Protein AF-0000000074025313 (afdb_homodimer)

InterPro domains:
  IPR029041 FAD-linked oxidoreductase-like [SSF51730] (27-293)

Nearest PDB structures (foldseek):
  7xlf-assembly1_A  TM=9.312E-01  e=9.653E-25  Sphingobium sp. SYK-6
  8eac-assembly1_A  TM=6.698E-01  e=3.302E-10  Thermus thermophilus HB8
  8uy1-assembly1_D  TM=6.808E-01  e=1.130E-09  Thermochaetoides thermophila DSM 1495
  8qa6-assembly1_A  TM=6.918E-01  e=6.956E-09  Homo sapiens
  6fcx-assembly1_A  TM=7.341E-01  e=1.490E-08  Homo sapiens

Structure (mmCIF, N/CA/C/O backbone):
data_AF-0000000074025313-model_v1
#
loop_
_entity.id
_entity.type
_entity.pdbx_description
1 polymer 'Methylenetetrahydrofolate reductase'
#
loop_
_atom_site.group_PDB
_atom_site.id
_atom_site.type_symbol
_atom_site.label_atom_id
_atom_site.label_alt_id
_atom_site.label_comp_id
_atom_site.label_asym_id
_atom_site.label_entity_id
_atom_site.label_seq_id
_atom_site.pdbx_PDB_ins_code
_atom_site.Cartn_x
_atom_site.Cartn_y
_atom_site.Cartn_z
_atom_site.occupancy
_atom_site.B_iso_or_equiv
_atom_site.auth_seq_id
_atom_site.auth_comp_id
_atom_site.auth_asym_id
_atom_site.auth_atom_id
_atom_site.pdbx_PDB_model_num
ATOM 1 N N . MET A 1 1 ? 10.648 19.672 5.438 1 23.67 1 MET A N 1
ATOM 2 C CA . MET A 1 1 ? 10.32 18.25 5.508 1 23.67 1 MET A CA 1
ATOM 3 C C . MET A 1 1 ? 11.375 17.406 4.797 1 23.67 1 MET A C 1
ATOM 5 O O . MET A 1 1 ? 11.43 17.391 3.564 1 23.67 1 MET A O 1
ATOM 9 N N . SER A 1 2 ? 12.477 17.391 5.422 1 27.97 2 SER A N 1
ATOM 10 C CA . SER A 1 2 ? 13.594 16.656 4.832 1 27.97 2 SER A CA 1
ATOM 11 C C . SER A 1 2 ? 13.203 15.219 4.527 1 27.97 2 SER A C 1
ATOM 13 O O . SER A 1 2 ? 12.672 14.516 5.391 1 27.97 2 SER A O 1
ATOM 15 N N . LEU A 1 3 ? 12.781 15.031 3.359 1 29.02 3 LEU A N 1
ATOM 16 C CA . LEU A 1 3 ? 12.539 13.68 2.848 1 29.02 3 LEU A CA 1
ATOM 17 C C . LEU A 1 3 ? 13.75 12.781 3.1 1 29.02 3 LEU A C 1
ATOM 19 O O . LEU A 1 3 ? 14.836 13.047 2.584 1 29.02 3 LEU A O 1
ATOM 23 N N . LEU A 1 4 ? 13.938 12.453 4.328 1 32.38 4 LEU A N 1
ATOM 24 C CA . LEU A 1 4 ? 14.992 11.484 4.602 1 32.38 4 LEU A CA 1
ATOM 25 C C . LEU A 1 4 ? 15.047 10.422 3.512 1 32.38 4 LEU A C 1
ATOM 27 O O . LEU A 1 4 ? 14.016 9.875 3.115 1 32.38 4 LEU A O 1
ATOM 31 N N . ASN A 1 5 ? 15.992 10.68 2.717 1 33.28 5 ASN A N 1
ATOM 32 C CA . ASN A 1 5 ? 16.328 9.688 1.697 1 33.28 5 ASN A CA 1
ATOM 33 C C . ASN A 1 5 ? 16.484 8.297 2.297 1 33.28 5 ASN A C 1
ATOM 35 O O . ASN A 1 5 ? 17.406 8.047 3.074 1 33.28 5 ASN A O 1
ATOM 39 N N . PHE A 1 6 ? 15.453 7.723 2.748 1 35.19 6 PHE A N 1
ATOM 40 C CA . PHE A 1 6 ? 15.586 6.301 3.045 1 35.19 6 PHE A CA 1
ATOM 41 C C . PHE A 1 6 ? 16.531 5.625 2.059 1 35.19 6 PHE A C 1
ATOM 43 O O . PHE A 1 6 ? 16.156 5.375 0.909 1 35.19 6 PHE A O 1
ATOM 50 N N . ARG A 1 7 ? 17.812 6.09 2.246 1 34.19 7 ARG A N 1
ATOM 51 C CA . ARG A 1 7 ? 18.797 5.438 1.387 1 34.19 7 ARG A CA 1
ATOM 52 C C . ARG A 1 7 ? 18.531 3.939 1.295 1 34.19 7 ARG A C 1
ATOM 54 O O . ARG A 1 7 ? 18.531 3.242 2.311 1 34.19 7 ARG A O 1
ATOM 61 N N . LYS A 1 8 ? 17.875 3.658 0.338 1 38.66 8 LYS A N 1
ATOM 62 C CA . LYS A 1 8 ? 17.797 2.258 -0.064 1 38.66 8 LYS A CA 1
ATOM 63 C C . LYS A 1 8 ? 19.125 1.546 0.173 1 38.66 8 LYS A C 1
ATOM 65 O O . LYS A 1 8 ? 20.156 1.934 -0.389 1 38.66 8 LYS A O 1
ATOM 70 N N . LYS A 1 9 ? 19.469 1.208 1.375 1 36.06 9 LYS A N 1
ATOM 71 C CA . LYS A 1 9 ? 20.609 0.296 1.297 1 36.06 9 LYS A CA 1
ATOM 72 C C . LYS A 1 9 ? 20.516 -0.599 0.065 1 36.06 9 LYS A C 1
ATOM 74 O O . LYS A 1 9 ? 19.562 -1.361 -0.082 1 36.06 9 LYS A O 1
ATOM 79 N N . VAL A 1 10 ? 21.078 -0.096 -1.034 1 35.34 10 VAL A N 1
ATOM 80 C CA . VAL A 1 10 ? 21.219 -0.922 -2.229 1 35.34 10 VAL A CA 1
ATOM 81 C C . VAL A 1 10 ? 21.734 -2.309 -1.842 1 35.34 10 VAL A C 1
ATOM 83 O O . VAL A 1 10 ? 22.844 -2.443 -1.312 1 35.34 10 VAL A O 1
ATOM 86 N N . ASP A 1 11 ? 20.766 -3.146 -1.418 1 40.34 11 ASP A N 1
ATOM 87 C CA . ASP A 1 11 ? 21.281 -4.512 -1.388 1 40.34 11 ASP A CA 1
ATOM 88 C C . ASP A 1 11 ? 22.312 -4.734 -2.486 1 40.34 11 ASP A C 1
ATOM 90 O O . ASP A 1 11 ? 22.203 -4.172 -3.578 1 40.34 11 ASP A O 1
ATOM 94 N N . GLU A 1 12 ? 23.578 -4.965 -2.143 1 39.81 12 GLU A N 1
ATOM 95 C CA . GLU A 1 12 ? 24.609 -5.324 -3.105 1 39.81 12 GLU A CA 1
ATOM 96 C C . GLU A 1 12 ? 24.016 -5.984 -4.344 1 39.81 12 GLU A C 1
ATOM 98 O O . GLU A 1 12 ? 23.078 -6.77 -4.238 1 39.81 12 GLU A O 1
ATOM 103 N N . PRO A 1 13 ? 24.203 -5.277 -5.5 1 45.81 13 PRO A N 1
ATOM 104 C CA . PRO A 1 13 ? 23.75 -5.973 -6.703 1 45.81 13 PRO A CA 1
ATOM 105 C C . PRO A 1 13 ? 23.781 -7.492 -6.555 1 45.81 13 PRO A C 1
ATOM 107 O O . PRO A 1 13 ? 24.75 -8.039 -6.039 1 45.81 13 PRO A O 1
ATOM 110 N N . ALA A 1 14 ? 22.625 -8.07 -6.469 1 52.19 14 ALA A N 1
ATOM 111 C CA . ALA A 1 14 ? 22.578 -9.531 -6.375 1 52.19 14 ALA A CA 1
ATOM 112 C C . ALA A 1 14 ? 23.625 -10.172 -7.281 1 52.19 14 ALA A C 1
ATOM 114 O O . ALA A 1 14 ? 23.609 -9.977 -8.5 1 52.19 14 ALA A O 1
ATOM 115 N N . GLY A 1 15 ? 24.844 -10.211 -6.848 1 61.19 15 GLY A N 1
ATOM 116 C CA . GLY A 1 15 ? 25.781 -10.961 -7.668 1 61.19 15 GLY A CA 1
ATOM 117 C C . GLY A 1 15 ? 25.125 -12.141 -8.375 1 61.19 15 GLY A C 1
ATOM 118 O O . GLY A 1 15 ? 24.016 -12.539 -8.047 1 61.19 15 GLY A O 1
ATOM 119 N N . GLU A 1 16 ? 25.672 -12.523 -9.547 1 72.81 16 GLU A N 1
ATOM 120 C CA . GLU A 1 16 ? 25.234 -13.695 -10.305 1 72.81 16 GLU A CA 1
ATOM 121 C C . GLU A 1 16 ? 25.219 -14.945 -9.43 1 72.81 16 GLU A C 1
ATOM 123 O O . GLU A 1 16 ? 26.203 -15.258 -8.766 1 72.81 16 GLU A O 1
ATOM 128 N N . ASN A 1 17 ? 23.984 -15.461 -9.156 1 91.69 17 ASN A N 1
ATOM 129 C CA . ASN A 1 17 ? 23.781 -16.75 -8.508 1 91.69 17 ASN A CA 1
ATOM 130 C C . ASN A 1 17 ? 23.453 -17.844 -9.523 1 91.69 17 ASN A C 1
ATOM 132 O O . ASN A 1 17 ? 22.312 -17.969 -9.953 1 91.69 17 ASN A O 1
ATOM 136 N N . PRO A 1 18 ? 24.484 -18.656 -9.898 1 94.94 18 PRO A N 1
ATOM 137 C CA . PRO A 1 18 ? 24.281 -19.656 -10.953 1 94.94 18 PRO A CA 1
ATOM 138 C C . PRO A 1 18 ? 23.203 -20.672 -10.609 1 94.94 18 PRO A C 1
ATOM 140 O O . PRO A 1 18 ? 22.5 -21.156 -11.508 1 94.94 18 PRO A O 1
ATOM 143 N N . GLN A 1 19 ? 23.109 -21.047 -9.375 1 96.44 19 GLN A N 1
ATOM 144 C CA . GLN A 1 19 ? 22.062 -21.984 -8.977 1 96.44 19 GLN A CA 1
ATOM 145 C C . GLN A 1 19 ? 20.672 -21.375 -9.188 1 96.44 19 GLN A C 1
ATOM 147 O O . GLN A 1 19 ? 19.75 -22.078 -9.617 1 96.44 19 GLN A O 1
ATOM 152 N N . LEU A 1 20 ? 20.531 -20.141 -8.852 1 97.62 20 LEU A N 1
ATOM 153 C CA . LEU A 1 20 ? 19.25 -19.469 -9.055 1 97.62 20 LEU A CA 1
ATOM 154 C C . LEU A 1 20 ? 18.938 -19.344 -10.547 1 97.62 20 LEU A C 1
ATOM 156 O O . LEU A 1 20 ? 17.797 -19.547 -10.953 1 97.62 20 LEU A O 1
ATOM 160 N N . GLU A 1 21 ? 19.953 -19 -11.297 1 97.56 21 GLU A N 1
ATOM 161 C CA . GLU A 1 21 ? 19.781 -18.922 -12.742 1 97.56 21 GLU A CA 1
ATOM 162 C C . GLU A 1 21 ? 19.281 -20.25 -13.305 1 97.56 21 GLU A C 1
ATOM 164 O O . GLU A 1 21 ? 18.312 -20.281 -14.07 1 97.56 21 GLU A O 1
ATOM 169 N N . ALA A 1 22 ? 19.906 -21.297 -12.938 1 97.75 22 ALA A N 1
ATOM 170 C CA . ALA A 1 22 ? 19.5 -22.625 -13.398 1 97.75 22 ALA A CA 1
ATOM 171 C C . ALA A 1 22 ? 18.094 -22.953 -12.945 1 97.75 22 ALA A C 1
ATOM 173 O O . ALA A 1 22 ? 17.312 -23.547 -13.703 1 97.75 22 ALA A O 1
ATOM 174 N N . PHE A 1 23 ? 17.797 -22.578 -11.75 1 98.12 23 PHE A N 1
ATOM 175 C CA . PHE A 1 23 ? 16.516 -22.906 -11.148 1 98.12 23 PHE A CA 1
ATOM 176 C C . PHE A 1 23 ? 15.391 -22.125 -11.82 1 98.12 23 PHE A C 1
ATOM 178 O O . PHE A 1 23 ? 14.242 -22.562 -11.836 1 98.12 23 PHE A O 1
ATOM 185 N N . LEU A 1 24 ? 15.695 -20.953 -12.422 1 98.38 24 LEU A N 1
ATOM 186 C CA . LEU A 1 24 ? 14.703 -20.094 -13.055 1 98.38 24 LEU A CA 1
ATOM 187 C C . LEU A 1 24 ? 14.531 -20.453 -14.523 1 98.38 24 LEU A C 1
ATOM 189 O O . LEU A 1 24 ? 13.656 -19.906 -15.203 1 98.38 24 LEU A O 1
ATOM 193 N N . ASP A 1 25 ? 15.352 -21.406 -14.977 1 98.12 25 ASP A N 1
ATOM 194 C CA . ASP A 1 25 ? 15.203 -21.844 -16.359 1 98.12 25 ASP A CA 1
ATOM 195 C C . ASP A 1 25 ? 13.836 -22.469 -16.609 1 98.12 25 ASP A C 1
ATOM 197 O O . ASP A 1 25 ? 13.461 -23.422 -15.93 1 98.12 25 ASP A O 1
ATOM 201 N N . GLY A 1 26 ? 13.117 -21.891 -17.484 1 98.06 26 GLY A N 1
ATOM 202 C CA . GLY A 1 26 ? 11.82 -22.422 -17.859 1 98.06 26 GLY A CA 1
ATOM 203 C C . GLY A 1 26 ? 10.711 -22.031 -16.906 1 98.06 26 GLY A C 1
ATOM 204 O O . GLY A 1 26 ? 9.672 -22.688 -16.828 1 98.06 26 GLY A O 1
ATOM 205 N N . TYR A 1 27 ? 10.93 -20.953 -16.094 1 98.75 27 TYR A N 1
ATOM 206 C CA . TYR A 1 27 ? 9.852 -20.531 -15.211 1 98.75 27 TYR A CA 1
ATOM 207 C C . TYR A 1 27 ? 8.617 -20.125 -16 1 98.75 27 TYR A C 1
ATOM 209 O O . TYR A 1 27 ? 8.711 -19.812 -17.188 1 98.75 27 TYR A O 1
ATOM 217 N N . SER A 1 28 ? 7.449 -20.234 -15.336 1 98.88 28 SER A N 1
ATOM 218 C CA . SER A 1 28 ? 6.176 -19.797 -15.891 1 98.88 28 SER A CA 1
ATOM 219 C C . SER A 1 28 ? 5.609 -18.625 -15.094 1 98.88 28 SER A C 1
ATOM 221 O O . SER A 1 28 ? 6.113 -18.281 -14.023 1 98.88 28 SER A O 1
ATOM 223 N N . ILE A 1 29 ? 4.586 -17.969 -15.656 1 98.88 29 ILE A N 1
ATOM 224 C CA . ILE A 1 29 ? 3.99 -16.812 -15 1 98.88 29 ILE A CA 1
ATOM 225 C C . ILE A 1 29 ? 2.484 -16.797 -15.25 1 98.88 29 ILE A C 1
ATOM 227 O O . ILE A 1 29 ? 2.014 -17.266 -16.281 1 98.88 29 ILE A O 1
ATOM 231 N N . GLU A 1 30 ? 1.804 -16.281 -14.266 1 98.56 30 GLU A N 1
ATOM 232 C CA . GLU A 1 30 ? 0.351 -16.172 -14.359 1 98.56 30 GLU A CA 1
ATOM 233 C C . GLU A 1 30 ? -0.069 -14.758 -14.758 1 98.56 30 GLU A C 1
ATOM 235 O O . GLU A 1 30 ? 0.505 -13.773 -14.281 1 98.56 30 GLU A O 1
ATOM 240 N N . VAL A 1 31 ? -1.133 -14.68 -15.625 1 98.62 31 VAL A N 1
ATOM 241 C CA . VAL A 1 31 ? -1.737 -13.391 -15.945 1 98.62 31 VAL A CA 1
ATOM 242 C C . VAL A 1 31 ? -3.258 -13.492 -15.844 1 98.62 31 VAL A C 1
ATOM 244 O O . VAL A 1 31 ? -3.807 -14.594 -15.75 1 98.62 31 VAL A O 1
ATOM 247 N N . MET A 1 32 ? -3.879 -12.438 -15.766 1 97.94 32 MET A N 1
ATOM 248 C CA . MET A 1 32 ? -5.312 -12.258 -15.984 1 97.94 32 MET A CA 1
ATOM 249 C C . MET A 1 32 ? -5.57 -11.359 -17.188 1 97.94 32 MET A C 1
ATOM 251 O O . MET A 1 32 ? -4.727 -10.539 -17.547 1 97.94 32 MET A O 1
ATOM 255 N N . PRO A 1 33 ? -6.73 -11.562 -17.812 1 98.38 33 PRO A N 1
ATOM 256 C CA . PRO A 1 33 ? -7.004 -10.672 -18.938 1 98.38 33 PRO A CA 1
ATOM 257 C C . PRO A 1 33 ? -6.828 -9.195 -18.578 1 98.38 33 PRO A C 1
ATOM 259 O O . PRO A 1 33 ? -6.152 -8.461 -19.297 1 98.38 33 PRO A O 1
ATOM 262 N N . ARG A 1 34 ? -7.297 -8.758 -17.469 1 97.25 34 ARG A N 1
ATOM 263 C CA . ARG A 1 34 ? -7.234 -7.359 -17.062 1 97.25 34 ARG A CA 1
ATOM 264 C C . ARG A 1 34 ? -5.793 -6.914 -16.859 1 97.25 34 ARG A C 1
ATOM 266 O O . ARG A 1 34 ? -5.434 -5.773 -17.156 1 97.25 34 ARG A O 1
ATOM 273 N N . THR A 1 35 ? -4.945 -7.773 -16.266 1 97.19 35 THR A N 1
ATOM 274 C CA . THR A 1 35 ? -3.559 -7.395 -16.016 1 97.19 35 THR A CA 1
ATOM 275 C C . THR A 1 35 ? -2.736 -7.512 -17.297 1 97.19 35 THR A C 1
ATOM 277 O O . THR A 1 35 ? -1.797 -6.742 -17.516 1 97.19 35 THR A O 1
ATOM 280 N N . ALA A 1 36 ? -3.047 -8.445 -18.125 1 98.25 36 ALA A N 1
ATOM 281 C CA . ALA A 1 36 ? -2.357 -8.609 -19.406 1 98.25 36 ALA A CA 1
ATOM 282 C C . ALA A 1 36 ? -2.547 -7.387 -20.297 1 98.25 36 ALA A C 1
ATOM 284 O O . ALA A 1 36 ? -1.642 -7.008 -21.031 1 98.25 36 ALA A O 1
ATOM 285 N N . GLU A 1 37 ? -3.732 -6.789 -20.188 1 97.5 37 GLU A N 1
ATOM 286 C CA . GLU A 1 37 ? -4.051 -5.617 -21 1 97.5 37 GLU A CA 1
ATOM 287 C C . GLU A 1 37 ? -3.082 -4.473 -20.719 1 97.5 37 GLU A C 1
ATOM 289 O O . GLU A 1 37 ? -2.846 -3.627 -21.578 1 97.5 37 GLU A O 1
ATOM 294 N N . LYS A 1 38 ? -2.486 -4.48 -19.594 1 96.62 38 LYS A N 1
ATOM 295 C CA . LYS A 1 38 ? -1.607 -3.389 -19.188 1 96.62 38 LYS A CA 1
ATOM 296 C C . LYS A 1 38 ? -0.19 -3.598 -19.703 1 96.62 38 LYS A C 1
ATOM 298 O O . LYS A 1 38 ? 0.658 -2.711 -19.594 1 96.62 38 LYS A O 1
ATOM 303 N N . VAL A 1 39 ? 0.099 -4.758 -20.219 1 98.12 39 VAL A N 1
ATOM 304 C CA . VAL A 1 39 ? 1.419 -5.07 -20.75 1 98.12 39 VAL A CA 1
ATOM 305 C C . VAL A 1 39 ? 1.457 -4.754 -22.25 1 98.12 39 VAL A C 1
ATOM 307 O O . VAL A 1 39 ? 0.726 -5.355 -23.047 1 98.12 39 VAL A O 1
ATOM 310 N N . GLU A 1 40 ? 2.305 -3.852 -22.625 1 97.06 40 GLU A N 1
ATOM 311 C CA . GLU A 1 40 ? 2.391 -3.451 -24.016 1 97.06 40 GLU A CA 1
ATOM 312 C C . GLU A 1 40 ? 3.043 -4.539 -24.875 1 97.06 40 GLU A C 1
ATOM 314 O O . GLU A 1 40 ? 2.57 -4.848 -25.969 1 97.06 40 GLU A O 1
ATOM 319 N N . ASP A 1 41 ? 4.082 -5.148 -24.391 1 97.88 41 ASP A N 1
ATOM 320 C CA . ASP A 1 41 ? 4.859 -6.121 -25.156 1 97.88 41 ASP A CA 1
ATOM 321 C C . ASP A 1 41 ? 5.441 -7.199 -24.234 1 97.88 41 ASP A C 1
ATOM 323 O O . ASP A 1 41 ? 6.445 -6.969 -23.562 1 97.88 41 ASP A O 1
ATOM 327 N N . PHE A 1 42 ? 4.91 -8.391 -24.312 1 98.56 42 PHE A N 1
ATOM 328 C CA . PHE A 1 42 ? 5.367 -9.492 -23.469 1 98.56 42 PHE A CA 1
ATOM 329 C C . PHE A 1 42 ? 6.766 -9.938 -23.875 1 98.56 42 PHE A C 1
ATOM 331 O O . PHE A 1 42 ? 7.543 -10.406 -23.047 1 98.56 42 PHE A O 1
ATOM 338 N N . THR A 1 43 ? 7.078 -9.812 -25.109 1 98.38 43 THR A N 1
ATOM 339 C CA . THR A 1 43 ? 8.352 -10.297 -25.609 1 98.38 43 THR A CA 1
ATOM 340 C C . THR A 1 43 ? 9.508 -9.461 -25.062 1 98.38 43 THR A C 1
ATOM 342 O O . THR A 1 43 ? 10.664 -9.898 -25.094 1 98.38 43 THR A O 1
ATOM 345 N N . ALA A 1 44 ? 9.195 -8.273 -24.594 1 98.19 44 ALA A N 1
ATOM 346 C CA . ALA A 1 44 ? 10.195 -7.41 -23.984 1 98.19 44 ALA A CA 1
ATOM 347 C C . ALA A 1 44 ? 10.367 -7.73 -22.5 1 98.19 44 ALA A C 1
ATOM 349 O O . ALA A 1 44 ? 11.273 -7.207 -21.844 1 98.19 44 ALA A O 1
ATOM 350 N N . LEU A 1 45 ? 9.547 -8.617 -22 1 98.56 45 LEU A N 1
ATOM 351 C CA . LEU A 1 45 ? 9.547 -8.875 -20.562 1 98.56 45 LEU A CA 1
ATOM 352 C C . LEU A 1 45 ? 9.898 -10.328 -20.266 1 98.56 45 LEU A C 1
ATOM 354 O O . LEU A 1 45 ? 10.594 -10.617 -19.281 1 98.56 45 LEU A O 1
ATOM 358 N N . LEU A 1 46 ? 9.461 -11.281 -21.141 1 98.75 46 LEU A N 1
ATOM 359 C CA . LEU A 1 46 ? 9.555 -12.703 -20.828 1 98.75 46 LEU A CA 1
ATOM 360 C C . LEU A 1 46 ? 10.5 -13.414 -21.797 1 98.75 46 LEU A C 1
ATOM 362 O O . LEU A 1 46 ? 10.555 -13.062 -22.984 1 98.75 46 LEU A O 1
ATOM 366 N N . PRO A 1 47 ? 11.156 -14.422 -21.344 1 98.5 47 PRO A N 1
ATOM 367 C CA . PRO A 1 47 ? 11.945 -15.25 -22.266 1 98.5 47 PRO A CA 1
ATOM 368 C C . PRO A 1 47 ? 11.094 -15.945 -23.312 1 98.5 47 PRO A C 1
ATOM 370 O O . PRO A 1 47 ? 9.906 -16.188 -23.094 1 98.5 47 PRO A O 1
ATOM 373 N N . LYS A 1 48 ? 11.727 -16.266 -24.359 1 97.44 48 LYS A N 1
ATOM 374 C CA . LYS A 1 48 ? 11.078 -17.094 -25.375 1 97.44 48 LYS A CA 1
ATOM 375 C C . LYS A 1 48 ? 10.617 -18.422 -24.781 1 97.44 48 LYS A C 1
ATOM 377 O O . LYS A 1 48 ? 11.352 -19.047 -24.016 1 97.44 48 LYS A O 1
ATOM 382 N N . GLY A 1 49 ? 9.422 -18.766 -25.109 1 96.88 49 GLY A N 1
ATOM 383 C CA . GLY A 1 49 ? 8.945 -20.078 -24.734 1 96.88 49 GLY A CA 1
ATOM 384 C C . GLY A 1 49 ? 8.367 -20.125 -23.328 1 96.88 49 GLY A C 1
ATOM 385 O O . GLY A 1 49 ? 7.91 -21.172 -22.859 1 96.88 49 GLY A O 1
ATOM 386 N N . THR A 1 50 ? 8.367 -19.016 -22.594 1 98.62 50 THR A N 1
ATOM 387 C CA . THR A 1 50 ? 7.762 -18.969 -21.281 1 98.62 50 THR A CA 1
ATOM 388 C C . THR A 1 50 ? 6.297 -19.391 -21.344 1 98.62 50 THR A C 1
ATOM 390 O O . THR A 1 50 ? 5.516 -18.828 -22.109 1 98.62 50 THR A O 1
ATOM 393 N N . ARG A 1 51 ? 5.973 -20.391 -20.578 1 98.75 51 ARG A N 1
ATOM 394 C CA . ARG A 1 51 ? 4.562 -20.75 -20.469 1 98.75 51 ARG A CA 1
ATOM 395 C C . ARG A 1 51 ? 3.785 -19.719 -19.672 1 98.75 51 ARG A C 1
ATOM 397 O O . ARG A 1 51 ? 4.188 -19.344 -18.578 1 98.75 51 ARG A O 1
ATOM 404 N N . VAL A 1 52 ? 2.688 -19.25 -20.219 1 98.94 52 VAL A N 1
ATOM 405 C CA . VAL A 1 52 ? 1.875 -18.234 -19.562 1 98.94 52 VAL A CA 1
ATOM 406 C C . VAL A 1 52 ? 0.514 -18.828 -19.188 1 98.94 52 VAL A C 1
ATOM 408 O O . VAL A 1 52 ? -0.247 -19.234 -20.062 1 98.94 52 VAL A O 1
ATOM 411 N N . TYR A 1 53 ? 0.285 -18.891 -17.875 1 98.88 53 TYR A N 1
ATOM 412 C CA . TYR A 1 53 ? -1.016 -19.297 -17.359 1 98.88 53 TYR A CA 1
ATOM 413 C C . TYR A 1 53 ? -2.006 -18.141 -17.391 1 98.88 53 TYR A C 1
ATOM 415 O O . TYR A 1 53 ? -1.651 -17 -17.062 1 98.88 53 TYR A O 1
ATOM 423 N N . ILE A 1 54 ? -3.219 -18.375 -17.781 1 98.88 54 ILE A N 1
ATOM 424 C CA . ILE A 1 54 ? -4.254 -17.359 -17.719 1 98.88 54 ILE A CA 1
ATOM 425 C C . ILE A 1 54 ? -5.305 -17.75 -16.672 1 98.88 54 ILE A C 1
ATOM 427 O O . ILE A 1 54 ? -6.055 -18.719 -16.875 1 98.88 54 ILE A O 1
ATOM 431 N N . ALA A 1 55 ? -5.297 -17.031 -15.672 1 98 55 ALA A N 1
ATOM 432 C CA . ALA A 1 55 ? -6.242 -17.328 -14.594 1 98 55 ALA A CA 1
ATOM 433 C C . ALA A 1 55 ? -7.664 -16.953 -15 1 98 55 ALA A 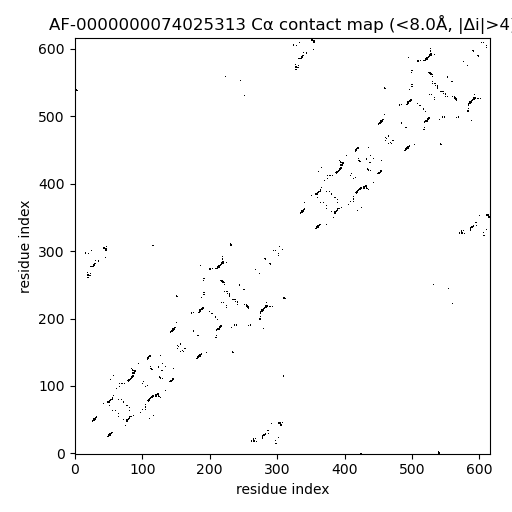C 1
ATOM 435 O O . ALA A 1 55 ? -7.906 -15.836 -15.484 1 98 55 ALA A O 1
ATOM 436 N N . HIS A 1 56 ? -8.578 -17.828 -14.805 1 98 56 HIS A N 1
ATOM 437 C CA . HIS A 1 56 ? -9.992 -17.594 -15.055 1 98 56 HIS A CA 1
ATOM 438 C C . HIS A 1 56 ? -10.766 -17.422 -13.758 1 98 56 HIS A C 1
ATOM 440 O O . HIS A 1 56 ? -11.133 -18.406 -13.117 1 98 56 HIS A O 1
ATOM 446 N N . ILE A 1 57 ? -11 -16.25 -13.484 1 93.5 57 ILE A N 1
ATOM 447 C CA . ILE A 1 57 ? -11.742 -15.922 -12.273 1 93.5 57 ILE A CA 1
ATOM 448 C C . ILE A 1 57 ? -13.227 -15.773 -12.602 1 93.5 57 ILE A C 1
ATOM 450 O O . ILE A 1 57 ? -13.586 -15.352 -13.703 1 93.5 57 ILE A O 1
ATOM 454 N N . GLU A 1 58 ? -14.039 -16.172 -11.633 1 94.31 58 GLU A N 1
ATOM 455 C CA . GLU A 1 58 ? -15.477 -16.031 -11.82 1 94.31 58 GLU A CA 1
ATOM 456 C C . GLU A 1 58 ? -15.836 -14.617 -12.273 1 94.31 58 GLU A C 1
ATOM 458 O O . GLU A 1 58 ? -15.328 -13.641 -11.719 1 94.31 58 GLU A O 1
ATOM 463 N N . GLY A 1 59 ? -16.703 -14.531 -13.25 1 94.75 59 GLY A N 1
ATOM 464 C CA . GLY A 1 59 ? -17.156 -13.242 -13.75 1 94.75 59 GLY A CA 1
ATOM 465 C C . GLY A 1 59 ? -16.406 -12.781 -14.984 1 94.75 59 GLY A C 1
ATOM 466 O O . GLY A 1 59 ? -16.844 -11.867 -15.68 1 94.75 59 GLY A O 1
ATOM 467 N N . THR A 1 60 ? -15.289 -13.367 -15.312 1 96.44 60 THR A N 1
ATOM 468 C CA . THR A 1 60 ? -14.547 -13.039 -16.531 1 96.44 60 THR A CA 1
ATOM 469 C C . THR A 1 60 ? -15.141 -13.742 -17.734 1 96.44 60 THR A C 1
ATOM 471 O O . THR A 1 60 ? -15.195 -14.977 -17.781 1 96.44 60 THR A O 1
ATOM 474 N N . PRO A 1 61 ? -15.547 -12.969 -18.719 1 97.62 61 PRO A N 1
ATOM 475 C CA . PRO A 1 61 ? -16.094 -13.602 -19.906 1 97.62 61 PRO A CA 1
ATOM 476 C C . PRO A 1 61 ? -15.078 -14.477 -20.641 1 97.62 61 PRO A C 1
ATOM 478 O O . PRO A 1 61 ? -13.906 -14.109 -20.734 1 97.62 61 PRO A O 1
ATOM 481 N N . ILE A 1 62 ? -15.539 -15.648 -21.141 1 98.44 62 ILE A N 1
ATOM 482 C CA . ILE A 1 62 ? -14.672 -16.594 -21.859 1 98.44 62 ILE A CA 1
ATOM 483 C C . ILE A 1 62 ? -14.047 -15.898 -23.062 1 98.44 62 ILE A C 1
ATOM 485 O O . ILE A 1 62 ? -12.898 -16.172 -23.422 1 98.44 62 ILE A O 1
ATOM 489 N N . GLU A 1 63 ? -14.719 -14.922 -23.656 1 98.5 63 GLU A N 1
ATOM 490 C CA . GLU A 1 63 ? -14.203 -14.195 -24.812 1 98.5 63 GLU A CA 1
ATOM 491 C C . GLU A 1 63 ? -12.93 -13.43 -24.469 1 98.5 63 GLU A C 1
ATOM 493 O O . GLU A 1 63 ? -12.008 -13.352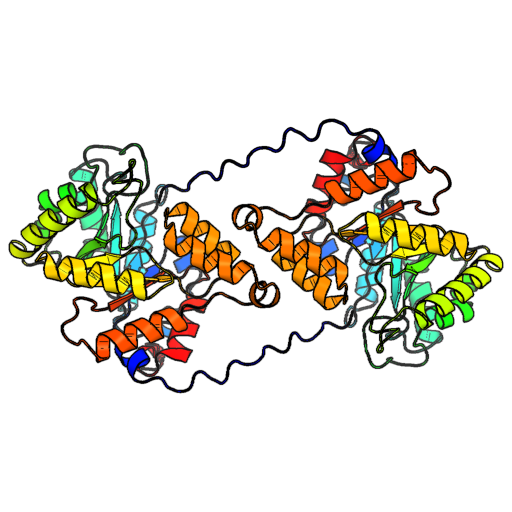 -25.281 1 98.5 63 GLU A O 1
ATOM 498 N N . ASP A 1 64 ? -12.898 -12.891 -23.234 1 98.62 64 ASP A N 1
ATOM 499 C CA . ASP A 1 64 ? -11.719 -12.164 -22.781 1 98.62 64 ASP A CA 1
ATOM 500 C C . ASP A 1 64 ? -10.539 -13.117 -22.562 1 98.62 64 ASP A C 1
ATOM 502 O O . ASP A 1 64 ? -9.398 -12.781 -22.875 1 98.62 64 ASP A O 1
ATOM 506 N N . MET A 1 65 ? -10.875 -14.258 -22.016 1 98.75 65 MET A N 1
ATOM 507 C CA . MET A 1 65 ? -9.867 -15.297 -21.828 1 98.75 65 MET A CA 1
ATOM 508 C C . MET A 1 65 ? -9.242 -15.695 -23.156 1 98.75 65 MET A C 1
ATOM 510 O O . MET A 1 65 ? -8.023 -15.711 -23.297 1 98.75 65 MET A O 1
ATOM 514 N N . VAL A 1 66 ? -10.07 -15.945 -24.109 1 98.88 66 VAL A N 1
ATOM 515 C CA . VAL A 1 66 ? -9.648 -16.438 -25.422 1 98.88 66 VAL A CA 1
ATOM 516 C C . VAL A 1 66 ? -8.867 -15.352 -26.156 1 98.88 66 VAL A C 1
ATOM 518 O O . VAL A 1 66 ? -7.852 -15.633 -26.797 1 98.88 66 VAL A O 1
ATOM 521 N N . ALA A 1 67 ? -9.32 -14.141 -26.016 1 98.81 67 ALA A N 1
ATOM 522 C CA . ALA A 1 67 ? -8.609 -13.023 -26.641 1 98.81 67 ALA A CA 1
ATOM 523 C C . ALA A 1 67 ? -7.199 -12.891 -26.078 1 98.81 67 ALA A C 1
ATOM 525 O O . ALA A 1 67 ? -6.246 -12.641 -26.812 1 98.81 67 ALA A O 1
ATOM 526 N N . THR A 1 68 ? -7.102 -13.047 -24.812 1 98.88 68 THR A N 1
ATOM 527 C CA . THR A 1 68 ? -5.797 -12.984 -24.156 1 98.88 68 THR A CA 1
ATOM 528 C C . THR A 1 68 ? -4.91 -14.133 -24.609 1 98.88 68 THR A C 1
ATOM 530 O O . THR A 1 68 ? -3.729 -13.938 -24.922 1 98.88 68 THR A O 1
ATOM 533 N N . ALA A 1 69 ? -5.477 -15.336 -24.719 1 98.94 69 ALA A N 1
ATOM 534 C CA . ALA A 1 69 ? -4.734 -16.5 -25.188 1 98.94 69 ALA A CA 1
ATOM 535 C C . ALA A 1 69 ? -4.215 -16.281 -26.609 1 98.94 69 ALA A C 1
ATOM 537 O O . ALA A 1 69 ? -3.064 -16.609 -26.906 1 98.94 69 ALA A O 1
ATOM 538 N N . LYS A 1 70 ? -5.047 -15.727 -27.406 1 98.88 70 LYS A N 1
ATOM 539 C CA . LYS A 1 70 ? -4.672 -15.461 -28.797 1 98.88 70 LYS A CA 1
ATOM 540 C C . LYS A 1 70 ? -3.494 -14.484 -28.859 1 98.88 70 LYS A C 1
ATOM 542 O O . LYS A 1 70 ? -2.516 -14.742 -29.562 1 98.88 70 LYS A O 1
ATOM 547 N N . ARG A 1 71 ? -3.635 -13.422 -28.094 1 98.69 71 ARG A N 1
ATOM 548 C CA . ARG A 1 71 ? -2.572 -12.422 -28.078 1 98.69 71 ARG A CA 1
ATOM 549 C C . ARG A 1 71 ? -1.24 -13.039 -27.672 1 98.69 71 ARG A C 1
ATOM 551 O O . ARG A 1 71 ? -0.225 -12.836 -28.344 1 98.69 71 ARG A O 1
ATOM 558 N N . LEU A 1 72 ? -1.233 -13.805 -26.641 1 98.75 72 LEU A N 1
ATOM 559 C CA . LEU A 1 72 ? -0.019 -14.422 -26.125 1 98.75 72 LEU A CA 1
ATOM 560 C C . LEU A 1 72 ? 0.529 -15.453 -27.094 1 98.75 72 LEU A C 1
ATOM 562 O O . LEU A 1 72 ? 1.741 -15.531 -27.312 1 98.75 72 LEU A O 1
ATOM 566 N N . SER A 1 73 ? -0.359 -16.234 -27.672 1 98.62 73 SER A N 1
ATOM 567 C CA . SER A 1 73 ? 0.052 -17.219 -28.656 1 98.62 73 SER A CA 1
ATOM 568 C C . SER A 1 73 ? 0.694 -16.562 -29.875 1 98.62 73 SER A C 1
ATOM 570 O O . SER A 1 73 ? 1.699 -17.062 -30.391 1 98.62 73 SER A O 1
ATOM 572 N N . GLU A 1 74 ? 0.108 -15.492 -30.312 1 97.88 74 GLU A N 1
ATOM 573 C CA . GLU A 1 74 ? 0.651 -14.758 -31.438 1 97.88 74 GLU A CA 1
ATOM 574 C C . GLU A 1 74 ? 2.045 -14.211 -31.141 1 97.88 74 GLU A C 1
ATOM 576 O O . GLU A 1 74 ? 2.879 -14.086 -32.031 1 97.88 74 GLU A O 1
ATOM 581 N N . ASP A 1 75 ? 2.273 -13.953 -29.891 1 97.06 75 ASP A N 1
ATOM 582 C CA . ASP A 1 75 ? 3.586 -13.492 -29.438 1 97.06 75 ASP A CA 1
ATOM 583 C C . ASP A 1 75 ? 4.566 -14.656 -29.328 1 97.06 75 ASP A C 1
ATOM 585 O O . ASP A 1 75 ? 5.746 -14.453 -29.016 1 97.06 75 ASP A O 1
ATOM 589 N N . GLY A 1 76 ? 4.066 -15.906 -29.469 1 97.38 76 GLY A N 1
ATOM 590 C CA . GLY A 1 76 ? 4.941 -17.062 -29.516 1 97.38 76 GLY A CA 1
ATOM 591 C C . GLY A 1 76 ? 5 -17.812 -28.203 1 97.38 76 GLY A C 1
ATOM 592 O O . GLY A 1 76 ? 5.836 -18.703 -28.016 1 97.38 76 GLY A O 1
ATOM 593 N N . TYR A 1 77 ? 4.16 -17.531 -27.297 1 98.62 77 TYR A N 1
ATOM 594 C CA . TYR A 1 77 ? 4.207 -18.172 -25.984 1 98.62 77 TYR A CA 1
ATOM 595 C C . TYR A 1 77 ? 3.242 -19.344 -25.906 1 98.62 77 TYR A C 1
ATOM 597 O O . TYR A 1 77 ? 2.119 -19.266 -26.406 1 98.62 77 TYR A O 1
ATOM 605 N N . PRO A 1 78 ? 3.711 -20.5 -25.375 1 98.56 78 PRO A N 1
ATOM 606 C CA . PRO A 1 78 ? 2.721 -21.5 -24.984 1 98.56 78 PRO A CA 1
ATOM 607 C C . PRO A 1 78 ? 1.754 -21 -23.922 1 98.56 78 PRO A C 1
ATOM 609 O O . PRO A 1 78 ? 2.18 -20.391 -22.922 1 98.56 78 PRO A O 1
ATOM 612 N N . VAL A 1 79 ? 0.472 -21.203 -24.141 1 98.81 79 VAL A N 1
ATOM 613 C CA . VAL A 1 79 ? -0.553 -20.625 -23.266 1 98.81 79 VAL A CA 1
ATOM 614 C C . VAL A 1 79 ? -1.297 -21.75 -22.547 1 98.81 79 VAL A C 1
ATOM 616 O O . VAL A 1 79 ? -1.649 -22.766 -23.156 1 98.81 79 VAL A O 1
ATOM 619 N N . MET A 1 80 ? -1.482 -21.547 -21.25 1 98.88 80 MET A N 1
ATOM 620 C CA . MET A 1 80 ? -2.184 -22.531 -20.422 1 98.88 80 MET A CA 1
ATOM 621 C C . MET A 1 80 ? -3.326 -21.875 -19.656 1 98.88 80 MET A C 1
ATOM 623 O O . MET A 1 80 ? -3.145 -21.438 -18.516 1 98.88 80 MET A O 1
ATOM 627 N N . PRO A 1 81 ? -4.492 -21.844 -20.219 1 98.88 81 PRO A N 1
ATOM 628 C CA . PRO A 1 81 ? -5.633 -21.281 -19.5 1 98.88 81 PRO A CA 1
ATOM 629 C C . PRO A 1 81 ? -6.098 -22.156 -18.328 1 98.88 81 PRO A C 1
ATOM 631 O O . PRO A 1 81 ? -5.973 -23.375 -18.391 1 98.88 81 PRO A O 1
ATOM 634 N N . HIS A 1 82 ? -6.598 -21.484 -17.312 1 98.81 82 HIS A N 1
ATOM 635 C CA . HIS A 1 82 ? -7.297 -22.188 -16.234 1 98.81 82 HIS A CA 1
ATOM 636 C C . HIS A 1 82 ? -8.656 -22.703 -16.703 1 98.81 82 HIS A C 1
ATOM 638 O O . HIS A 1 82 ? -9.375 -22 -17.406 1 98.81 82 HIS A O 1
ATOM 644 N N . PHE A 1 83 ? -8.992 -23.875 -16.312 1 98.75 83 PHE A N 1
ATOM 645 C CA . PHE A 1 83 ? -10.344 -24.406 -16.391 1 98.75 83 PHE A CA 1
ATOM 646 C C . PHE A 1 83 ? -10.891 -24.703 -15.008 1 98.75 83 PHE A C 1
ATOM 648 O O . PHE A 1 83 ? -10.656 -25.781 -14.453 1 98.75 83 PHE A O 1
ATOM 655 N N . PRO A 1 84 ? -11.586 -23.75 -14.445 1 98.25 84 PRO A N 1
ATOM 656 C CA . PRO A 1 84 ? -12.195 -23.984 -13.133 1 98.25 84 PRO A CA 1
ATOM 657 C C . PRO A 1 84 ? -13.508 -24.766 -13.219 1 98.25 84 PRO A C 1
ATOM 659 O O . PRO A 1 84 ? -14.492 -24.266 -13.758 1 98.25 84 PRO A O 1
ATOM 662 N N . ALA A 1 85 ? -13.531 -25.875 -12.664 1 98.31 85 ALA A N 1
ATOM 663 C CA . ALA A 1 85 ? -14.641 -26.812 -12.789 1 98.31 85 ALA A CA 1
ATOM 664 C C . ALA A 1 85 ? -15.953 -26.172 -12.336 1 98.31 85 ALA A C 1
ATOM 666 O O . ALA A 1 85 ? -16.969 -26.266 -13.023 1 98.31 85 ALA A O 1
ATOM 667 N N . ARG A 1 86 ? -15.906 -25.391 -11.305 1 97.69 86 ARG A N 1
ATOM 668 C CA . ARG A 1 86 ? -17.125 -24.984 -10.617 1 97.69 86 ARG A CA 1
ATOM 669 C C . ARG A 1 86 ? -17.812 -23.844 -11.352 1 97.69 86 ARG A C 1
ATOM 671 O O . ARG A 1 86 ? -18.938 -23.469 -11.031 1 97.69 86 ARG A O 1
ATOM 678 N N . ILE A 1 87 ? -17.125 -23.297 -12.352 1 97.69 87 ILE A N 1
ATOM 679 C CA . ILE A 1 87 ? -17.812 -22.25 -13.109 1 97.69 87 ILE A CA 1
ATOM 680 C C . ILE A 1 87 ? -18.094 -22.75 -14.531 1 97.69 87 ILE A C 1
ATOM 682 O O . ILE A 1 87 ? -18.484 -21.969 -15.398 1 97.69 87 ILE A O 1
ATOM 686 N N . ILE A 1 88 ? -17.828 -23.984 -14.836 1 98.19 88 ILE A N 1
ATOM 687 C CA . ILE A 1 88 ? -18.203 -24.641 -16.078 1 98.19 88 ILE A CA 1
ATOM 688 C C . ILE A 1 88 ? -19.5 -25.406 -15.891 1 98.19 88 ILE A C 1
ATOM 690 O O . ILE A 1 88 ? -19.547 -26.406 -15.156 1 98.19 88 ILE A O 1
ATOM 694 N N . LYS A 1 89 ? -20.5 -25.016 -16.594 1 97.12 89 LYS A N 1
ATOM 695 C CA . LYS A 1 89 ? -21.859 -25.469 -16.344 1 97.12 89 LYS A CA 1
ATOM 696 C C . LYS A 1 89 ? -22.016 -26.953 -16.641 1 97.12 89 LYS A C 1
ATOM 698 O O . LYS A 1 89 ? -22.719 -27.672 -15.93 1 97.12 89 LYS A O 1
ATOM 703 N N . ASP A 1 90 ? -21.484 -27.391 -17.75 1 97.94 90 ASP A N 1
ATOM 704 C CA . ASP A 1 90 ? -21.688 -28.766 -18.203 1 97.94 90 ASP A CA 1
ATOM 705 C C . ASP A 1 90 ? -20.625 -29.156 -19.25 1 97.94 90 ASP A C 1
ATOM 707 O O . ASP A 1 90 ? -19.75 -28.359 -19.562 1 97.94 90 ASP A O 1
ATOM 711 N N . ALA A 1 91 ? -20.766 -30.359 -19.75 1 98.19 91 ALA A N 1
ATOM 712 C CA . ALA A 1 91 ? -19.812 -30.922 -20.719 1 98.19 91 ALA A CA 1
ATOM 713 C C . ALA A 1 91 ? -19.812 -30.109 -22.016 1 98.19 91 ALA A C 1
ATOM 715 O O . ALA A 1 91 ? -18.766 -29.906 -22.625 1 98.19 91 ALA A O 1
ATOM 716 N N . ALA A 1 92 ? -20.969 -29.656 -22.391 1 98.31 92 ALA A N 1
ATOM 717 C CA . ALA A 1 92 ? -21.078 -28.891 -23.609 1 98.31 92 ALA A CA 1
ATOM 718 C C . ALA A 1 92 ? -20.297 -27.578 -23.5 1 98.31 92 ALA A C 1
ATOM 720 O O . ALA A 1 92 ? -19.609 -27.172 -24.438 1 98.31 92 ALA A O 1
ATOM 721 N N . THR A 1 93 ? -20.453 -26.922 -22.375 1 98.5 93 THR A N 1
ATOM 722 C CA . THR A 1 93 ? -19.719 -25.688 -22.125 1 98.5 93 THR A CA 1
ATOM 723 C C . THR A 1 93 ? -18.219 -25.938 -22.125 1 98.5 93 THR A C 1
ATOM 725 O O . THR A 1 93 ? -17.453 -25.172 -22.719 1 98.5 93 THR A O 1
ATOM 728 N N . LEU A 1 94 ? -17.781 -27.016 -21.5 1 98.69 94 LEU A N 1
ATOM 729 C CA . LEU A 1 94 ? -16.375 -27.375 -21.469 1 98.69 94 LEU A CA 1
ATOM 730 C C . LEU A 1 94 ? -15.836 -27.578 -22.891 1 98.69 94 LEU A C 1
ATOM 732 O O . LEU A 1 94 ? -14.797 -27 -23.25 1 98.69 94 LEU A O 1
ATOM 736 N N . GLU A 1 95 ? -16.547 -28.312 -23.672 1 98.56 95 GLU A N 1
ATOM 737 C CA . GLU A 1 95 ? -16.125 -28.594 -25.047 1 98.56 95 GLU A CA 1
ATOM 738 C C . GLU A 1 95 ? -16.078 -27.312 -25.875 1 98.56 95 GLU A C 1
ATOM 740 O O . GLU A 1 95 ? -15.195 -27.125 -26.703 1 98.56 95 GLU A O 1
ATOM 745 N N . ASN A 1 96 ? -17.047 -26.5 -25.609 1 98.69 96 ASN A N 1
ATOM 746 C CA . ASN A 1 96 ? -17.078 -25.219 -26.312 1 98.69 96 ASN A CA 1
ATOM 747 C C . ASN A 1 96 ? -15.852 -24.359 -25.953 1 98.69 96 ASN A C 1
ATOM 749 O O . ASN A 1 96 ? -15.234 -23.766 -26.828 1 98.69 96 ASN A O 1
ATOM 753 N N . TRP A 1 97 ? -15.539 -24.266 -24.656 1 98.75 97 TRP A N 1
ATOM 754 C CA . TRP A 1 97 ? -14.367 -23.516 -24.234 1 98.75 97 TRP A CA 1
ATOM 755 C C . TRP A 1 97 ? -13.102 -24.062 -24.875 1 98.75 97 TRP A C 1
ATOM 757 O O . TRP A 1 97 ? -12.281 -23.312 -25.391 1 98.75 97 TRP A O 1
ATOM 767 N N . ILE A 1 98 ? -12.938 -25.359 -24.875 1 98.81 98 ILE A N 1
ATOM 768 C CA . ILE A 1 98 ? -11.789 -26.016 -25.5 1 98.81 98 ILE A CA 1
ATOM 769 C C . ILE A 1 98 ? -11.695 -25.625 -26.969 1 98.81 98 ILE A C 1
ATOM 771 O O . ILE A 1 98 ? -10.633 -25.234 -27.453 1 98.81 98 ILE A O 1
ATOM 775 N N . ALA A 1 99 ? -12.836 -25.688 -27.641 1 98.75 99 ALA A N 1
ATOM 776 C CA . ALA A 1 99 ? -12.883 -25.375 -29.062 1 98.75 99 ALA A CA 1
ATOM 777 C C . ALA A 1 99 ? -12.492 -23.922 -29.312 1 98.75 99 ALA A C 1
ATOM 779 O O . ALA A 1 99 ? -11.766 -23.609 -30.266 1 98.75 99 ALA A O 1
ATOM 780 N N . MET A 1 100 ? -12.969 -23.047 -28.516 1 98.81 100 MET A N 1
ATOM 781 C CA . MET A 1 100 ? -12.648 -21.641 -28.656 1 98.81 100 MET A CA 1
ATOM 782 C C . MET A 1 100 ? -11.156 -21.391 -28.469 1 98.81 100 MET A C 1
ATOM 784 O O . MET A 1 100 ? -10.531 -20.703 -29.281 1 98.81 100 MET A O 1
ATOM 788 N N . TYR A 1 101 ? -10.578 -21.953 -27.469 1 98.88 101 TYR A N 1
ATOM 789 C CA . TYR A 1 101 ? -9.156 -21.797 -27.188 1 98.88 101 TYR A CA 1
ATOM 790 C C . TYR A 1 101 ? -8.312 -22.359 -28.328 1 98.88 101 TYR A C 1
ATOM 792 O O . TYR A 1 101 ? -7.328 -21.75 -28.75 1 98.88 101 TYR A O 1
ATOM 800 N N . GLN A 1 102 ? -8.664 -23.562 -28.797 1 98.69 102 GLN A N 1
ATOM 801 C CA . GLN A 1 102 ? -7.898 -24.203 -29.859 1 98.69 102 GLN A CA 1
ATOM 802 C C . GLN A 1 102 ? -8.062 -23.453 -31.172 1 98.69 102 GLN A C 1
ATOM 804 O O . GLN A 1 102 ? -7.082 -23.234 -31.891 1 98.69 102 GLN A O 1
ATOM 809 N N . GLY A 1 103 ? -9.273 -23.109 -31.5 1 98.31 103 GLY A N 1
ATOM 810 C CA . GLY A 1 103 ? -9.555 -22.469 -32.781 1 98.31 103 GLY A CA 1
ATOM 811 C C . GLY A 1 103 ? -8.898 -21.109 -32.906 1 98.31 103 GLY A C 1
ATOM 812 O O . GLY A 1 103 ? -8.367 -20.766 -33.969 1 98.31 103 GLY A O 1
ATOM 813 N N . GLU A 1 104 ? -8.883 -20.375 -31.844 1 98.06 104 GLU A N 1
ATOM 814 C CA . GLU A 1 104 ? -8.422 -18.984 -31.938 1 98.06 104 GLU A CA 1
ATOM 815 C C . GLU A 1 104 ? -6.949 -18.859 -31.562 1 98.06 104 GLU A C 1
ATOM 817 O O . GLU A 1 104 ? -6.254 -17.969 -32.031 1 98.06 104 GLU A O 1
ATOM 822 N N . ALA A 1 105 ? -6.465 -19.781 -30.719 1 98.31 105 ALA A N 1
ATOM 823 C CA . ALA A 1 105 ? -5.156 -19.516 -30.125 1 98.31 105 ALA A CA 1
ATOM 824 C C . ALA A 1 105 ? -4.27 -20.766 -30.203 1 98.31 105 ALA A C 1
ATOM 826 O O . ALA A 1 105 ? -3.129 -20.734 -29.734 1 98.31 105 ALA A O 1
ATOM 827 N N . GLY A 1 106 ? -4.785 -21.828 -30.688 1 98.44 106 GLY A N 1
ATOM 828 C CA . GLY A 1 106 ? -3.99 -23.031 -30.828 1 98.44 106 GLY A CA 1
ATOM 829 C C . GLY A 1 106 ? -3.59 -23.625 -29.484 1 98.44 106 GLY A C 1
ATOM 830 O O . GLY A 1 106 ? -2.518 -24.234 -29.359 1 98.44 106 GLY A O 1
ATOM 831 N N . VAL A 1 107 ? -4.418 -23.531 -28.484 1 98.75 107 VAL A N 1
ATOM 832 C CA . VAL A 1 107 ? -4.105 -23.953 -27.125 1 98.75 107 VAL A CA 1
ATOM 833 C C . VAL A 1 107 ? -4.195 -25.469 -27.031 1 98.75 107 VAL A C 1
ATOM 835 O O . VAL A 1 107 ? -5.168 -26.078 -27.484 1 98.75 107 VAL A O 1
ATOM 838 N N . ASP A 1 108 ? -3.17 -26.031 -26.391 1 98.69 108 ASP A N 1
ATOM 839 C CA . ASP A 1 108 ? -3.186 -27.469 -26.172 1 98.69 108 ASP A CA 1
ATOM 840 C C . ASP A 1 108 ? -2.695 -27.828 -24.781 1 98.69 108 ASP A C 1
ATOM 842 O O . ASP A 1 108 ? -2.201 -28.938 -24.547 1 98.69 108 ASP A O 1
ATOM 846 N N . GLN A 1 109 ? -2.719 -26.922 -23.891 1 98.62 109 GLN A N 1
ATOM 847 C CA . GLN A 1 109 ? -2.369 -27.094 -22.484 1 98.62 109 GLN A CA 1
ATOM 848 C C . GLN A 1 109 ? -3.416 -26.453 -21.578 1 98.62 109 GLN A C 1
ATOM 850 O O . GLN A 1 109 ? -4.055 -25.469 -21.953 1 98.62 109 GLN A O 1
ATOM 855 N N . ALA A 1 110 ? -3.59 -27.016 -20.344 1 98.88 110 ALA A N 1
ATOM 856 C CA . ALA A 1 110 ? -4.613 -26.484 -19.438 1 98.88 110 ALA A CA 1
ATOM 857 C C . ALA A 1 110 ? -4.223 -26.719 -17.984 1 98.88 110 ALA A C 1
ATOM 859 O O . ALA A 1 110 ? -3.574 -27.719 -17.656 1 98.88 110 ALA A O 1
ATOM 860 N N . LEU A 1 111 ? -4.547 -25.781 -17.188 1 98.88 111 LEU A N 1
ATOM 861 C CA . LEU A 1 111 ? -4.57 -26 -15.742 1 98.88 111 LEU A CA 1
ATOM 862 C C . LEU A 1 111 ? -5.992 -26.25 -15.258 1 98.88 111 LEU A C 1
ATOM 864 O O . LEU A 1 111 ? -6.867 -25.391 -15.383 1 98.88 111 LEU A O 1
ATOM 868 N N . LEU A 1 112 ? -6.258 -27.422 -14.734 1 98.69 112 LEU A N 1
ATOM 869 C CA . LEU A 1 112 ? -7.578 -27.828 -14.258 1 98.69 112 LEU A CA 1
ATOM 870 C C . LEU A 1 112 ? -7.691 -27.641 -12.75 1 98.69 112 LEU A C 1
ATOM 872 O O . LEU A 1 112 ? -6.863 -28.156 -11.992 1 98.69 112 LEU A O 1
ATOM 876 N N . LEU A 1 113 ? -8.711 -26.938 -12.359 1 96.94 113 LEU A N 1
ATOM 877 C CA . LEU A 1 113 ? -8.922 -26.578 -10.953 1 96.94 113 LEU A CA 1
ATOM 878 C C . LEU A 1 113 ? -10.375 -26.797 -10.555 1 96.94 113 LEU A C 1
ATOM 880 O O . LEU A 1 113 ? -11.25 -26.922 -11.414 1 96.94 113 LEU A O 1
ATOM 884 N N . ALA A 1 114 ? -10.617 -26.891 -9.25 1 94.69 114 ALA A N 1
ATOM 885 C CA . ALA A 1 114 ? -12.008 -26.891 -8.789 1 94.69 114 ALA A CA 1
ATOM 886 C C . ALA A 1 114 ? -12.656 -25.531 -9.031 1 94.69 114 ALA A C 1
ATOM 888 O O . ALA A 1 114 ? -13.742 -25.453 -9.609 1 94.69 114 ALA A O 1
ATOM 889 N N . GLY A 1 115 ? -11.875 -24.469 -8.688 1 91.69 115 GLY A N 1
ATOM 890 C CA . GLY A 1 115 ? -12.406 -23.109 -8.742 1 91.69 115 GLY A CA 1
ATOM 891 C C . GLY A 1 115 ? -12.797 -22.562 -7.383 1 91.69 115 GLY A C 1
ATOM 892 O O . GLY A 1 115 ? -13.039 -23.344 -6.449 1 91.69 115 GLY A O 1
ATOM 893 N N . GLY A 1 116 ? -13.016 -21.25 -7.246 1 87.44 116 GLY A N 1
ATOM 894 C CA . GLY A 1 116 ? -13.086 -20.594 -5.953 1 87.44 116 GLY A CA 1
ATOM 895 C C . GLY A 1 116 ? -14.508 -20.344 -5.488 1 87.44 116 GLY A C 1
ATOM 896 O O . GLY A 1 116 ? -14.727 -19.875 -4.363 1 87.44 116 GLY A O 1
ATOM 897 N N . VAL A 1 117 ? -15.477 -20.719 -6.289 1 91.06 117 VAL A N 1
ATOM 898 C CA . VAL A 1 117 ? -16.844 -20.453 -5.867 1 91.06 117 VAL A CA 1
ATOM 899 C C . VAL A 1 117 ? -17.344 -21.578 -4.957 1 91.06 117 VAL A C 1
ATOM 901 O O . VAL A 1 117 ? -17.016 -22.75 -5.172 1 91.06 117 VAL A O 1
ATOM 904 N N . THR A 1 118 ? -18.156 -21.281 -4.027 1 88.88 118 THR A N 1
ATOM 905 C CA . THR A 1 118 ? -18.641 -22.25 -3.045 1 88.88 118 THR A CA 1
ATOM 906 C C . THR A 1 118 ? -19.688 -23.172 -3.668 1 88.88 118 THR A C 1
ATOM 908 O O . THR A 1 118 ? -19.672 -24.375 -3.43 1 88.88 118 THR A O 1
ATOM 911 N N . THR A 1 119 ? -20.547 -22.531 -4.449 1 93.69 119 THR A N 1
ATOM 912 C CA . THR A 1 119 ? -21.594 -23.297 -5.109 1 93.69 119 THR A CA 1
ATOM 913 C C . THR A 1 119 ? -21.281 -23.453 -6.598 1 93.69 119 THR A C 1
ATOM 915 O O . THR A 1 119 ? -21.266 -22.469 -7.336 1 93.69 119 THR A O 1
ATOM 918 N N . PRO A 1 120 ? -21.109 -24.672 -7.039 1 96.12 120 PRO A N 1
ATOM 919 C CA . PRO A 1 120 ? -20.844 -24.891 -8.461 1 96.12 120 PRO A CA 1
ATOM 920 C C . PRO A 1 120 ? -21.969 -24.391 -9.359 1 96.12 120 PRO A C 1
ATOM 922 O O . PRO A 1 120 ? -23.141 -24.484 -8.977 1 96.12 120 PRO A O 1
ATOM 925 N N . HIS A 1 121 ? -21.656 -23.906 -10.516 1 97 121 HIS A N 1
ATOM 926 C CA . HIS A 1 121 ? -22.625 -23.406 -11.484 1 97 121 HIS A CA 1
ATOM 927 C C . HIS A 1 121 ? -23.375 -24.547 -12.156 1 97 121 HIS A C 1
ATOM 929 O O . HIS A 1 121 ? -24.438 -24.344 -12.742 1 97 121 HIS A O 1
ATOM 935 N N . GLY A 1 122 ? -22.844 -25.828 -12.039 1 97.5 122 GLY A N 1
ATOM 936 C CA . GLY A 1 122 ? -23.438 -26.922 -12.773 1 97.5 122 GLY A CA 1
ATOM 937 C C . GLY A 1 122 ? -22.922 -28.281 -12.352 1 97.5 122 GLY A C 1
ATOM 938 O O . GLY A 1 122 ? -22.828 -28.578 -11.164 1 97.5 122 GLY A O 1
ATOM 939 N N . ASP A 1 123 ? -22.516 -29.078 -13.406 1 97.5 123 ASP A N 1
ATOM 940 C CA . ASP A 1 123 ? -22.312 -30.516 -13.219 1 97.5 123 ASP A CA 1
ATOM 941 C C . ASP A 1 123 ? -20.938 -30.797 -12.625 1 97.5 123 ASP A C 1
ATOM 943 O O . ASP A 1 123 ? -20.688 -31.891 -12.102 1 97.5 123 ASP A O 1
ATOM 947 N N . PHE A 1 124 ? -20.016 -29.875 -12.766 1 97.94 124 PHE A N 1
ATOM 948 C CA . PHE A 1 124 ? -18.641 -30.094 -12.359 1 97.94 124 PHE A CA 1
ATOM 949 C C . PHE A 1 124 ? -18.359 -29.438 -11.016 1 97.94 124 PHE A C 1
ATOM 951 O O . PHE A 1 124 ? -18.812 -28.312 -10.766 1 97.94 124 PHE A O 1
ATOM 958 N N . HIS A 1 125 ? -17.609 -30.094 -10.141 1 95.62 125 HIS A N 1
ATOM 959 C CA . HIS A 1 125 ? -17.266 -29.469 -8.867 1 95.62 125 HIS A CA 1
ATOM 960 C C . HIS A 1 125 ? -15.812 -29.734 -8.5 1 95.62 125 HIS A C 1
ATOM 962 O O . HIS A 1 125 ? -15.328 -29.219 -7.488 1 95.62 125 HIS A O 1
ATOM 968 N N . SER A 1 126 ? -15.094 -30.547 -9.297 1 95.94 126 SER A N 1
ATOM 969 C CA . SER A 1 126 ? -13.703 -30.844 -9.008 1 95.94 126 SER A CA 1
ATOM 970 C C . SER A 1 126 ? -12.883 -30.984 -10.289 1 95.94 126 SER A C 1
ATOM 972 O O . SER A 1 126 ? -13.43 -31.281 -11.352 1 95.94 126 SER A O 1
ATOM 974 N N . SER A 1 127 ? -11.562 -30.75 -10.164 1 97.44 127 SER A N 1
ATOM 975 C CA . SER A 1 127 ? -10.664 -30.938 -11.297 1 97.44 127 SER A CA 1
ATOM 976 C C . SER A 1 127 ? -10.648 -32.406 -11.75 1 97.44 127 SER A C 1
ATOM 978 O O . SER A 1 127 ? -10.445 -32.688 -12.93 1 97.44 127 SER A O 1
ATOM 980 N N . MET A 1 128 ? -10.859 -33.344 -10.891 1 97.5 128 MET A N 1
ATOM 981 C CA . MET A 1 128 ? -10.867 -34.75 -11.211 1 97.5 128 MET A CA 1
ATOM 982 C C . MET A 1 128 ? -11.977 -35.094 -12.203 1 97.5 128 MET A C 1
ATOM 984 O O . MET A 1 128 ? -11.773 -35.875 -13.117 1 97.5 128 MET A O 1
ATOM 988 N N . GLN A 1 129 ? -13.102 -34.438 -12.039 1 97.94 129 GLN A N 1
ATOM 989 C CA . GLN A 1 129 ? -14.203 -34.656 -12.969 1 97.94 129 GLN A CA 1
ATOM 990 C C . GLN A 1 129 ? -13.836 -34.156 -14.367 1 97.94 129 GLN A C 1
ATOM 992 O O . GLN A 1 129 ? -14.227 -34.781 -15.367 1 97.94 129 GLN A O 1
ATOM 997 N N . LEU A 1 130 ? -13.109 -33.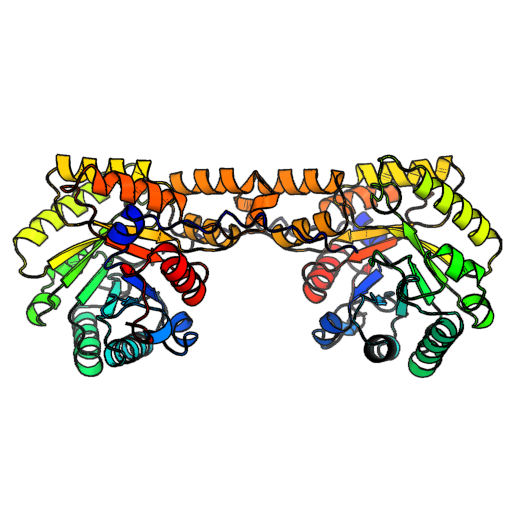094 -14.43 1 98.44 130 LEU A N 1
ATOM 998 C CA . LEU A 1 130 ? -12.664 -32.562 -15.719 1 98.44 130 LEU A CA 1
ATOM 999 C C . LEU A 1 130 ? -11.695 -33.531 -16.391 1 98.44 130 LEU A C 1
ATOM 1001 O O . LEU A 1 130 ? -11.758 -33.75 -17.594 1 98.44 130 LEU A O 1
ATOM 1005 N N . LEU A 1 131 ? -10.82 -34.094 -15.625 1 98.12 131 LEU A N 1
ATOM 1006 C CA . LEU A 1 131 ? -9.859 -35.094 -16.141 1 98.12 131 LEU A CA 1
ATOM 1007 C C . LEU A 1 131 ? -10.57 -36.344 -16.609 1 98.12 131 LEU A C 1
ATOM 1009 O O . LEU A 1 131 ? -10.289 -36.844 -17.703 1 98.12 131 LEU A O 1
ATOM 1013 N N . GLU A 1 132 ? -11.5 -36.781 -15.867 1 96.69 132 GLU A N 1
ATOM 1014 C CA . GLU A 1 132 ? -12.211 -38.031 -16.141 1 96.69 132 GLU A CA 1
ATOM 1015 C C . GLU A 1 132 ? -13.117 -37.875 -17.359 1 96.69 132 GLU A C 1
ATOM 1017 O O . GLU A 1 132 ? -13.375 -38.844 -18.062 1 96.69 132 GLU A O 1
ATOM 1022 N N . ASN A 1 133 ? -13.602 -36.688 -17.531 1 96.38 133 ASN A N 1
ATOM 1023 C CA . ASN A 1 133 ? -14.523 -36.438 -18.625 1 96.38 133 ASN A CA 1
ATOM 1024 C C . ASN A 1 133 ? -13.938 -36.844 -19.969 1 96.38 133 ASN A C 1
ATOM 1026 O O . ASN A 1 133 ? -14.664 -37.25 -20.875 1 96.38 133 ASN A O 1
ATOM 1030 N N . GLY A 1 134 ? -12.625 -36.625 -20.219 1 96.38 134 GLY A N 1
ATOM 1031 C CA . GLY A 1 134 ? -11.938 -37.062 -21.422 1 96.38 134 GLY A CA 1
ATOM 1032 C C . GLY A 1 134 ? -11.961 -36.031 -22.531 1 96.38 134 GLY A C 1
ATOM 1033 O O . GLY A 1 134 ? -11.359 -36.25 -23.594 1 96.38 134 GLY A O 1
ATOM 1034 N N . ALA A 1 135 ? -12.641 -34.969 -22.359 1 98.19 135 ALA A N 1
ATOM 1035 C CA . ALA A 1 135 ? -12.742 -33.938 -23.391 1 98.19 135 ALA A CA 1
ATOM 1036 C C . ALA A 1 135 ? -11.367 -33.438 -23.812 1 98.19 135 ALA A C 1
ATOM 1038 O O . ALA A 1 135 ? -11.125 -33.156 -24.984 1 98.19 135 ALA A O 1
ATOM 1039 N N . PHE A 1 136 ? -10.461 -33.312 -22.891 1 98.38 136 PHE A N 1
ATOM 1040 C CA . PHE A 1 136 ? -9.117 -32.812 -23.188 1 98.38 136 PHE A CA 1
ATOM 1041 C C . PHE A 1 136 ? -8.344 -33.812 -24.031 1 98.38 136 PHE A C 1
ATOM 1043 O O . PHE A 1 136 ? -7.641 -33.438 -24.969 1 98.38 136 PHE A O 1
ATOM 1050 N N . ASP A 1 137 ? -8.477 -35.062 -23.703 1 96.44 137 ASP A N 1
ATOM 1051 C CA . ASP A 1 137 ? -7.832 -36.125 -24.484 1 96.44 137 ASP A CA 1
ATOM 1052 C C . ASP A 1 137 ? -8.367 -36.125 -25.922 1 96.44 137 ASP A C 1
ATOM 1054 O O . ASP A 1 137 ? -7.586 -36.219 -26.875 1 96.44 137 ASP A O 1
ATOM 1058 N N . ARG A 1 138 ? -9.664 -36.062 -26.016 1 97.25 138 ARG A N 1
ATOM 1059 C CA . ARG A 1 138 ? -10.281 -36.062 -27.328 1 97.25 138 ARG A CA 1
ATOM 1060 C C . ARG A 1 138 ? -9.82 -34.875 -28.172 1 97.25 138 ARG A C 1
ATOM 1062 O O . ARG A 1 138 ? -9.703 -34.969 -29.391 1 97.25 138 ARG A O 1
ATOM 1069 N N . ALA A 1 139 ? -9.523 -33.844 -27.516 1 98.25 139 ALA A N 1
ATOM 1070 C CA . ALA A 1 139 ? -9.125 -32.594 -28.219 1 98.25 139 ALA A CA 1
ATOM 1071 C C . ALA A 1 139 ? -7.617 -32.562 -28.438 1 98.25 139 ALA A C 1
ATOM 1073 O O . ALA A 1 139 ? -7.102 -31.641 -29.062 1 98.25 139 ALA A O 1
ATOM 1074 N N . GLY A 1 140 ? -6.844 -33.5 -27.922 1 98.06 140 GLY A N 1
ATOM 1075 C CA . GLY A 1 140 ? -5.422 -33.625 -28.203 1 98.06 140 GLY A CA 1
ATOM 1076 C C . GLY A 1 140 ? -4.555 -32.75 -27.312 1 98.06 140 GLY A C 1
ATOM 1077 O O . GLY A 1 140 ? -3.469 -32.312 -27.719 1 98.06 140 GLY A O 1
ATOM 1078 N N . PHE A 1 141 ? -5.059 -32.438 -26.109 1 98.5 141 PHE A N 1
ATOM 1079 C CA . PHE A 1 141 ? -4.25 -31.656 -25.172 1 98.5 141 PHE A CA 1
ATOM 1080 C C . PHE A 1 141 ? -2.996 -32.438 -24.781 1 98.5 141 PHE A C 1
ATOM 1082 O O . PHE A 1 141 ? -3.061 -33.625 -24.484 1 98.5 141 PHE A O 1
ATOM 1089 N N . LYS A 1 142 ? -1.868 -31.719 -24.75 1 98.5 142 LYS A N 1
ATOM 1090 C CA . LYS A 1 142 ? -0.567 -32.344 -24.547 1 98.5 142 LYS A CA 1
ATOM 1091 C C . LYS A 1 142 ? -0.08 -32.188 -23.125 1 98.5 142 LYS A C 1
ATOM 1093 O O . LYS A 1 142 ? 0.809 -32.906 -22.672 1 98.5 142 LYS A O 1
ATOM 1098 N N . ARG A 1 143 ? -0.624 -31.219 -22.469 1 98.56 143 ARG A N 1
ATOM 1099 C CA . ARG A 1 143 ? -0.218 -30.922 -21.094 1 98.56 143 ARG A CA 1
ATOM 1100 C C . ARG A 1 143 ? -1.424 -30.578 -20.219 1 98.56 143 ARG A C 1
ATOM 1102 O O . ARG A 1 143 ? -2.254 -29.75 -20.609 1 98.56 143 ARG A O 1
ATOM 1109 N N . LEU A 1 144 ? -1.555 -31.234 -19.094 1 98.81 144 LEU A N 1
ATOM 1110 C CA . LEU A 1 144 ? -2.621 -31 -18.125 1 98.81 144 LEU A CA 1
ATOM 1111 C C . LEU A 1 144 ? -2.051 -30.828 -16.734 1 98.81 144 LEU A C 1
ATOM 1113 O O . LEU A 1 144 ? -1.59 -31.781 -16.109 1 98.81 144 LEU A O 1
ATOM 1117 N N . HIS A 1 145 ? -2.1 -29.594 -16.25 1 98.88 145 HIS A N 1
ATOM 1118 C CA . HIS A 1 145 ? -1.632 -29.312 -14.891 1 98.88 145 HIS A CA 1
ATOM 1119 C C . HIS A 1 145 ? -2.793 -29.281 -13.906 1 98.88 145 HIS A C 1
ATOM 1121 O O . HIS A 1 145 ? -3.941 -29.062 -14.297 1 98.88 145 HIS A O 1
ATOM 1127 N N . VAL A 1 146 ? -2.486 -29.609 -12.68 1 98.38 146 VAL A N 1
ATOM 1128 C CA . VAL A 1 146 ? -3.453 -29.578 -11.586 1 98.38 146 VAL A CA 1
ATOM 1129 C C . VAL A 1 146 ? -2.85 -28.891 -10.375 1 98.38 146 VAL A C 1
ATOM 1131 O O . VAL A 1 146 ? -1.648 -28.609 -10.344 1 98.38 146 VAL A O 1
ATOM 1134 N N . ALA A 1 147 ? -3.701 -28.594 -9.414 1 96.5 147 ALA A N 1
ATOM 1135 C CA . ALA A 1 147 ? -3.275 -27.781 -8.281 1 96.5 147 ALA A CA 1
ATOM 1136 C C . ALA A 1 147 ? -2.553 -28.625 -7.234 1 96.5 147 ALA A C 1
ATOM 1138 O O . ALA A 1 147 ? -2.871 -29.812 -7.055 1 96.5 147 ALA A O 1
ATOM 1139 N N . GLY A 1 148 ? -1.566 -28.047 -6.613 1 95.38 148 GLY A N 1
ATOM 1140 C CA . GLY A 1 148 ? -0.937 -28.562 -5.406 1 95.38 148 GLY A CA 1
ATOM 1141 C C . GLY A 1 148 ? -0.996 -27.578 -4.246 1 95.38 148 GLY A C 1
ATOM 1142 O O . GLY A 1 148 ? -0.92 -26.375 -4.441 1 95.38 148 GLY A O 1
ATOM 1143 N N . HIS A 1 149 ? -1.055 -28.141 -3.033 1 93.56 149 HIS A N 1
ATOM 1144 C CA . HIS A 1 149 ? -1.198 -27.312 -1.842 1 93.56 149 HIS A CA 1
ATOM 1145 C C . HIS A 1 149 ? -0.2 -27.719 -0.764 1 93.56 149 HIS A C 1
ATOM 1147 O O . HIS A 1 149 ? -0.561 -28.406 0.193 1 93.56 149 HIS A O 1
ATOM 1153 N N . PRO A 1 150 ? 0.992 -27.141 -0.845 1 92.44 150 PRO A N 1
ATOM 1154 C CA . PRO A 1 150 ? 2.023 -27.531 0.119 1 92.44 150 PRO A CA 1
ATOM 1155 C C . PRO A 1 150 ? 1.614 -27.25 1.564 1 92.44 150 PRO A C 1
ATOM 1157 O O . PRO A 1 150 ? 2.092 -27.922 2.484 1 92.44 150 PRO A O 1
ATOM 1160 N N . GLU A 1 151 ? 0.766 -26.25 1.763 1 88.19 151 GLU A N 1
ATOM 1161 C CA . GLU A 1 151 ? 0.372 -25.875 3.117 1 88.19 151 GLU A CA 1
ATOM 1162 C C . GLU A 1 151 ? -1.053 -26.328 3.424 1 88.19 151 GLU A C 1
ATOM 1164 O O . GLU A 1 151 ? -1.671 -25.844 4.375 1 88.19 151 GLU A O 1
ATOM 1169 N N . GLY A 1 152 ? -1.512 -27.172 2.619 1 84.56 152 GLY A N 1
ATOM 1170 C CA . GLY A 1 152 ? -2.895 -27.594 2.781 1 84.56 152 GLY A CA 1
ATOM 1171 C C . GLY A 1 152 ? -3.891 -26.609 2.209 1 84.56 152 GLY A C 1
ATOM 1172 O O . GLY A 1 152 ? -3.502 -25.609 1.609 1 84.56 152 GLY A O 1
ATOM 1173 N N . ASN A 1 153 ? -5.145 -26.953 2.303 1 84.19 153 ASN A N 1
ATOM 1174 C CA . ASN A 1 153 ? -6.258 -26.125 1.837 1 84.19 153 ASN A CA 1
ATOM 1175 C C . ASN A 1 153 ? -7.508 -26.344 2.684 1 84.19 153 ASN A C 1
ATOM 1177 O O . ASN A 1 153 ? -8.078 -27.438 2.688 1 84.19 153 ASN A O 1
ATOM 1181 N N . LYS A 1 154 ? -7.922 -25.297 3.25 1 82.06 154 LYS A N 1
ATOM 1182 C CA . LYS A 1 154 ? -9.039 -25.406 4.18 1 82.06 154 LYS A CA 1
ATOM 1183 C C . LYS A 1 154 ? -10.359 -25.594 3.438 1 82.06 154 LYS A C 1
ATOM 1185 O O . LYS A 1 154 ? -11.336 -26.078 4.008 1 82.06 154 LYS A O 1
ATOM 1190 N N . ASP A 1 155 ? -10.383 -25.219 2.186 1 79.62 155 ASP A N 1
ATOM 1191 C CA . ASP A 1 155 ? -11.578 -25.438 1.38 1 79.62 155 ASP A CA 1
ATOM 1192 C C . ASP A 1 155 ? -11.789 -26.922 1.1 1 79.62 155 ASP A C 1
ATOM 1194 O O . ASP A 1 155 ? -12.922 -27.375 0.904 1 79.62 155 ASP A O 1
ATOM 1198 N N . ILE A 1 156 ? -10.703 -27.672 1.082 1 80.75 156 ILE A N 1
ATOM 1199 C CA . ILE A 1 156 ? -10.75 -29.094 0.784 1 80.75 156 ILE A CA 1
ATOM 1200 C C . ILE A 1 156 ? -10.805 -29.891 2.086 1 80.75 156 ILE A C 1
ATOM 1202 O O . ILE A 1 156 ? -11.555 -30.875 2.191 1 80.75 156 ILE A O 1
ATOM 1206 N N . ASP A 1 157 ? -10.031 -29.422 3.07 1 87.88 157 ASP A N 1
ATOM 1207 C CA . ASP A 1 157 ? -10.008 -30.016 4.398 1 87.88 157 ASP A CA 1
ATOM 1208 C C . ASP A 1 157 ? -10.453 -29.031 5.465 1 87.88 157 ASP A C 1
ATOM 1210 O O . ASP A 1 157 ? -9.617 -28.484 6.195 1 87.88 157 ASP A O 1
ATOM 1214 N N . PRO A 1 158 ? -11.766 -28.859 5.566 1 81.75 158 PRO A N 1
ATOM 1215 C CA . PRO A 1 158 ? -12.273 -27.812 6.453 1 81.75 158 PRO A CA 1
ATOM 1216 C C . PRO A 1 158 ? -11.953 -28.078 7.922 1 81.75 158 PRO A C 1
ATOM 1218 O O . PRO A 1 158 ? -11.875 -27.141 8.719 1 81.75 158 PRO A O 1
ATOM 1221 N N . ASN A 1 159 ? -11.766 -29.312 8.32 1 84 159 ASN A N 1
ATOM 1222 C CA . ASN A 1 159 ? -11.508 -29.656 9.719 1 84 159 ASN A CA 1
ATOM 1223 C C . ASN A 1 159 ? -10.016 -29.75 10 1 84 159 ASN A C 1
ATOM 1225 O O . ASN A 1 159 ? -9.609 -30.25 11.055 1 84 159 ASN A O 1
ATOM 1229 N N . GLY A 1 160 ? -9.273 -29.391 9.141 1 79.31 160 GLY A N 1
ATOM 1230 C CA . GLY A 1 160 ? -7.832 -29.453 9.32 1 79.31 160 GLY A CA 1
ATOM 1231 C C . GLY A 1 160 ? -7.215 -30.734 8.758 1 79.31 160 GLY A C 1
ATOM 1232 O O . GLY A 1 160 ? -7.93 -31.656 8.391 1 79.31 160 GLY A O 1
ATOM 1233 N N . GLY A 1 161 ? -5.93 -30.641 8.602 1 81.88 161 GLY A N 1
ATOM 1234 C CA . GLY A 1 161 ? -5.23 -31.781 8.047 1 81.88 161 GLY A CA 1
ATOM 1235 C C . GLY A 1 161 ? -5.148 -31.75 6.531 1 81.88 161 GLY A C 1
ATOM 1236 O O . GLY A 1 161 ? -5.309 -30.703 5.918 1 81.88 161 GLY A O 1
ATOM 1237 N N . THR A 1 162 ? -4.711 -32.938 5.938 1 87.62 162 THR A N 1
ATOM 1238 C CA . THR A 1 162 ? -4.52 -32.969 4.492 1 87.62 162 THR A CA 1
ATOM 1239 C C . THR A 1 162 ? -5.074 -34.281 3.908 1 87.62 162 THR A C 1
ATOM 1241 O O . THR A 1 162 ? -4.691 -34.688 2.807 1 87.62 162 THR A O 1
ATOM 1244 N N . ALA A 1 163 ? -6.004 -34.875 4.543 1 88.88 163 ALA A N 1
ATOM 1245 C CA . ALA A 1 163 ? -6.453 -36.219 4.133 1 88.88 163 ALA A CA 1
ATOM 1246 C C . ALA A 1 163 ? -7.102 -36.156 2.748 1 88.88 163 ALA A C 1
ATOM 1248 O O . ALA A 1 163 ? -6.785 -37 1.884 1 88.88 163 ALA A O 1
ATOM 1249 N N . MET A 1 164 ? -8.016 -35.281 2.592 1 89.31 164 MET A N 1
ATOM 1250 C CA . MET A 1 164 ? -8.727 -35.188 1.319 1 89.31 164 MET A CA 1
ATOM 1251 C C . MET A 1 164 ? -7.793 -34.719 0.206 1 89.31 164 MET A C 1
ATOM 1253 O O . MET A 1 164 ? -7.875 -35.219 -0.923 1 89.31 164 MET A O 1
ATOM 1257 N N . VAL A 1 165 ? -6.922 -33.844 0.496 1 90.44 165 VAL A N 1
ATOM 1258 C CA . VAL A 1 165 ? -5.949 -33.375 -0.478 1 90.44 165 VAL A CA 1
ATOM 1259 C C . VAL A 1 165 ? -5.02 -34.5 -0.893 1 90.44 165 VAL A C 1
ATOM 1261 O O . VAL A 1 165 ? -4.719 -34.656 -2.076 1 90.44 165 VAL A O 1
ATOM 1264 N N . ASP A 1 166 ? -4.656 -35.312 0.079 1 91.38 166 ASP A N 1
ATOM 1265 C CA . ASP A 1 166 ? -3.766 -36.438 -0.189 1 91.38 166 ASP A CA 1
ATOM 1266 C C . ASP A 1 166 ? -4.449 -37.469 -1.073 1 91.38 166 ASP A C 1
ATOM 1268 O O . ASP A 1 166 ? -3.832 -38 -1.996 1 91.38 166 ASP A O 1
ATOM 1272 N N . GLU A 1 167 ? -5.645 -37.688 -0.744 1 93.5 167 GLU A N 1
ATOM 1273 C CA . GLU A 1 167 ? -6.402 -38.656 -1.546 1 93.5 167 GLU A CA 1
ATOM 1274 C C . GLU A 1 167 ? -6.551 -38.188 -2.986 1 93.5 167 GLU A C 1
ATOM 1276 O O . GLU A 1 167 ? -6.406 -38.969 -3.926 1 93.5 167 GLU A O 1
ATOM 1281 N N . ALA A 1 168 ? -6.84 -36.969 -3.135 1 95.12 168 ALA A N 1
ATOM 1282 C CA . ALA A 1 168 ? -6.953 -36.375 -4.469 1 95.12 168 ALA A CA 1
ATOM 1283 C C . ALA A 1 168 ? -5.637 -36.5 -5.23 1 95.12 168 ALA A C 1
ATOM 1285 O O . ALA A 1 168 ? -5.629 -36.812 -6.426 1 95.12 168 ALA A O 1
ATOM 1286 N N . LEU A 1 169 ? -4.551 -36.312 -4.547 1 96.75 169 LEU A N 1
ATOM 1287 C CA . LEU A 1 169 ? -3.242 -36.406 -5.191 1 96.75 169 LEU A CA 1
ATOM 1288 C C . LEU A 1 169 ? -2.932 -37.812 -5.633 1 96.75 169 LEU A C 1
ATOM 1290 O O . LEU A 1 169 ? -2.35 -38.031 -6.699 1 96.75 169 LEU A O 1
ATOM 1294 N N . ARG A 1 170 ? -3.305 -38.75 -4.812 1 96.88 170 ARG A N 1
ATOM 1295 C CA . ARG A 1 170 ? -3.111 -40.156 -5.188 1 96.88 170 ARG A CA 1
ATOM 1296 C C . ARG A 1 170 ? -3.916 -40.5 -6.438 1 96.88 170 ARG A C 1
ATOM 1298 O O . ARG A 1 170 ? -3.424 -41.188 -7.328 1 96.88 170 ARG A O 1
ATOM 1305 N N . TRP A 1 171 ? -5.074 -40 -6.395 1 97.44 171 TRP A N 1
ATOM 1306 C CA . TRP A 1 171 ? -5.906 -40.219 -7.574 1 97.44 171 TRP A CA 1
ATOM 1307 C C . TRP A 1 171 ? -5.27 -39.594 -8.812 1 97.44 171 TRP A C 1
ATOM 1309 O O . TRP A 1 171 ? -5.203 -40.25 -9.867 1 97.44 171 TRP A O 1
ATOM 1319 N N . LYS A 1 172 ? -4.773 -38.469 -8.727 1 98 172 LYS A N 1
ATOM 1320 C CA . LYS A 1 172 ? -4.172 -37.75 -9.844 1 98 172 LYS A CA 1
ATOM 1321 C C . LYS A 1 172 ? -2.889 -38.438 -10.305 1 98 172 LYS A C 1
ATOM 1323 O O . LYS A 1 172 ? -2.582 -38.438 -11.5 1 98 172 LYS A O 1
ATOM 1328 N N . GLN A 1 173 ? -2.162 -38.938 -9.352 1 97.94 173 GLN A N 1
ATOM 1329 C CA . GLN A 1 173 ? -0.988 -39.719 -9.703 1 97.94 173 GLN A CA 1
ATOM 1330 C C . GLN A 1 173 ? -1.373 -40.906 -10.57 1 97.94 173 GLN A C 1
ATOM 1332 O O . GLN A 1 173 ? -0.74 -41.188 -11.594 1 97.94 173 GLN A O 1
ATOM 1337 N N . LYS A 1 174 ? -2.402 -41.594 -10.172 1 97.44 174 LYS A N 1
ATOM 1338 C CA . LYS A 1 174 ? -2.873 -42.719 -10.953 1 97.44 174 LYS A CA 1
ATOM 1339 C C . LYS A 1 174 ? -3.316 -42.281 -12.344 1 97.44 174 LYS A C 1
ATOM 1341 O O . LYS A 1 174 ? -2.994 -42.938 -13.344 1 97.44 174 LYS A O 1
ATOM 1346 N N . PHE A 1 175 ? -4.027 -41.219 -12.398 1 97.81 175 PHE A N 1
ATOM 1347 C CA . PHE A 1 175 ? -4.457 -40.688 -13.688 1 97.81 175 PHE A CA 1
ATOM 1348 C C . PHE A 1 175 ? -3.256 -40.375 -14.57 1 97.81 175 PHE A C 1
ATOM 1350 O O . PHE A 1 175 ? -3.27 -40.656 -15.773 1 97.81 175 PHE A O 1
ATOM 1357 N N . SER A 1 176 ? -2.217 -39.812 -13.977 1 97.44 176 SER A N 1
ATOM 1358 C CA . SER A 1 176 ? -1.032 -39.406 -14.727 1 97.44 176 SER A CA 1
ATOM 1359 C C . SER A 1 176 ? -0.363 -40.594 -15.391 1 97.44 176 SER A C 1
ATOM 1361 O O . SER A 1 176 ? 0.349 -40.469 -16.391 1 97.44 176 SER A O 1
ATOM 1363 N N . GLU A 1 177 ? -0.628 -41.781 -14.953 1 96.12 177 GLU A N 1
ATOM 1364 C CA . GLU A 1 177 ? -0.055 -43 -15.484 1 96.12 177 GLU A CA 1
ATOM 1365 C C . GLU A 1 177 ? -0.886 -43.531 -16.656 1 96.12 177 GLU A C 1
ATOM 1367 O O . GLU A 1 177 ? -0.443 -44.438 -17.375 1 96.12 177 GLU A O 1
ATOM 1372 N N . THR A 1 178 ? -2.023 -43 -16.828 1 95.19 178 THR A N 1
ATOM 1373 C CA . THR A 1 178 ? -2.93 -43.562 -17.812 1 95.19 178 THR A CA 1
ATOM 1374 C C . THR A 1 178 ? -3.15 -42.594 -18.969 1 95.19 178 THR A C 1
ATOM 1376 O O . THR A 1 178 ? -3.781 -42.969 -19.969 1 95.19 178 THR A O 1
ATOM 1379 N N . THR A 1 179 ? -2.678 -41.438 -18.844 1 96 179 THR A N 1
ATOM 1380 C CA . THR A 1 179 ? -2.838 -40.406 -19.891 1 96 179 THR A CA 1
ATOM 1381 C C . THR A 1 179 ? -1.521 -40.188 -20.625 1 96 179 THR A C 1
ATOM 1383 O O . THR A 1 179 ? -0.444 -40.406 -20.062 1 96 179 THR A O 1
ATOM 1386 N N . ASP A 1 180 ? -1.595 -39.75 -21.891 1 96.06 180 ASP A N 1
ATOM 1387 C CA . ASP A 1 180 ? -0.39 -39.375 -22.641 1 96.06 180 ASP A CA 1
ATOM 1388 C C . ASP A 1 180 ? -0.074 -37.906 -22.516 1 96.06 180 ASP A C 1
ATOM 1390 O O . ASP A 1 180 ? 0.925 -37.438 -23.047 1 96.06 180 ASP A O 1
ATOM 1394 N N . ALA A 1 181 ? -0.951 -37.188 -21.812 1 97.69 181 ALA A N 1
ATOM 1395 C CA . ALA A 1 181 ? -0.65 -35.812 -21.531 1 97.69 181 ALA A CA 1
ATOM 1396 C C . ALA A 1 181 ? 0.394 -35.688 -20.422 1 97.69 181 ALA A C 1
ATOM 1398 O O . ALA A 1 181 ? 0.369 -36.438 -19.453 1 97.69 181 ALA A O 1
ATOM 1399 N N . ASP A 1 182 ? 1.338 -34.75 -20.625 1 98.19 182 ASP A N 1
ATOM 1400 C CA . ASP A 1 182 ? 2.264 -34.438 -19.547 1 98.19 182 ASP A CA 1
ATOM 1401 C C . ASP A 1 182 ? 1.545 -33.719 -18.406 1 98.19 182 ASP A C 1
ATOM 1403 O O . ASP A 1 182 ? 0.875 -32.688 -18.625 1 98.19 182 ASP A O 1
ATOM 1407 N N . MET A 1 183 ? 1.702 -34.219 -17.188 1 98.56 183 MET A N 1
ATOM 1408 C CA . MET A 1 183 ? 1.036 -33.594 -16.062 1 98.56 183 MET A CA 1
ATOM 1409 C C . MET A 1 183 ? 2.053 -32.969 -15.109 1 98.56 183 MET A C 1
ATOM 1411 O O . MET A 1 183 ? 3.211 -33.375 -15.07 1 98.56 183 MET A O 1
ATOM 1415 N N . ALA A 1 184 ? 1.621 -31.984 -14.375 1 98.75 184 ALA A N 1
ATOM 1416 C CA . ALA A 1 184 ? 2.395 -31.359 -13.297 1 98.75 184 ALA A CA 1
ATOM 1417 C C . ALA A 1 184 ? 1.479 -30.75 -12.242 1 98.75 184 ALA A C 1
ATOM 1419 O O . ALA A 1 184 ? 0.301 -30.5 -12.5 1 98.75 184 ALA A O 1
ATOM 1420 N N . LEU A 1 185 ? 2 -30.641 -11.047 1 98.5 185 LEU A N 1
ATOM 1421 C CA . LEU A 1 185 ? 1.348 -29.891 -9.977 1 98.5 185 LEU A CA 1
ATOM 1422 C C . LEU A 1 185 ? 1.797 -28.438 -9.977 1 98.5 185 LEU A C 1
ATOM 1424 O O . LEU A 1 185 ? 2.99 -28.156 -9.852 1 98.5 185 LEU A O 1
ATOM 1428 N N . ALA A 1 186 ? 0.905 -27.516 -10.188 1 98.19 186 ALA A N 1
ATOM 1429 C CA . ALA A 1 186 ? 1.157 -26.109 -9.922 1 98.19 186 ALA A CA 1
ATOM 1430 C C . ALA A 1 186 ? 0.698 -25.719 -8.523 1 98.19 186 ALA A C 1
ATOM 1432 O O . ALA A 1 186 ? -0.499 -25.734 -8.227 1 98.19 186 ALA A O 1
ATOM 1433 N N . THR A 1 187 ? 1.602 -25.297 -7.73 1 97.19 187 THR A N 1
ATOM 1434 C CA . THR A 1 187 ? 1.24 -25.156 -6.328 1 97.19 187 THR A CA 1
ATOM 1435 C C . THR A 1 187 ? 0.719 -23.75 -6.051 1 97.19 187 THR A C 1
ATOM 1437 O O . THR A 1 187 ? 0.992 -22.812 -6.812 1 97.19 187 THR A O 1
ATOM 1440 N N . GLN A 1 188 ? -0.071 -23.656 -4.961 1 92.69 188 GLN A N 1
ATO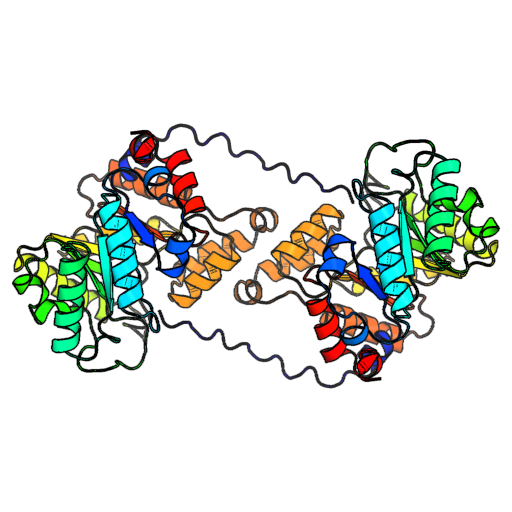M 1441 C CA . GLN A 1 188 ? -0.268 -22.344 -4.324 1 92.69 188 GLN A CA 1
ATOM 1442 C C . GLN A 1 188 ? 1.063 -21.75 -3.891 1 92.69 188 GLN A C 1
ATOM 1444 O O . GLN A 1 188 ? 2.045 -22.469 -3.695 1 92.69 188 GLN A O 1
ATOM 1449 N N . PHE A 1 189 ? 1.086 -20.422 -3.799 1 91.88 189 PHE A N 1
ATOM 1450 C CA . PHE A 1 189 ? 2.354 -19.812 -3.43 1 91.88 189 PHE A CA 1
ATOM 1451 C C . PHE A 1 189 ? 2.627 -19.984 -1.94 1 91.88 189 PHE A C 1
ATOM 1453 O O . PHE A 1 189 ? 1.696 -20.125 -1.145 1 91.88 189 PHE A O 1
ATOM 1460 N N . ALA A 1 190 ? 3.91 -20.062 -1.624 1 90.12 190 ALA A N 1
ATOM 1461 C CA . ALA A 1 190 ? 4.434 -20.062 -0.261 1 90.12 190 ALA A CA 1
ATOM 1462 C C . ALA A 1 190 ? 5.648 -19.141 -0.141 1 90.12 190 ALA A C 1
ATOM 1464 O O . ALA A 1 190 ? 6.219 -18.719 -1.15 1 90.12 190 ALA A O 1
ATOM 1465 N N . PHE A 1 191 ? 6.039 -18.891 1.103 1 92.38 191 PHE A N 1
ATOM 1466 C CA . PHE A 1 191 ? 7.047 -17.844 1.298 1 92.38 191 PHE A CA 1
ATOM 1467 C C . PHE A 1 191 ? 8.32 -18.438 1.886 1 92.38 191 PHE A C 1
ATOM 1469 O O . PHE A 1 191 ? 9.336 -17.75 2 1 92.38 191 PHE A O 1
ATOM 1476 N N . GLU A 1 192 ? 8.289 -19.688 2.215 1 93.62 192 GLU A N 1
ATOM 1477 C CA . GLU A 1 192 ? 9.469 -20.344 2.766 1 93.62 192 GLU A CA 1
ATOM 1478 C C . GLU A 1 192 ? 9.75 -21.672 2.049 1 93.62 192 GLU A C 1
ATOM 1480 O O . GLU A 1 192 ? 8.82 -22.406 1.721 1 93.62 192 GLU A O 1
ATOM 1485 N N . ALA A 1 193 ? 11.008 -21.922 1.917 1 96.31 193 ALA A N 1
ATOM 1486 C CA . ALA A 1 193 ? 11.43 -23.094 1.172 1 96.31 193 ALA A CA 1
ATOM 1487 C C . ALA A 1 193 ? 11.219 -24.359 1.991 1 96.31 193 ALA A C 1
ATOM 1489 O O . ALA A 1 193 ? 10.828 -25.406 1.448 1 96.31 193 ALA A O 1
ATOM 1490 N N . GLY A 1 194 ? 11.406 -24.281 3.27 1 94.75 194 GLY A N 1
ATOM 1491 C CA . GLY A 1 194 ? 11.359 -25.453 4.129 1 94.75 194 GLY A CA 1
ATOM 1492 C C . GLY A 1 194 ? 10.086 -26.25 3.979 1 94.75 194 GLY A C 1
ATOM 1493 O O . GLY A 1 194 ? 10.117 -27.406 3.568 1 94.75 194 GLY A O 1
ATOM 1494 N N . PRO A 1 195 ? 8.992 -25.594 4.207 1 93.31 195 PRO A N 1
ATOM 1495 C CA . PRO A 1 195 ? 7.715 -26.297 4.09 1 93.31 195 PRO A CA 1
ATOM 1496 C C . PRO A 1 195 ? 7.469 -26.844 2.682 1 93.31 195 PRO A C 1
ATOM 1498 O O . PRO A 1 195 ? 6.883 -27.922 2.521 1 93.31 195 PRO A O 1
ATOM 1501 N N . ILE A 1 196 ? 7.879 -26.172 1.714 1 96.19 196 ILE A N 1
ATOM 1502 C CA . ILE A 1 196 ? 7.73 -26.609 0.332 1 96.19 196 ILE A CA 1
ATOM 1503 C C . ILE A 1 196 ? 8.539 -27.891 0.112 1 96.19 196 ILE A C 1
ATOM 1505 O O . ILE A 1 196 ? 8.023 -28.875 -0.428 1 96.19 196 ILE A O 1
ATOM 1509 N N . ILE A 1 197 ? 9.75 -27.844 0.553 1 97.62 197 ILE A N 1
ATOM 1510 C CA . ILE A 1 197 ? 10.664 -28.984 0.385 1 97.62 197 ILE A CA 1
ATOM 1511 C C . ILE A 1 197 ? 10.125 -30.188 1.143 1 97.62 197 ILE A C 1
ATOM 1513 O O . ILE A 1 197 ? 10.078 -31.297 0.6 1 97.62 197 ILE A O 1
ATOM 1517 N N . GLU A 1 198 ? 9.711 -29.969 2.338 1 96.19 198 GLU A N 1
ATOM 1518 C CA . GLU A 1 198 ? 9.164 -31.047 3.143 1 96.19 198 GLU A CA 1
ATOM 1519 C C . GLU A 1 198 ? 7.945 -31.688 2.467 1 96.19 198 GLU A C 1
ATOM 1521 O O . GLU A 1 198 ? 7.809 -32.906 2.434 1 96.19 198 GLU A O 1
ATOM 1526 N N . TRP A 1 199 ? 7.113 -30.875 1.968 1 96.06 199 TRP A N 1
ATOM 1527 C CA . TRP A 1 199 ? 5.918 -31.344 1.272 1 96.06 199 TRP A CA 1
ATOM 1528 C C . TRP A 1 199 ? 6.293 -32.156 0.028 1 96.06 199 TRP A C 1
ATOM 1530 O O . TRP A 1 199 ? 5.801 -33.25 -0.174 1 96.06 199 TRP A O 1
ATOM 1540 N N . ALA A 1 200 ? 7.172 -31.688 -0.784 1 97.56 200 ALA A N 1
ATOM 1541 C CA . ALA A 1 200 ? 7.602 -32.344 -2.006 1 97.56 200 ALA A CA 1
ATOM 1542 C C . ALA A 1 200 ? 8.211 -33.719 -1.696 1 97.56 200 ALA A C 1
ATOM 1544 O O . ALA A 1 200 ? 7.902 -34.719 -2.359 1 97.56 200 ALA A O 1
ATOM 1545 N N . GLU A 1 201 ? 9.023 -33.719 -0.683 1 97.06 201 GLU A N 1
ATOM 1546 C CA . GLU A 1 201 ? 9.664 -34.969 -0.288 1 97.06 201 GLU A CA 1
ATOM 1547 C C . GLU A 1 201 ? 8.641 -35.969 0.226 1 97.06 201 GLU A C 1
ATOM 1549 O O . GLU A 1 201 ? 8.75 -37.156 -0.038 1 97.06 201 GLU A O 1
ATOM 1554 N N . SER A 1 202 ? 7.723 -35.469 0.927 1 96.25 202 SER A N 1
ATOM 1555 C CA . SER A 1 202 ? 6.68 -36.344 1.443 1 96.25 202 SER A CA 1
ATOM 1556 C C . SER A 1 202 ? 5.879 -36.969 0.31 1 96.25 202 SER A C 1
ATOM 1558 O O . SER A 1 202 ? 5.445 -38.125 0.411 1 96.25 202 SER A O 1
ATOM 1560 N N . LEU A 1 203 ? 5.598 -36.25 -0.743 1 97.06 203 LEU A N 1
ATOM 1561 C CA . LEU A 1 203 ? 4.906 -36.781 -1.904 1 97.06 203 LEU A CA 1
ATOM 1562 C C . LEU A 1 203 ? 5.719 -37.906 -2.547 1 97.06 203 LEU A C 1
ATOM 1564 O O . LEU A 1 203 ? 5.184 -38.969 -2.838 1 97.06 203 LEU A O 1
ATOM 1568 N N . LYS A 1 204 ? 6.949 -37.625 -2.697 1 95.75 204 LYS A N 1
ATOM 1569 C CA . LYS A 1 204 ? 7.832 -38.656 -3.285 1 95.75 204 LYS A CA 1
ATOM 1570 C C . LYS A 1 204 ? 7.836 -39.938 -2.457 1 95.75 204 LYS A C 1
ATOM 1572 O O . LYS A 1 204 ? 7.742 -41.031 -3.006 1 95.75 204 LYS A O 1
ATOM 1577 N N . GLU A 1 205 ? 7.887 -39.812 -1.216 1 95.62 205 GLU A N 1
ATOM 1578 C CA . GLU A 1 205 ? 7.875 -40.938 -0.306 1 95.62 205 GLU A CA 1
ATOM 1579 C C . GLU A 1 205 ? 6.566 -41.719 -0.414 1 95.62 205 GLU A C 1
ATOM 1581 O O . GLU A 1 205 ? 6.551 -42.938 -0.24 1 95.62 205 GLU A O 1
ATOM 1586 N N . ALA A 1 206 ? 5.539 -41.031 -0.751 1 95.62 206 ALA A N 1
ATOM 1587 C CA . ALA A 1 206 ? 4.219 -41.625 -0.869 1 95.62 206 ALA A CA 1
ATOM 1588 C C . ALA A 1 206 ? 4 -42.219 -2.268 1 95.62 206 ALA A C 1
ATOM 1590 O O . ALA A 1 206 ? 2.906 -42.656 -2.592 1 95.62 206 ALA A O 1
ATOM 1591 N N . GLY A 1 207 ? 4.945 -42.031 -3.109 1 95.69 207 GLY A N 1
ATOM 1592 C CA . GLY A 1 207 ? 4.871 -42.594 -4.449 1 95.69 207 GLY A CA 1
ATOM 1593 C C . GLY A 1 207 ? 4.246 -41.656 -5.457 1 95.69 207 GLY A C 1
ATOM 1594 O O . GLY A 1 207 ? 3.877 -42.062 -6.559 1 95.69 207 GLY A O 1
ATOM 1595 N N . ILE A 1 208 ? 4.047 -40.469 -5.094 1 97.38 208 ILE A N 1
ATOM 1596 C CA . ILE A 1 208 ? 3.547 -39.469 -6.012 1 97.38 208 ILE A CA 1
ATOM 1597 C C . ILE A 1 208 ? 4.719 -38.781 -6.699 1 97.38 208 ILE A C 1
ATOM 1599 O O . ILE A 1 208 ? 5.465 -38.031 -6.059 1 97.38 208 ILE A O 1
ATOM 1603 N N . THR A 1 209 ? 4.809 -38.906 -8.016 1 96.56 209 THR A N 1
ATOM 1604 C CA . THR A 1 209 ? 6.023 -38.469 -8.703 1 96.56 209 THR A CA 1
ATOM 1605 C C . THR A 1 209 ? 5.699 -37.406 -9.758 1 96.56 209 THR A C 1
ATOM 1607 O O . THR A 1 209 ? 6.574 -37 -10.516 1 96.56 209 THR A O 1
ATOM 1610 N N . ILE A 1 210 ? 4.434 -37.031 -9.812 1 98.12 210 ILE A N 1
ATOM 1611 C CA . ILE A 1 210 ? 4.074 -35.938 -10.727 1 98.12 210 ILE A CA 1
ATOM 1612 C C . ILE A 1 210 ? 4.992 -34.75 -10.492 1 98.12 210 ILE A C 1
ATOM 1614 O O . ILE A 1 210 ? 5.23 -34.344 -9.352 1 98.12 210 ILE A O 1
ATOM 1618 N N . PRO A 1 211 ? 5.605 -34.188 -11.555 1 98.5 211 PRO A N 1
ATOM 1619 C CA . PRO A 1 211 ? 6.469 -33.031 -11.383 1 98.5 211 PRO A CA 1
ATOM 1620 C C . PRO A 1 211 ? 5.75 -31.859 -10.711 1 98.5 211 PRO A C 1
ATOM 1622 O O . PRO A 1 211 ? 4.539 -31.703 -10.875 1 98.5 211 PRO A O 1
ATOM 1625 N N . ILE A 1 212 ? 6.559 -31.109 -9.969 1 98.75 212 ILE A N 1
ATOM 1626 C CA . ILE A 1 212 ? 6.004 -30 -9.203 1 98.75 212 ILE A CA 1
ATOM 1627 C C . ILE A 1 212 ? 6.531 -28.672 -9.766 1 98.75 212 ILE A C 1
ATOM 1629 O O . ILE A 1 212 ? 7.742 -28.484 -9.898 1 98.75 212 ILE A O 1
ATOM 1633 N N . HIS A 1 213 ? 5.617 -27.781 -10.148 1 98.75 213 HIS A N 1
ATOM 1634 C CA . HIS A 1 213 ? 5.895 -26.375 -10.438 1 98.75 213 HIS A CA 1
ATOM 1635 C C . HIS A 1 213 ? 5.531 -25.484 -9.25 1 98.75 213 HIS A C 1
ATOM 1637 O O . HIS A 1 213 ? 4.352 -25.25 -8.984 1 98.75 213 HIS A O 1
ATOM 1643 N N . ILE A 1 214 ? 6.566 -24.984 -8.602 1 98.38 214 ILE A N 1
ATOM 1644 C CA . ILE A 1 214 ? 6.359 -24.312 -7.32 1 98.38 214 ILE A CA 1
ATOM 1645 C C . ILE A 1 214 ? 5.852 -22.891 -7.559 1 98.38 214 ILE A C 1
ATOM 1647 O O . ILE A 1 214 ? 6.488 -22.109 -8.266 1 98.38 214 ILE A O 1
ATOM 1651 N N . GLY A 1 215 ? 4.68 -22.625 -6.941 1 98 215 GLY A N 1
ATOM 1652 C CA . GLY A 1 215 ? 4.137 -21.281 -6.973 1 98 215 GLY A CA 1
ATOM 1653 C C . GLY A 1 215 ? 4.906 -20.312 -6.098 1 98 215 GLY A C 1
ATOM 1654 O O . GLY A 1 215 ? 5.105 -20.562 -4.906 1 98 215 GLY A O 1
ATOM 1655 N N . ILE A 1 216 ? 5.289 -19.219 -6.695 1 98.12 216 ILE A N 1
ATOM 1656 C CA . ILE A 1 216 ? 6.07 -18.188 -6.012 1 98.12 216 ILE A CA 1
ATOM 1657 C C . ILE A 1 216 ? 5.418 -16.828 -6.223 1 98.12 216 ILE A C 1
ATOM 1659 O O . ILE A 1 216 ? 5.098 -16.453 -7.352 1 98.12 216 ILE A O 1
ATOM 1663 N N . ALA A 1 217 ? 5.184 -16.188 -5.086 1 97.31 217 ALA A N 1
ATOM 1664 C CA . ALA A 1 217 ? 4.703 -14.805 -5.195 1 97.31 217 ALA A CA 1
ATOM 1665 C C . ALA A 1 217 ? 5.812 -13.875 -5.672 1 97.31 217 ALA A C 1
ATOM 1667 O O . ALA A 1 217 ? 6.895 -13.828 -5.074 1 97.31 217 ALA A O 1
ATOM 1668 N N . GLY A 1 218 ? 5.559 -13.148 -6.77 1 98.06 218 GLY A N 1
ATOM 1669 C CA . GLY A 1 218 ? 6.5 -12.125 -7.195 1 98.06 218 GLY A CA 1
ATOM 1670 C C . GLY A 1 218 ? 6.566 -10.945 -6.246 1 98.06 218 GLY A C 1
ATOM 1671 O O . GLY A 1 218 ? 5.793 -10.867 -5.289 1 98.06 218 GLY A O 1
ATOM 1672 N N . PRO A 1 219 ? 7.488 -10.047 -6.535 1 97.81 219 PRO A N 1
ATOM 1673 C CA . PRO A 1 219 ? 7.637 -8.883 -5.66 1 97.81 219 PRO A CA 1
ATOM 1674 C C . PRO A 1 219 ? 6.344 -8.07 -5.527 1 97.81 219 PRO A C 1
ATOM 1676 O O . PRO A 1 219 ? 5.668 -7.816 -6.527 1 97.81 219 PRO A O 1
ATOM 1679 N N . ALA A 1 220 ? 6 -7.77 -4.312 1 97 220 ALA A N 1
ATOM 1680 C CA . ALA A 1 220 ? 4.809 -6.969 -4.039 1 97 220 ALA A CA 1
ATOM 1681 C C . ALA A 1 220 ? 4.895 -6.309 -2.664 1 97 220 ALA A C 1
ATOM 1683 O O . ALA A 1 220 ? 5.754 -6.66 -1.854 1 97 220 ALA A O 1
ATOM 1684 N N . LYS A 1 221 ? 4.09 -5.34 -2.486 1 92.62 221 LYS A N 1
ATOM 1685 C CA . LYS A 1 221 ? 3.975 -4.73 -1.164 1 92.62 221 LYS A CA 1
ATOM 1686 C C . LYS A 1 221 ? 3.459 -5.738 -0.14 1 92.62 221 LYS A C 1
ATOM 1688 O O . LYS A 1 221 ? 2.689 -6.637 -0.48 1 92.62 221 LYS A O 1
ATOM 1693 N N . LEU A 1 222 ? 3.846 -5.52 1.087 1 91.62 222 LEU A N 1
ATOM 1694 C CA . LEU A 1 222 ? 3.471 -6.434 2.162 1 91.62 222 LEU A CA 1
ATOM 1695 C C . LEU A 1 222 ? 1.954 -6.539 2.279 1 91.62 222 LEU A C 1
ATOM 1697 O O . LEU A 1 222 ? 1.417 -7.633 2.467 1 91.62 222 LEU A O 1
ATOM 1701 N N . GLN A 1 223 ? 1.266 -5.461 2.18 1 89.19 223 GLN A N 1
ATOM 1702 C CA . GLN A 1 223 ? -0.191 -5.457 2.26 1 89.19 223 GLN A CA 1
ATOM 1703 C C . GLN A 1 223 ? -0.804 -6.359 1.192 1 89.19 223 GLN A C 1
ATOM 1705 O O . GLN A 1 223 ? -1.729 -7.125 1.474 1 89.19 223 GLN A O 1
ATOM 1710 N N . THR A 1 224 ? -0.264 -6.281 0.076 1 92.56 224 THR A N 1
ATOM 1711 C CA . THR A 1 224 ? -0.726 -7.109 -1.034 1 92.56 224 THR A CA 1
ATOM 1712 C C . THR A 1 224 ? -0.495 -8.586 -0.739 1 92.56 224 THR A C 1
ATOM 1714 O O . THR A 1 224 ? -1.392 -9.414 -0.929 1 92.56 224 THR A O 1
ATOM 1717 N N . MET A 1 225 ? 0.663 -8.906 -0.231 1 94 225 MET A N 1
ATOM 1718 C CA . MET A 1 225 ? 0.996 -10.281 0.117 1 94 225 MET A CA 1
ATOM 1719 C C . MET A 1 225 ? 0.025 -10.828 1.157 1 94 225 MET A C 1
ATOM 1721 O O . MET A 1 225 ? -0.463 -11.953 1.026 1 94 225 MET A O 1
ATOM 1725 N N . ILE A 1 226 ? -0.253 -10.07 2.098 1 91.31 226 ILE A N 1
ATOM 1726 C CA . ILE A 1 226 ? -1.138 -10.484 3.182 1 91.31 226 ILE A CA 1
ATOM 1727 C C . ILE A 1 226 ? -2.541 -10.734 2.637 1 91.31 226 ILE A C 1
ATOM 1729 O O . ILE A 1 226 ? -3.162 -11.758 2.947 1 91.31 226 ILE A O 1
ATOM 1733 N N . LYS A 1 227 ? -3.016 -9.812 1.844 1 90.5 227 LYS A N 1
ATOM 1734 C CA . LYS A 1 227 ? -4.344 -9.945 1.249 1 90.5 227 LYS A CA 1
ATOM 1735 C C . LYS A 1 227 ? -4.48 -11.266 0.498 1 90.5 227 LYS A C 1
ATOM 1737 O O . LYS A 1 227 ? -5.457 -11.992 0.687 1 90.5 227 LYS A O 1
ATOM 1742 N N . PHE A 1 228 ? -3.498 -11.633 -0.263 1 90.81 228 PHE A N 1
ATOM 1743 C CA . PHE A 1 228 ? -3.561 -12.844 -1.069 1 90.81 228 PHE A CA 1
ATOM 1744 C C . PHE A 1 228 ? -3.342 -14.078 -0.205 1 90.81 228 PHE A C 1
ATOM 1746 O O . PHE A 1 228 ? -3.938 -15.133 -0.453 1 90.81 228 PHE A O 1
ATOM 1753 N N . ALA A 1 229 ? -2.494 -13.969 0.766 1 90.06 229 ALA A N 1
ATOM 1754 C CA . ALA A 1 229 ? -2.295 -15.086 1.686 1 90.06 229 ALA A CA 1
ATOM 1755 C C . ALA A 1 229 ? -3.59 -15.438 2.412 1 90.06 229 ALA A C 1
ATOM 1757 O O . ALA A 1 229 ? -3.934 -16.609 2.547 1 90.06 229 ALA A O 1
ATOM 1758 N N . ILE A 1 230 ? -4.27 -14.438 2.811 1 85.81 230 ILE A N 1
ATOM 1759 C CA . ILE A 1 230 ? -5.539 -14.641 3.5 1 85.81 230 ILE A CA 1
ATOM 1760 C C . ILE A 1 230 ? -6.562 -15.234 2.535 1 85.81 230 ILE A C 1
ATOM 1762 O O . ILE A 1 230 ? -7.238 -16.219 2.863 1 85.81 230 ILE A O 1
ATOM 1766 N N . ALA A 1 231 ? -6.621 -14.711 1.385 1 85.56 231 ALA A N 1
ATOM 1767 C CA . ALA A 1 231 ? -7.586 -15.156 0.385 1 85.56 231 ALA A CA 1
ATOM 1768 C C . ALA A 1 231 ? -7.359 -16.625 0.027 1 85.56 231 ALA A C 1
ATOM 1770 O O . ALA A 1 231 ? -8.32 -17.375 -0.179 1 85.56 231 ALA A O 1
ATOM 1771 N N . CYS A 1 232 ? -6.152 -17.047 -0.002 1 85 232 CYS A N 1
ATOM 1772 C CA . CYS A 1 232 ? -5.805 -18.406 -0.395 1 85 232 CYS A CA 1
ATOM 1773 C C . CYS A 1 232 ? -5.809 -19.344 0.811 1 85 232 CYS A C 1
ATOM 1775 O O . CYS A 1 232 ? -5.762 -20.562 0.656 1 85 232 CYS A O 1
ATOM 1777 N N . GLY A 1 233 ? -5.809 -18.766 2 1 80.25 233 GLY A N 1
ATOM 1778 C CA . GLY A 1 233 ? -5.84 -19.547 3.219 1 80.25 233 GLY A CA 1
ATOM 1779 C C . GLY A 1 233 ? -4.516 -20.219 3.529 1 80.25 233 GLY A C 1
ATOM 1780 O O . GLY A 1 233 ? -4.484 -21.375 3.945 1 80.25 233 GLY A O 1
ATOM 1781 N N . VAL A 1 234 ? -3.43 -19.547 3.311 1 80.69 234 VAL A N 1
ATOM 1782 C CA . VAL A 1 234 ? -2.111 -20.109 3.578 1 80.69 234 VAL A CA 1
ATOM 1783 C C . VAL A 1 234 ? -1.62 -19.641 4.949 1 80.69 234 VAL A C 1
ATOM 1785 O O . VAL A 1 234 ? -1.064 -18.562 5.078 1 80.69 234 VAL A O 1
ATOM 1788 N N . GLY A 1 235 ? -1.755 -20.469 6.004 1 77.56 235 GLY A N 1
ATOM 1789 C CA . GLY A 1 235 ? -1.47 -20.141 7.391 1 77.56 235 GLY A CA 1
ATOM 1790 C C . GLY A 1 235 ? 0.011 -19.953 7.668 1 77.56 235 GLY A C 1
ATOM 1791 O O . GLY A 1 235 ? 0.44 -18.891 8.133 1 77.56 235 GLY A O 1
ATOM 1792 N N . PRO A 1 236 ? 0.812 -21 7.414 1 79.25 236 PRO A N 1
ATOM 1793 C CA . PRO A 1 236 ? 2.25 -20.891 7.672 1 79.25 236 PRO A CA 1
ATOM 1794 C C . PRO A 1 236 ? 2.885 -19.703 6.957 1 79.25 236 PRO A C 1
ATOM 1796 O O . PRO A 1 236 ? 3.779 -19.047 7.504 1 79.25 236 PRO A O 1
ATOM 1799 N N . SER A 1 237 ? 2.391 -19.422 5.816 1 85.69 237 SER A N 1
ATOM 1800 C CA . SER A 1 237 ? 2.883 -18.281 5.055 1 85.69 237 SER A CA 1
ATOM 1801 C C . SER A 1 237 ? 2.561 -16.969 5.758 1 85.69 237 SER A C 1
ATOM 1803 O O . SER A 1 237 ? 3.35 -16.016 5.711 1 85.69 237 SER A O 1
ATOM 1805 N N . LEU A 1 238 ? 1.505 -16.953 6.48 1 87 238 LEU A N 1
ATOM 1806 C CA . LEU A 1 238 ? 1.12 -15.734 7.199 1 87 238 LEU A CA 1
ATOM 1807 C C . LEU A 1 238 ? 2.111 -15.43 8.32 1 87 238 LEU A C 1
ATOM 1809 O O . LEU A 1 238 ? 2.377 -14.266 8.617 1 87 238 LEU A O 1
ATOM 1813 N N . LYS A 1 239 ? 2.756 -16.422 8.859 1 88.44 239 LYS A N 1
ATOM 1814 C CA . LYS A 1 239 ? 3.756 -16.219 9.898 1 88.44 239 LYS A CA 1
ATOM 1815 C C . LYS A 1 239 ? 4.98 -15.492 9.359 1 88.44 239 LYS A C 1
ATOM 1817 O O . LYS A 1 239 ? 5.555 -14.641 10.039 1 88.44 239 LYS A O 1
ATOM 1822 N N . VAL A 1 240 ? 5.332 -15.82 8.164 1 90.81 240 VAL A N 1
ATOM 1823 C CA . VAL A 1 240 ? 6.461 -15.164 7.52 1 90.81 240 VAL A CA 1
ATOM 1824 C C . VAL A 1 240 ? 6.141 -13.688 7.297 1 90.81 240 VAL A C 1
ATOM 1826 O O . VAL A 1 240 ? 6.977 -12.82 7.555 1 90.81 240 VAL A O 1
ATOM 1829 N N . LEU A 1 241 ? 4.957 -13.422 6.863 1 91.88 241 LEU A N 1
ATOM 1830 C CA . LEU A 1 241 ? 4.527 -12.055 6.59 1 91.88 241 LEU A CA 1
ATOM 1831 C C . LEU A 1 241 ? 4.422 -11.25 7.879 1 91.88 241 LEU A C 1
ATOM 1833 O O . LEU A 1 241 ? 4.754 -10.062 7.902 1 91.88 241 LEU A O 1
ATOM 1837 N N . GLN A 1 242 ? 4.047 -11.93 8.922 1 90.19 242 GLN A N 1
ATOM 1838 C CA . GLN A 1 242 ? 3.977 -11.281 10.227 1 90.19 242 GLN A CA 1
ATOM 1839 C C . GLN A 1 242 ? 5.363 -10.867 10.711 1 90.19 242 GLN A C 1
ATOM 1841 O O . GLN A 1 242 ? 5.531 -9.781 11.273 1 90.19 242 GLN A O 1
ATOM 1846 N N . LYS A 1 243 ? 6.238 -11.734 10.531 1 90.25 243 LYS A N 1
ATOM 1847 C CA . LYS A 1 243 ? 7.609 -11.414 10.914 1 90.25 243 LYS A CA 1
ATOM 1848 C C . LYS A 1 243 ? 8.133 -10.211 10.133 1 90.25 243 LYS A C 1
ATOM 1850 O O . LYS A 1 243 ? 8.797 -9.344 10.695 1 90.25 243 LYS A O 1
ATOM 1855 N N . ARG A 1 244 ? 7.84 -10.188 8.867 1 89.62 244 ARG A N 1
ATOM 1856 C CA . ARG A 1 244 ? 8.234 -9.062 8.031 1 89.62 244 ARG A CA 1
ATOM 1857 C C . ARG A 1 244 ? 7.578 -7.77 8.5 1 89.62 244 ARG A C 1
ATOM 1859 O O . ARG A 1 244 ? 8.211 -6.715 8.516 1 89.62 244 ARG A O 1
ATOM 1866 N N . ALA A 1 245 ? 6.414 -7.848 8.914 1 89 245 ALA A N 1
ATOM 1867 C CA . ALA A 1 245 ? 5.629 -6.684 9.328 1 89 245 ALA A CA 1
ATOM 1868 C C . ALA A 1 245 ? 6.188 -6.07 10.609 1 89 245 ALA A C 1
ATOM 1870 O O . ALA A 1 245 ? 5.969 -4.887 10.883 1 89 245 ALA A O 1
ATOM 1871 N N . LYS A 1 246 ? 6.941 -6.832 11.359 1 87.31 246 LYS A N 1
ATOM 1872 C CA . LYS A 1 246 ? 7.5 -6.355 12.625 1 87.31 246 LYS A CA 1
ATOM 1873 C C . LYS A 1 246 ? 8.609 -5.336 12.383 1 87.31 246 LYS A C 1
ATOM 1875 O O . LYS A 1 246 ? 8.922 -4.531 13.266 1 87.31 246 LYS A O 1
ATOM 1880 N N . ASP A 1 247 ? 9.109 -5.34 11.219 1 87.06 247 ASP A N 1
ATOM 1881 C CA . ASP A 1 247 ? 10.164 -4.398 10.867 1 87.06 247 ASP A CA 1
ATOM 1882 C C . ASP A 1 247 ? 9.617 -3.254 10.016 1 87.06 247 ASP A C 1
ATOM 1884 O O . ASP A 1 247 ? 9.523 -3.375 8.789 1 87.06 247 ASP A O 1
ATOM 1888 N N . VAL A 1 248 ? 9.414 -2.1 10.562 1 82.56 248 VAL A N 1
ATOM 1889 C CA . VAL A 1 248 ? 8.734 -0.966 9.938 1 82.56 248 VAL A CA 1
ATOM 1890 C C . VAL A 1 248 ? 9.562 -0.444 8.766 1 82.56 248 VAL A C 1
ATOM 1892 O O . VAL A 1 248 ? 9.016 0.088 7.801 1 82.56 248 VAL A O 1
ATOM 1895 N N . THR A 1 249 ? 10.836 -0.562 8.836 1 80.94 249 THR A N 1
ATOM 1896 C CA . THR A 1 249 ? 11.688 -0.089 7.746 1 80.94 249 THR A CA 1
ATOM 1897 C C . THR A 1 249 ? 11.484 -0.941 6.496 1 80.94 249 THR A C 1
ATOM 1899 O O . THR A 1 249 ? 11.656 -0.458 5.375 1 80.94 249 THR A O 1
ATOM 1902 N N . LYS A 1 250 ? 11.078 -2.18 6.688 1 86.31 250 LYS A N 1
ATOM 1903 C CA . LYS A 1 250 ? 10.883 -3.098 5.566 1 86.31 250 LYS A CA 1
ATOM 1904 C C . LYS A 1 250 ? 9.492 -2.928 4.957 1 86.31 250 LYS A C 1
ATOM 1906 O O . LYS A 1 250 ? 9.25 -3.367 3.832 1 86.31 250 LYS A O 1
ATOM 1911 N N . LEU A 1 251 ? 8.695 -2.275 5.762 1 86.94 251 LEU A N 1
ATOM 1912 C CA . LEU A 1 251 ? 7.336 -2.072 5.277 1 86.94 251 LEU A CA 1
ATOM 1913 C C . LEU A 1 251 ? 7.328 -1.166 4.051 1 86.94 251 LEU A C 1
ATOM 1915 O O . LEU A 1 251 ? 6.363 -1.168 3.281 1 86.94 251 LEU A O 1
ATOM 1919 N N . LEU A 1 252 ? 8.367 -0.435 3.895 1 89.19 252 LEU A N 1
ATOM 1920 C CA . LEU A 1 252 ? 8.414 0.515 2.789 1 89.19 252 LEU A CA 1
ATOM 1921 C C . LEU A 1 252 ? 9.023 -0.127 1.548 1 89.19 252 LEU A C 1
ATOM 1923 O O . LEU A 1 252 ? 8.961 0.438 0.454 1 89.19 252 LEU A O 1
ATOM 1927 N N . LEU A 1 253 ? 9.531 -1.311 1.719 1 90.62 253 LEU A N 1
ATOM 1928 C CA . LEU A 1 253 ? 10.156 -2.033 0.617 1 90.62 253 LEU A CA 1
ATOM 1929 C C . LEU A 1 253 ? 9.273 -3.18 0.144 1 90.62 253 LEU A C 1
ATOM 1931 O O . LEU A 1 253 ? 8.539 -3.77 0.938 1 90.62 253 LEU A O 1
ATOM 1935 N N . PRO A 1 254 ? 9.312 -3.453 -1.151 1 92.94 254 PRO A N 1
ATOM 1936 C CA . PRO A 1 254 ? 8.562 -4.625 -1.602 1 92.94 254 PRO A CA 1
ATOM 1937 C C . PRO A 1 254 ? 9.086 -5.93 -0.999 1 92.94 254 PRO A C 1
ATOM 1939 O O . PRO A 1 254 ? 10.281 -6.051 -0.73 1 92.94 254 PRO A O 1
ATOM 1942 N N . PHE A 1 255 ? 8.172 -6.809 -0.723 1 94.06 255 PHE A N 1
ATOM 1943 C CA . PHE A 1 255 ? 8.539 -8.172 -0.365 1 94.06 255 PHE A CA 1
ATOM 1944 C C . PHE A 1 255 ? 8.945 -8.961 -1.604 1 94.06 255 PHE A C 1
ATOM 1946 O O . PHE A 1 255 ? 8.148 -9.125 -2.527 1 94.06 255 PHE A O 1
ATOM 1953 N N . GLU A 1 256 ? 10.195 -9.414 -1.662 1 96.5 256 GLU A N 1
ATOM 1954 C CA . GLU A 1 256 ? 10.727 -10.117 -2.826 1 96.5 256 GLU A CA 1
ATOM 1955 C C . GLU A 1 256 ? 10.93 -11.594 -2.533 1 96.5 256 GLU A C 1
ATOM 1957 O O . GLU A 1 256 ? 11.148 -11.984 -1.383 1 96.5 256 GLU A O 1
ATOM 1962 N N . PRO A 1 257 ? 10.898 -12.438 -3.555 1 97.31 257 PRO A N 1
ATOM 1963 C CA . PRO A 1 257 ? 11.008 -13.891 -3.365 1 97.31 257 PRO A CA 1
ATOM 1964 C C . PRO A 1 257 ? 12.453 -14.367 -3.359 1 97.31 257 PRO A C 1
ATOM 1966 O O . PRO A 1 257 ? 12.711 -15.57 -3.469 1 97.31 257 PRO A O 1
ATOM 1969 N N . THR A 1 258 ? 13.422 -13.523 -3.248 1 96.88 258 THR A N 1
ATOM 1970 C CA . THR A 1 258 ? 14.836 -13.836 -3.457 1 96.88 258 THR A CA 1
ATOM 1971 C C . THR A 1 258 ? 15.289 -14.945 -2.514 1 96.88 258 THR A C 1
ATOM 1973 O O . THR A 1 258 ? 15.898 -15.93 -2.949 1 96.88 258 THR A O 1
ATOM 1976 N N . GLN A 1 259 ? 14.977 -14.836 -1.263 1 95.44 259 GLN A N 1
ATOM 1977 C CA . GLN A 1 259 ? 15.477 -15.805 -0.286 1 95.44 259 GLN A CA 1
ATOM 1978 C C . GLN A 1 259 ? 14.844 -17.172 -0.503 1 95.44 259 GLN A C 1
ATOM 1980 O O . GLN A 1 259 ? 15.547 -18.188 -0.514 1 95.44 259 GLN A O 1
ATOM 1985 N N . VAL A 1 260 ? 13.547 -17.25 -0.68 1 96.81 260 VAL A N 1
ATOM 1986 C CA . VAL A 1 260 ? 12.867 -18.531 -0.855 1 96.81 260 VAL A CA 1
ATOM 1987 C C . VAL A 1 260 ? 13.375 -19.203 -2.127 1 96.81 260 VAL A C 1
ATOM 1989 O O . VAL A 1 260 ? 13.609 -20.422 -2.139 1 96.81 260 VAL A O 1
ATOM 1992 N N . LEU A 1 261 ? 13.594 -18.453 -3.16 1 98.44 261 LEU A N 1
ATOM 1993 C CA . LEU A 1 261 ? 14.047 -19.031 -4.422 1 98.44 261 LEU A CA 1
ATOM 1994 C C . LEU A 1 261 ? 15.508 -19.469 -4.328 1 98.44 261 LEU A C 1
ATOM 1996 O O . LEU A 1 261 ? 15.891 -20.484 -4.906 1 98.44 261 LEU A O 1
ATOM 2000 N N . THR A 1 262 ? 16.297 -18.688 -3.613 1 98 262 THR A N 1
ATOM 2001 C CA . THR A 1 262 ? 17.688 -19.078 -3.406 1 98 262 THR A CA 1
ATOM 2002 C C . THR A 1 262 ? 17.766 -20.391 -2.652 1 98 262 THR A C 1
ATOM 2004 O O . THR A 1 262 ? 18.531 -21.297 -3.037 1 98 262 THR A O 1
ATOM 2007 N N . ASP A 1 263 ? 16.953 -20.5 -1.617 1 98 263 ASP A N 1
ATOM 2008 C CA . ASP A 1 263 ? 16.953 -21.719 -0.817 1 98 263 ASP A CA 1
ATOM 2009 C C . ASP A 1 263 ? 16.438 -22.906 -1.637 1 98 263 ASP A C 1
ATOM 2011 O O . ASP A 1 263 ? 16.984 -24.016 -1.54 1 98 263 ASP A O 1
ATOM 2015 N N . LEU A 1 264 ? 15.453 -22.734 -2.441 1 98.38 264 LEU A N 1
ATOM 2016 C CA . LEU A 1 264 ? 14.914 -23.797 -3.285 1 98.38 264 LEU A CA 1
ATOM 2017 C C . LEU A 1 264 ? 15.922 -24.203 -4.352 1 98.38 264 LEU A C 1
ATOM 2019 O O . LEU A 1 264 ? 16.078 -25.391 -4.652 1 98.38 264 LEU A O 1
ATOM 2023 N N . ALA A 1 265 ? 16.562 -23.219 -4.918 1 98.38 265 ALA A N 1
ATOM 2024 C CA . ALA A 1 265 ? 17.594 -23.5 -5.918 1 98.38 265 ALA A CA 1
ATOM 2025 C C . ALA A 1 265 ? 18.719 -24.359 -5.336 1 98.38 265 ALA A C 1
ATOM 2027 O O . ALA A 1 265 ? 19.172 -25.297 -5.973 1 98.38 265 ALA A O 1
ATOM 2028 N N . ALA A 1 266 ? 19.125 -23.953 -4.164 1 98.12 266 ALA A N 1
ATOM 2029 C CA . ALA A 1 266 ? 20.172 -24.719 -3.486 1 98.12 266 ALA A CA 1
ATOM 2030 C C . ALA A 1 266 ? 19.719 -26.156 -3.256 1 98.12 266 ALA A C 1
ATOM 2032 O O . ALA A 1 266 ? 20.484 -27.094 -3.475 1 98.12 266 ALA A O 1
ATOM 2033 N N . HIS A 1 267 ? 18.531 -26.328 -2.814 1 98.31 267 HIS A N 1
ATOM 2034 C CA . HIS A 1 267 ? 17.984 -27.656 -2.58 1 98.31 267 HIS A CA 1
ATOM 2035 C C . HIS A 1 267 ? 17.969 -28.484 -3.867 1 98.31 267 HIS A C 1
ATOM 2037 O O . HIS A 1 267 ? 18.391 -29.641 -3.879 1 98.31 267 HIS A O 1
ATOM 2043 N N . LYS A 1 268 ? 17.453 -27.891 -4.93 1 97.94 268 LYS A N 1
ATOM 2044 C CA . LYS A 1 268 ? 17.359 -28.609 -6.207 1 97.94 268 LYS A CA 1
ATOM 2045 C C . LYS A 1 268 ? 18.734 -29.016 -6.695 1 97.94 268 LYS A C 1
ATOM 2047 O O . LYS A 1 268 ? 18.922 -30.141 -7.203 1 97.94 268 LYS A O 1
ATOM 2052 N N . SER A 1 269 ? 19.688 -28.172 -6.555 1 97.56 269 SER A N 1
ATOM 2053 C CA . SER A 1 269 ? 21.062 -28.484 -6.953 1 97.56 269 SER A CA 1
ATOM 2054 C C . SER A 1 269 ? 21.609 -29.672 -6.164 1 97.56 269 SER A C 1
ATOM 2056 O O . SER A 1 269 ? 22.281 -30.531 -6.727 1 97.56 269 SER A O 1
ATOM 2058 N N . ALA A 1 270 ? 21.312 -29.672 -4.926 1 97.88 270 ALA A N 1
ATOM 2059 C CA . ALA A 1 270 ? 21.812 -30.719 -4.043 1 97.88 270 ALA A CA 1
ATOM 2060 C C . ALA A 1 270 ? 21.016 -32 -4.227 1 97.88 270 ALA A C 1
ATOM 2062 O O . ALA A 1 270 ? 21.484 -33.094 -3.869 1 97.88 270 ALA A O 1
ATOM 2063 N N . ASN A 1 271 ? 19.844 -31.891 -4.77 1 97.62 271 ASN A N 1
ATOM 2064 C CA . ASN A 1 271 ? 18.938 -33.031 -4.965 1 97.62 271 ASN A CA 1
ATOM 2065 C C . ASN A 1 271 ? 18.344 -33.031 -6.371 1 97.62 271 ASN A C 1
ATOM 2067 O O . ASN A 1 271 ? 17.141 -32.812 -6.551 1 97.62 271 ASN A O 1
ATOM 2071 N N . PRO A 1 272 ? 19.094 -33.406 -7.344 1 95.5 272 PRO A N 1
ATOM 2072 C CA . PRO A 1 272 ? 18.656 -33.312 -8.742 1 95.5 272 PRO A CA 1
ATOM 2073 C C . PRO A 1 272 ? 17.453 -34.188 -9.039 1 95.5 272 PRO A C 1
ATOM 2075 O O . PRO A 1 272 ? 16.719 -33.938 -10 1 95.5 272 PRO A O 1
ATOM 2078 N N . ASP A 1 273 ? 17.172 -35.156 -8.188 1 95.62 273 ASP A N 1
ATOM 2079 C CA . ASP A 1 273 ? 16.062 -36.062 -8.422 1 95.62 273 ASP A CA 1
ATOM 2080 C C . ASP A 1 273 ? 14.789 -35.562 -7.762 1 95.62 273 ASP A C 1
ATOM 2082 O O . ASP A 1 273 ? 13.75 -36.219 -7.828 1 95.62 273 ASP A O 1
ATOM 2086 N N . SER A 1 274 ? 14.852 -34.438 -7.109 1 96.75 274 SER A N 1
ATOM 2087 C CA . SER A 1 274 ? 13.656 -33.844 -6.531 1 96.75 274 SER A CA 1
ATOM 2088 C C . SER A 1 274 ? 12.57 -33.625 -7.586 1 96.75 274 SER A C 1
ATOM 2090 O O . SER A 1 274 ? 12.867 -33.281 -8.727 1 96.75 274 SER A O 1
ATOM 2092 N N . ASN A 1 275 ? 11.312 -33.812 -7.145 1 96.94 275 ASN A N 1
ATOM 2093 C CA . ASN A 1 275 ? 10.211 -33.656 -8.086 1 96.94 275 ASN A CA 1
ATOM 2094 C C . ASN A 1 275 ? 9.914 -32.188 -8.328 1 96.94 275 ASN A C 1
ATOM 2096 O O . ASN A 1 275 ? 9.062 -31.828 -9.156 1 96.94 275 ASN A O 1
ATOM 2100 N N . ILE A 1 276 ? 10.602 -31.312 -7.656 1 98.06 276 ILE A N 1
ATOM 2101 C CA . ILE A 1 276 ? 10.523 -29.891 -7.977 1 98.06 276 ILE A CA 1
ATOM 2102 C C . ILE A 1 276 ? 11.188 -29.625 -9.328 1 98.06 276 ILE A C 1
ATOM 2104 O O . ILE A 1 276 ? 12.383 -29.844 -9.492 1 98.06 276 ILE A O 1
ATOM 2108 N N . GLU A 1 277 ? 10.352 -29.141 -10.188 1 97.69 277 GLU A N 1
ATOM 2109 C CA . GLU A 1 277 ? 10.852 -29.094 -11.562 1 97.69 277 GLU A CA 1
ATOM 2110 C C . GLU A 1 277 ? 10.953 -27.641 -12.055 1 97.69 277 GLU A C 1
ATOM 2112 O O . GLU A 1 277 ? 11.906 -27.297 -12.75 1 97.69 277 GLU A O 1
ATOM 2117 N N . ARG A 1 278 ? 9.938 -26.844 -11.758 1 98 278 ARG A N 1
ATOM 2118 C CA . ARG A 1 278 ? 9.875 -25.484 -12.297 1 98 278 ARG A CA 1
ATOM 2119 C C . ARG A 1 278 ? 9.359 -24.5 -11.25 1 98 278 ARG A C 1
ATOM 2121 O O . ARG A 1 278 ? 8.766 -24.906 -10.25 1 98 278 ARG A O 1
ATOM 2128 N N . VAL A 1 279 ? 9.711 -23.234 -11.57 1 98.69 279 VAL A N 1
ATOM 2129 C CA . VAL A 1 279 ? 9.117 -22.141 -10.828 1 98.69 279 VAL A CA 1
ATOM 2130 C C . VAL A 1 279 ? 7.902 -21.594 -11.578 1 98.69 279 VAL A C 1
ATOM 2132 O O . VAL A 1 279 ? 7.934 -21.453 -12.797 1 98.69 279 VAL A O 1
ATOM 2135 N N . HIS A 1 280 ? 6.824 -21.359 -10.844 1 98.88 280 HIS A N 1
ATOM 2136 C CA . HIS A 1 280 ? 5.648 -20.672 -11.367 1 98.88 280 HIS A CA 1
ATOM 2137 C C . HIS A 1 280 ? 5.383 -19.375 -10.602 1 98.88 280 HIS A C 1
ATOM 2139 O O . HIS A 1 280 ? 5.039 -19.406 -9.422 1 98.88 280 HIS A O 1
ATOM 2145 N N . PHE A 1 281 ? 5.449 -18.234 -11.305 1 98.75 281 PHE A N 1
ATOM 2146 C CA . PHE A 1 281 ? 5.316 -16.938 -10.633 1 98.75 281 PHE A CA 1
ATOM 2147 C C . PHE A 1 281 ? 3.863 -16.484 -10.625 1 98.75 281 PHE A C 1
ATOM 2149 O O . PHE A 1 281 ? 3.186 -16.531 -11.648 1 98.75 281 PHE A O 1
ATOM 2156 N N . PHE A 1 282 ? 3.463 -16.078 -9.477 1 98.38 282 PHE A N 1
ATOM 2157 C CA . PHE A 1 282 ? 2.297 -15.219 -9.328 1 98.38 282 PHE A CA 1
ATOM 2158 C C . PHE A 1 282 ? 2.717 -13.758 -9.219 1 98.38 282 PHE A C 1
ATOM 2160 O O . PHE A 1 282 ? 3.215 -13.32 -8.18 1 98.38 282 PHE A O 1
ATOM 2167 N N . PRO A 1 283 ? 2.482 -12.977 -10.25 1 98.25 283 PRO A N 1
ATOM 2168 C CA . PRO A 1 283 ? 2.951 -11.594 -10.219 1 98.25 283 PRO A CA 1
ATOM 2169 C C . PRO A 1 283 ? 2.031 -10.672 -9.414 1 98.25 283 PRO A C 1
ATOM 2171 O O . PRO A 1 283 ? 1.453 -9.734 -9.969 1 98.25 283 PRO A O 1
ATOM 2174 N N . LEU A 1 284 ? 2.074 -10.828 -8.148 1 96.94 284 LEU A N 1
ATOM 2175 C CA . LEU A 1 284 ? 1.126 -10.164 -7.266 1 96.94 284 LEU A CA 1
ATOM 2176 C C . LEU A 1 284 ? 1.36 -8.656 -7.258 1 96.94 284 LEU A C 1
ATOM 2178 O O . LEU A 1 284 ? 0.431 -7.879 -7.02 1 96.94 284 LEU A O 1
ATOM 2182 N N . GLY A 1 285 ? 2.574 -8.219 -7.461 1 96.94 285 GLY A N 1
ATOM 2183 C CA . GLY A 1 285 ? 2.883 -6.801 -7.523 1 96.94 285 GLY A CA 1
ATOM 2184 C C . GLY A 1 285 ? 2.861 -6.25 -8.938 1 96.94 285 GLY A C 1
ATOM 2185 O O . GLY A 1 285 ? 3.219 -5.09 -9.164 1 96.94 285 GLY A O 1
ATOM 2186 N N . GLY A 1 286 ? 2.518 -7.086 -9.93 1 97.75 286 GLY A N 1
ATOM 2187 C CA . GLY A 1 286 ? 2.494 -6.688 -11.328 1 97.75 286 GLY A CA 1
ATOM 2188 C C . GLY A 1 286 ? 3.414 -7.523 -12.195 1 97.75 286 GLY A C 1
ATOM 2189 O O . GLY A 1 286 ? 4.5 -7.918 -11.766 1 97.75 286 GLY A O 1
ATOM 2190 N N . ILE A 1 287 ? 2.99 -7.645 -13.414 1 98.69 287 ILE A N 1
ATOM 2191 C CA . ILE A 1 287 ? 3.707 -8.492 -14.367 1 98.69 287 ILE A CA 1
ATOM 2192 C C . ILE A 1 287 ? 5.078 -7.891 -14.664 1 98.69 287 ILE A C 1
ATOM 2194 O O . ILE A 1 287 ? 6.094 -8.586 -14.609 1 98.69 287 ILE A O 1
ATOM 2198 N N . LYS A 1 288 ? 5.07 -6.605 -14.922 1 98.38 288 LYS A N 1
ATOM 2199 C CA . LYS A 1 288 ? 6.328 -5.938 -15.242 1 98.38 288 LYS A CA 1
ATOM 2200 C C . LYS A 1 288 ? 7.305 -6.012 -14.07 1 98.38 288 LYS A C 1
ATOM 2202 O O . LYS A 1 288 ? 8.484 -6.305 -14.266 1 98.38 288 LYS A O 1
ATOM 2207 N N . THR A 1 289 ? 6.785 -5.762 -12.883 1 98.12 289 THR A N 1
ATOM 2208 C CA . THR A 1 289 ? 7.609 -5.824 -11.68 1 98.12 289 THR A CA 1
ATOM 2209 C C . THR A 1 289 ? 8.211 -7.215 -11.508 1 98.12 289 THR A C 1
ATOM 2211 O O . THR A 1 289 ? 9.406 -7.352 -11.227 1 98.12 289 THR A O 1
ATOM 2214 N N . ASN A 1 290 ? 7.43 -8.219 -11.695 1 98.62 290 ASN A N 1
ATOM 2215 C CA . ASN A 1 290 ? 7.891 -9.602 -11.57 1 98.62 290 ASN A CA 1
ATOM 2216 C C . ASN A 1 290 ? 8.93 -9.945 -12.641 1 98.62 290 ASN A C 1
ATOM 2218 O O . ASN A 1 290 ? 9.969 -10.523 -12.328 1 98.62 290 ASN A O 1
ATOM 2222 N N . ALA A 1 291 ? 8.648 -9.57 -13.844 1 98.56 291 ALA A N 1
ATOM 2223 C CA . ALA A 1 291 ? 9.57 -9.844 -14.945 1 98.56 291 ALA A CA 1
ATOM 2224 C C . ALA A 1 291 ? 10.914 -9.164 -14.711 1 98.56 291 ALA A C 1
ATOM 2226 O O . ALA A 1 291 ? 11.969 -9.766 -14.945 1 98.56 291 ALA A O 1
ATOM 2227 N N . ASN A 1 292 ? 10.883 -7.914 -14.25 1 98 292 ASN A N 1
ATOM 2228 C CA . ASN A 1 292 ? 12.125 -7.188 -13.992 1 98 292 ASN A CA 1
ATOM 2229 C C . ASN A 1 292 ? 12.953 -7.859 -12.898 1 98 292 ASN A C 1
ATOM 2231 O O . ASN A 1 292 ? 14.18 -7.91 -12.992 1 98 292 ASN A O 1
ATOM 2235 N N . TRP A 1 293 ? 12.25 -8.32 -11.891 1 98 293 TRP A N 1
ATOM 2236 C CA . TRP A 1 293 ? 12.969 -9.07 -10.867 1 98 293 TRP A CA 1
ATOM 2237 C C . TRP A 1 293 ? 13.656 -10.289 -11.469 1 98 293 TRP A C 1
ATOM 2239 O O . TRP A 1 293 ? 14.82 -10.562 -11.164 1 98 293 TRP A O 1
ATOM 2249 N N . ALA A 1 294 ? 12.938 -11.094 -12.312 1 98.44 294 ALA A N 1
ATOM 2250 C CA . ALA A 1 294 ? 13.5 -12.281 -12.938 1 98.44 294 ALA A CA 1
ATOM 2251 C C . ALA A 1 294 ? 14.695 -11.93 -13.82 1 98.44 294 ALA A C 1
ATOM 2253 O O . ALA A 1 294 ? 15.711 -12.633 -13.812 1 98.44 294 ALA A O 1
ATOM 2254 N N . ILE A 1 295 ? 14.578 -10.828 -14.555 1 97.69 295 ILE A N 1
ATOM 2255 C CA . ILE A 1 295 ? 15.656 -10.375 -15.422 1 97.69 295 ILE A CA 1
ATOM 2256 C C . ILE A 1 295 ? 16.891 -10.055 -14.586 1 97.69 295 ILE A C 1
ATOM 2258 O O . ILE A 1 295 ? 18.016 -10.445 -14.945 1 97.69 295 ILE A O 1
ATOM 2262 N N . GLU A 1 296 ? 16.656 -9.406 -13.484 1 96.69 296 GLU A N 1
ATOM 2263 C CA . GLU A 1 296 ? 17.75 -8.969 -12.625 1 96.69 296 GLU A CA 1
ATOM 2264 C C . GLU A 1 296 ? 18.438 -10.164 -11.961 1 96.69 296 GLU A C 1
ATOM 2266 O O . GLU A 1 296 ? 19.656 -10.133 -11.719 1 96.69 296 GLU A O 1
ATOM 2271 N N . HIS A 1 297 ? 17.719 -11.266 -11.742 1 96.88 297 HIS A N 1
ATOM 2272 C CA . HIS A 1 297 ? 18.25 -12.312 -10.875 1 96.88 297 HIS A CA 1
ATOM 2273 C C . HIS A 1 297 ? 18.453 -13.609 -11.648 1 96.88 297 HIS A C 1
ATOM 2275 O O . HIS A 1 297 ? 19.141 -14.516 -11.18 1 96.88 297 HIS A O 1
ATOM 2281 N N . GLY A 1 298 ? 17.875 -13.688 -12.852 1 96.81 298 GLY A N 1
ATOM 2282 C CA . GLY A 1 298 ? 17.781 -14.984 -13.5 1 96.81 298 GLY A CA 1
ATOM 2283 C C . GLY A 1 298 ? 18.828 -15.18 -14.586 1 96.81 298 GLY A C 1
ATOM 2284 O O . GLY A 1 298 ? 18.859 -16.219 -15.234 1 96.81 298 GLY A O 1
ATOM 2285 N N . GLY A 1 299 ? 19.688 -14.117 -14.867 1 94.81 299 GLY A N 1
ATOM 2286 C CA . GLY A 1 299 ? 20.703 -14.25 -15.906 1 94.81 299 GLY A CA 1
ATOM 2287 C C . GLY A 1 299 ? 20.125 -14.586 -17.266 1 94.81 299 GLY A C 1
ATOM 2288 O O . GLY A 1 299 ? 19.109 -14 -17.672 1 94.81 299 GLY A O 1
ATOM 2289 N N . ALA A 1 300 ? 20.734 -15.57 -17.891 1 94.56 300 ALA A N 1
ATOM 2290 C CA . ALA A 1 300 ? 20.328 -15.953 -19.25 1 94.56 300 ALA A CA 1
ATOM 2291 C C . ALA A 1 300 ? 18.953 -16.625 -19.234 1 94.56 300 ALA A C 1
ATOM 2293 O O . ALA A 1 300 ? 18.188 -16.516 -20.203 1 94.56 300 ALA A O 1
ATOM 2294 N N . SER A 1 301 ? 18.578 -17.219 -18.141 1 95.94 301 SER A N 1
ATOM 2295 C CA . SER A 1 301 ? 17.312 -17.938 -18.031 1 95.94 301 SER A CA 1
ATOM 2296 C C . SER A 1 301 ? 16.125 -16.984 -18.016 1 95.94 301 SER A C 1
ATOM 2298 O O . SER A 1 301 ? 14.984 -17.391 -18.219 1 95.94 301 SER A O 1
ATOM 2300 N N . ALA A 1 302 ? 16.453 -15.656 -17.797 1 96.19 302 ALA A N 1
ATOM 2301 C CA . ALA A 1 302 ? 15.359 -14.695 -17.688 1 96.19 302 ALA A CA 1
ATOM 2302 C C . ALA A 1 302 ? 15.484 -13.602 -18.75 1 96.19 302 ALA A C 1
ATOM 2304 O O . ALA A 1 302 ? 14.828 -12.562 -18.656 1 96.19 302 ALA A O 1
ATOM 2305 N N . ARG A 1 303 ? 16.297 -13.859 -19.734 1 96.62 303 ARG A N 1
ATOM 2306 C CA . ARG A 1 303 ? 16.484 -12.883 -20.797 1 96.62 303 ARG A CA 1
ATOM 2307 C C . ARG A 1 303 ? 15.219 -12.781 -21.656 1 96.62 303 ARG A C 1
ATOM 2309 O O . ARG A 1 303 ? 14.719 -13.781 -22.156 1 96.62 303 ARG A O 1
ATOM 2316 N N . PRO A 1 304 ? 14.727 -11.602 -21.828 1 97.44 304 PRO A N 1
ATOM 2317 C CA . PRO A 1 304 ? 13.531 -11.438 -22.656 1 97.44 304 PRO A CA 1
ATOM 2318 C C . PRO A 1 304 ? 13.734 -11.914 -24.094 1 97.44 304 PRO A C 1
ATOM 2320 O O . PRO A 1 304 ? 14.867 -11.953 -24.578 1 97.44 304 PRO A O 1
ATOM 2323 N N . ALA A 1 305 ? 12.695 -12.195 -24.688 1 96 305 ALA A N 1
ATOM 2324 C CA . ALA A 1 305 ? 12.734 -12.727 -26.047 1 96 305 ALA A CA 1
ATOM 2325 C C . ALA A 1 305 ? 13.336 -11.711 -27.016 1 96 305 ALA A C 1
ATOM 2327 O O . ALA A 1 305 ? 14.039 -12.086 -27.953 1 96 305 ALA A O 1
ATOM 2328 N N . THR A 1 306 ? 13.039 -10.43 -26.812 1 92.38 306 THR A N 1
ATOM 2329 C CA . THR A 1 306 ? 13.523 -9.398 -27.719 1 92.38 306 THR A CA 1
ATOM 2330 C C . THR A 1 306 ? 15.039 -9.266 -27.625 1 92.38 306 THR A C 1
ATOM 2332 O O . THR A 1 306 ? 15.68 -8.672 -28.5 1 92.38 306 THR A O 1
ATOM 2335 N N . GLU A 1 307 ? 15.617 -9.727 -26.594 1 86.44 307 GLU A N 1
ATOM 2336 C CA . GLU A 1 307 ? 17.062 -9.602 -26.375 1 86.44 307 GLU A CA 1
ATOM 2337 C C . GLU A 1 307 ? 17.766 -10.938 -26.594 1 86.44 307 GLU A C 1
ATOM 2339 O O . GLU A 1 307 ? 18.984 -11.039 -26.406 1 86.44 307 GLU A O 1
ATOM 2344 N N . SER A 1 308 ? 16.938 -11.938 -26.812 1 75.12 308 SER A N 1
ATOM 2345 C CA . SER A 1 308 ? 17.516 -13.266 -26.953 1 75.12 308 SER A CA 1
ATOM 2346 C C . SER A 1 308 ? 17.906 -13.555 -28.406 1 75.12 308 SER A C 1
ATOM 2348 O O . SER A 1 308 ? 17.297 -13.016 -29.328 1 75.12 308 SER A O 1
ATOM 2350 N N . MET B 1 1 ? -11.016 -19.406 -5.297 1 22.39 1 MET B N 1
ATOM 2351 C CA . MET B 1 1 ? -10.344 -18.359 -4.516 1 22.39 1 MET B CA 1
ATOM 2352 C C . MET B 1 1 ? -11.344 -17.609 -3.643 1 22.39 1 MET B C 1
ATOM 2354 O O . MET B 1 1 ? -12.102 -16.781 -4.137 1 22.39 1 MET B O 1
ATOM 2358 N N . SER B 1 2 ? -11.844 -18.344 -2.734 1 26.59 2 SER B N 1
ATOM 2359 C CA . SER B 1 2 ? -12.828 -17.734 -1.842 1 26.59 2 SER B CA 1
ATOM 2360 C C . SER B 1 2 ? -12.289 -16.469 -1.203 1 26.59 2 SER B C 1
ATOM 2362 O O . SER B 1 2 ? -11.203 -16.469 -0.625 1 26.59 2 SER B O 1
ATOM 2364 N N . LEU B 1 3 ? -12.531 -15.406 -1.854 1 28.44 3 LEU B N 1
ATOM 2365 C CA . LEU B 1 3 ? -12.258 -14.086 -1.29 1 28.44 3 LEU B CA 1
ATOM 2366 C C . LEU B 1 3 ? -12.805 -13.977 0.128 1 28.44 3 LEU B C 1
ATOM 2368 O O . LEU B 1 3 ? -14.016 -14.07 0.338 1 28.44 3 LEU B O 1
ATOM 2372 N N . LEU B 1 4 ? -12.18 -14.68 1.014 1 32.03 4 LEU B N 1
ATOM 2373 C CA . LEU B 1 4 ? -12.586 -14.477 2.398 1 32.03 4 LEU B CA 1
ATOM 2374 C C . LEU B 1 4 ? -12.984 -13.023 2.641 1 32.03 4 LEU B C 1
ATOM 2376 O O . LEU B 1 4 ? -12.25 -12.102 2.252 1 32.03 4 LEU B O 1
ATOM 2380 N N . ASN B 1 5 ? -14.242 -12.898 2.596 1 32.38 5 ASN B N 1
ATOM 2381 C CA . ASN B 1 5 ? -14.828 -11.625 2.992 1 32.38 5 ASN B CA 1
ATOM 2382 C C . ASN B 1 5 ? -14.25 -11.125 4.312 1 32.38 5 ASN B C 1
ATOM 2384 O O . ASN B 1 5 ? -14.484 -11.727 5.363 1 32.38 5 ASN B O 1
ATOM 2388 N N . PHE B 1 6 ? -13.016 -10.797 4.336 1 35.16 6 PHE B N 1
ATOM 2389 C CA . PHE B 1 6 ? -12.594 -10.062 5.527 1 35.16 6 PHE B CA 1
ATOM 2390 C C . PHE B 1 6 ? -13.734 -9.203 6.059 1 35.16 6 PHE B C 1
ATOM 2392 O O . PHE B 1 6 ? -14.031 -8.141 5.496 1 35.16 6 PHE B O 1
ATOM 2399 N N . ARG B 1 7 ? -14.766 -9.992 6.52 1 33.34 7 ARG B N 1
ATOM 2400 C CA . ARG B 1 7 ? -15.852 -9.227 7.125 1 33.34 7 ARG B CA 1
ATOM 2401 C C . ARG B 1 7 ? -15.305 -8.062 7.949 1 33.34 7 ARG B C 1
ATOM 2403 O O . ARG B 1 7 ? -14.531 -8.266 8.883 1 33.34 7 ARG B O 1
ATOM 2410 N N . LYS B 1 8 ? -15.242 -7.008 7.328 1 38.09 8 LYS B N 1
ATOM 2411 C CA . LYS B 1 8 ? -15.039 -5.754 8.047 1 38.09 8 LYS B CA 1
ATOM 2412 C C . LYS B 1 8 ? -15.773 -5.77 9.391 1 38.09 8 LYS B C 1
ATOM 2414 O O . LYS B 1 8 ? -17 -5.91 9.43 1 38.09 8 LYS B O 1
ATOM 2419 N N . LYS B 1 9 ? -15.273 -6.484 10.359 1 35.44 9 LYS B N 1
ATOM 2420 C CA . LYS B 1 9 ? -15.969 -6.098 11.586 1 35.44 9 LYS B CA 1
ATOM 2421 C C . LYS B 1 9 ? -16.328 -4.617 11.57 1 35.44 9 LYS B C 1
ATOM 2423 O O . LYS B 1 9 ? -15.445 -3.758 11.492 1 35.44 9 LYS B O 1
ATOM 2428 N N . VAL B 1 10 ? -17.5 -4.332 10.977 1 35.09 10 VAL B N 1
ATOM 2429 C CA . VAL B 1 10 ? -18.047 -2.984 11.078 1 35.09 10 VAL B CA 1
ATOM 2430 C C . VAL B 1 10 ? -17.891 -2.471 12.508 1 35.09 10 VAL B C 1
ATOM 2432 O O . VAL B 1 10 ? -18.453 -3.043 13.445 1 35.09 10 VAL B O 1
ATOM 2435 N N . ASP B 1 11 ? -16.672 -1.989 12.781 1 40.03 11 ASP B N 1
ATOM 2436 C CA . ASP B 1 11 ? -16.719 -1.221 14.023 1 40.03 11 ASP B CA 1
ATOM 2437 C C . ASP B 1 11 ? -18.078 -0.566 14.211 1 40.03 11 ASP B C 1
ATOM 2439 O O . ASP B 1 11 ? -18.719 -0.156 13.234 1 40.03 11 ASP B O 1
ATOM 2443 N N . GLU B 1 12 ? -18.875 -0.978 15.203 1 39.69 12 GLU B N 1
ATOM 2444 C CA . GLU B 1 12 ? -20.125 -0.319 15.555 1 39.69 12 GLU B CA 1
ATOM 2445 C C . GLU B 1 12 ? -20.125 1.138 15.094 1 39.69 12 GLU B C 1
ATOM 2447 O O . GLU B 1 12 ? -19.109 1.829 15.203 1 39.69 12 GLU B O 1
ATOM 2452 N N . PRO B 1 13 ? -21.078 1.442 14.141 1 45.53 13 PRO B N 1
ATOM 2453 C CA . PRO B 1 13 ? -21.156 2.863 13.797 1 45.53 13 PRO B CA 1
ATOM 2454 C C . PRO B 1 13 ? -20.719 3.775 14.938 1 45.53 13 PRO B C 1
ATOM 2456 O O . PRO B 1 13 ? -21.078 3.539 16.094 1 45.53 13 PRO B O 1
ATOM 2459 N N . ALA B 1 14 ? -19.594 4.379 14.758 1 51.97 14 ALA B N 1
ATOM 2460 C CA . ALA B 1 14 ? -19.141 5.309 15.781 1 51.97 14 ALA B CA 1
ATOM 2461 C C . ALA B 1 14 ? -20.312 6.113 16.359 1 51.97 14 ALA B C 1
ATOM 2463 O O . ALA B 1 14 ? -20.984 6.836 15.625 1 51.97 14 ALA B O 1
ATOM 2464 N N . GLY B 1 15 ? -21.047 5.516 17.234 1 61.03 15 GLY B N 1
ATOM 2465 C CA . GLY B 1 15 ? -22.062 6.352 17.859 1 61.03 15 GLY B CA 1
ATOM 2466 C C . GLY B 1 15 ? -21.625 7.797 18 1 61.03 15 GLY B C 1
ATOM 2467 O O . GLY B 1 15 ? -20.438 8.117 17.844 1 61.03 15 GLY B O 1
ATOM 2468 N N . GLU B 1 16 ? -22.578 8.727 18 1 72.94 16 GLU B N 1
ATOM 2469 C CA . GLU B 1 16 ? -22.344 10.148 18.219 1 72.94 16 GLU B CA 1
ATOM 2470 C C . GLU B 1 16 ? -21.547 10.383 19.516 1 72.94 16 GLU B C 1
ATOM 2472 O O . GLU B 1 16 ? -21.922 9.883 20.578 1 72.94 16 GLU B O 1
ATOM 2477 N N . ASN B 1 17 ? -20.281 10.844 19.344 1 91.69 17 ASN B N 1
ATOM 2478 C CA . ASN B 1 17 ? -19.453 11.305 20.453 1 91.69 17 ASN B CA 1
ATOM 2479 C C . ASN B 1 17 ? -19.453 12.82 20.562 1 91.69 17 ASN B C 1
ATOM 2481 O O . ASN B 1 17 ? -18.719 13.5 19.828 1 91.69 17 ASN B O 1
ATOM 2485 N N . PRO B 1 18 ? -20.281 13.375 21.5 1 94.94 18 PRO B N 1
ATOM 2486 C CA . PRO B 1 18 ? -20.438 14.828 21.578 1 94.94 18 PRO B CA 1
ATOM 2487 C C . PRO B 1 18 ? -19.109 15.547 21.875 1 94.94 18 PRO B C 1
ATOM 2489 O O . PRO B 1 18 ? -18.906 16.672 21.422 1 94.94 18 PRO B O 1
ATOM 2492 N N . GLN B 1 19 ? -18.281 14.969 22.688 1 96.38 19 GLN B N 1
ATOM 2493 C CA . GLN B 1 19 ? -16.984 15.57 22.969 1 96.38 19 GLN B CA 1
ATOM 2494 C C . GLN B 1 19 ? -16.125 15.672 21.703 1 96.38 19 GLN B C 1
ATOM 2496 O O . GLN B 1 19 ? -15.438 16.672 21.484 1 96.38 19 GLN B O 1
ATOM 2501 N N . LEU B 1 20 ? -16.156 14.641 20.906 1 97.62 20 LEU B N 1
ATOM 2502 C CA . LEU B 1 20 ? -15.406 14.656 19.656 1 97.62 20 LEU B CA 1
ATOM 2503 C C . LEU B 1 20 ? -15.977 15.695 18.703 1 97.62 20 LEU B C 1
ATOM 2505 O O . LEU B 1 20 ? -15.219 16.406 18.047 1 97.62 20 LEU B O 1
ATOM 2509 N N . GLU B 1 21 ? -17.297 15.734 18.641 1 97.56 21 GLU B N 1
ATOM 2510 C CA . GLU B 1 21 ? -17.938 16.75 17.812 1 97.56 21 GLU B CA 1
ATOM 2511 C C . GLU B 1 21 ? -17.5 18.156 18.203 1 97.56 21 GLU B C 1
ATOM 2513 O O . GLU B 1 21 ? -17.109 18.953 17.359 1 97.56 21 GLU B O 1
ATOM 2518 N N . ALA B 1 22 ? -17.531 18.422 19.453 1 97.69 22 ALA B N 1
ATOM 2519 C CA . ALA B 1 22 ? -17.125 19.734 19.953 1 97.69 22 ALA B CA 1
ATOM 2520 C C . ALA B 1 22 ? -15.648 20.016 19.641 1 97.69 22 ALA B C 1
ATOM 2522 O O . ALA B 1 22 ? -15.281 21.125 19.281 1 97.69 22 ALA B O 1
ATOM 2523 N N . PHE B 1 23 ? -14.875 19 19.797 1 98.12 23 PHE B N 1
ATOM 2524 C CA . PHE B 1 23 ? -13.438 19.109 19.625 1 98.12 23 PHE B CA 1
ATOM 2525 C C . PHE B 1 23 ? -13.086 19.344 18.156 1 98.12 23 PHE B C 1
ATOM 2527 O O . PHE B 1 23 ? -12.062 19.953 17.844 1 98.12 23 PHE B O 1
ATOM 2534 N N . LEU B 1 24 ? -13.945 18.906 17.219 1 98.31 24 LEU B N 1
ATOM 2535 C CA . LEU B 1 24 ? -13.695 19.031 15.781 1 98.31 24 LEU B CA 1
ATOM 2536 C C . LEU B 1 24 ? -14.258 20.344 15.242 1 98.31 24 LEU B C 1
ATOM 2538 O O . LEU B 1 24 ? -14.062 20.672 14.07 1 98.31 24 LEU B O 1
ATOM 2542 N N . ASP B 1 25 ? -14.93 21.078 16.125 1 98.12 25 ASP B N 1
ATOM 2543 C CA . ASP B 1 25 ? -15.445 22.375 15.695 1 98.12 25 ASP B CA 1
ATOM 2544 C C . ASP B 1 25 ? -14.305 23.312 15.289 1 98.12 25 ASP B C 1
ATOM 2546 O O . ASP B 1 25 ? -13.398 23.578 16.078 1 98.12 25 ASP B O 1
ATOM 2550 N N . GLY B 1 26 ? -14.336 23.719 14.078 1 98.06 26 GLY B N 1
ATOM 2551 C CA . GLY B 1 26 ? -13.344 24.672 13.586 1 98.06 26 GLY B CA 1
ATOM 2552 C C . GLY B 1 26 ? -12.039 24.016 13.172 1 98.06 26 GLY B C 1
ATOM 2553 O O . GLY B 1 26 ? -11 24.672 13.125 1 98.06 26 GLY B O 1
ATOM 2554 N N . TYR B 1 27 ? -12.062 22.688 12.922 1 98.75 27 TYR B N 1
ATOM 2555 C CA . TYR B 1 27 ? -10.836 22.047 12.469 1 98.75 27 TYR B CA 1
ATOM 2556 C C . TYR B 1 27 ? -10.359 22.656 11.148 1 98.75 27 TYR B C 1
ATOM 2558 O O . TYR B 1 27 ? -11.148 23.234 10.414 1 98.75 27 TYR B O 1
ATOM 2566 N N . SER B 1 28 ? -9.031 22.547 10.922 1 98.88 28 SER B N 1
ATOM 2567 C CA . SER B 1 28 ? -8.414 22.969 9.672 1 98.88 28 SER B CA 1
ATOM 2568 C C . SER B 1 28 ? -7.832 21.766 8.922 1 98.88 28 SER B C 1
ATOM 2570 O O . SER B 1 28 ? -7.746 20.672 9.469 1 98.88 28 SER B O 1
ATOM 2572 N N . ILE B 1 29 ? -7.477 21.984 7.648 1 98.88 29 ILE B N 1
ATOM 2573 C CA . ILE B 1 29 ? -6.938 20.891 6.836 1 98.88 29 ILE B CA 1
ATOM 2574 C C . ILE B 1 29 ? -5.859 21.438 5.898 1 98.88 29 ILE B C 1
ATOM 2576 O O . ILE B 1 29 ? -5.91 22.609 5.492 1 98.88 29 ILE B O 1
ATOM 2580 N N . GLU B 1 30 ? -4.918 20.594 5.645 1 98.56 30 GLU B N 1
ATOM 2581 C CA . GLU B 1 30 ? -3.826 20.953 4.746 1 98.56 30 GLU B CA 1
ATOM 2582 C C . GLU B 1 30 ? -4.059 20.391 3.344 1 98.56 30 GLU B C 1
ATOM 2584 O O . GLU B 1 30 ? -4.516 19.266 3.191 1 98.56 30 GLU B O 1
ATOM 2589 N N . VAL B 1 31 ? -3.674 21.219 2.311 1 98.62 31 VAL B N 1
ATOM 2590 C CA . VAL B 1 31 ? -3.682 20.734 0.936 1 98.62 31 VAL B CA 1
ATOM 2591 C C . VAL B 1 31 ? -2.377 21.109 0.243 1 98.62 31 VAL B C 1
ATOM 2593 O O . VAL B 1 31 ? -1.604 21.922 0.767 1 98.62 31 VAL B O 1
ATOM 2596 N N . MET B 1 32 ? -2.102 20.516 -0.788 1 97.88 32 MET B N 1
ATOM 2597 C CA . MET B 1 32 ? -1.107 20.906 -1.781 1 97.88 32 MET B CA 1
ATOM 2598 C C . MET B 1 32 ? -1.769 21.219 -3.121 1 97.88 32 MET B C 1
ATOM 2600 O O . MET B 1 32 ? -2.85 20.703 -3.416 1 97.88 32 MET B O 1
ATOM 2604 N N . PRO B 1 33 ? -1.119 22.078 -3.885 1 98.38 33 PRO B N 1
ATOM 2605 C CA . PRO B 1 33 ? -1.728 22.344 -5.191 1 98.38 33 PRO B CA 1
ATOM 2606 C C . PRO B 1 33 ? -2.049 21.062 -5.961 1 98.38 33 PRO B C 1
ATOM 2608 O O . PRO B 1 33 ? -3.166 20.906 -6.457 1 98.38 33 PRO B O 1
ATOM 2611 N N . ARG B 1 34 ? -1.189 20.109 -5.996 1 97.25 34 ARG B N 1
ATOM 2612 C CA . ARG B 1 34 ? -1.378 18.875 -6.754 1 97.25 34 ARG B CA 1
ATOM 2613 C C . ARG B 1 34 ? -2.541 18.062 -6.191 1 97.25 34 ARG B C 1
ATOM 2615 O O . ARG B 1 34 ? -3.283 17.438 -6.949 1 97.25 34 ARG B O 1
ATOM 2622 N N . THR B 1 35 ? -2.689 18 -4.863 1 97.12 35 THR B N 1
ATOM 2623 C CA . THR B 1 35 ? -3.775 17.234 -4.273 1 97.12 35 THR B CA 1
ATOM 2624 C C . THR B 1 35 ? -5.094 18 -4.355 1 97.12 35 THR B C 1
ATOM 2626 O O . THR B 1 35 ? -6.16 17.391 -4.492 1 97.12 35 THR B O 1
ATOM 2629 N N . ALA B 1 36 ? -5.043 19.297 -4.25 1 98.25 36 ALA B N 1
ATOM 2630 C CA . ALA B 1 36 ? -6.238 20.125 -4.371 1 98.25 36 ALA B CA 1
ATOM 2631 C C . ALA B 1 36 ? -6.871 19.969 -5.754 1 98.25 36 ALA B C 1
ATOM 2633 O O . ALA B 1 36 ? -8.094 20.016 -5.887 1 98.25 36 ALA B O 1
ATOM 2634 N N . GLU B 1 37 ? -6.016 19.797 -6.754 1 97.44 37 GLU B N 1
ATOM 2635 C CA . GLU B 1 37 ? -6.496 19.656 -8.125 1 97.44 37 GLU B CA 1
ATOM 2636 C C . GLU B 1 37 ? -7.414 18.453 -8.281 1 97.44 37 GLU B C 1
ATOM 2638 O O . GLU B 1 37 ? -8.281 18.438 -9.156 1 97.44 37 GLU B O 1
ATOM 2643 N N . LYS B 1 38 ? -7.285 17.516 -7.426 1 96.56 38 LYS B N 1
ATOM 2644 C CA . LYS B 1 38 ? -8.055 16.281 -7.523 1 96.56 38 LYS B CA 1
ATOM 2645 C C . LYS B 1 38 ? -9.422 16.422 -6.875 1 96.56 38 LYS B C 1
ATOM 2647 O O . LYS B 1 38 ? -10.273 15.539 -6.992 1 96.56 38 LYS B O 1
ATOM 2652 N N . VAL B 1 39 ? -9.641 17.484 -6.152 1 98.12 39 VAL B N 1
ATOM 2653 C CA . VAL B 1 39 ? -10.914 17.734 -5.484 1 98.12 39 VAL B CA 1
ATOM 2654 C C . VAL B 1 39 ? -11.82 18.562 -6.395 1 98.12 39 VAL B C 1
ATOM 2656 O O . VAL B 1 39 ? -11.5 19.703 -6.734 1 98.12 39 VAL B O 1
ATOM 2659 N N . GLU B 1 40 ? -12.93 18.016 -6.746 1 97 40 GLU B N 1
ATOM 2660 C CA . GLU B 1 40 ? -13.852 18.703 -7.645 1 97 40 GLU B CA 1
ATOM 2661 C C . GLU B 1 40 ? -14.555 19.859 -6.938 1 97 40 GLU B C 1
ATOM 2663 O O . GLU B 1 40 ? -14.68 20.953 -7.496 1 97 40 GLU B O 1
ATOM 2668 N N . ASP B 1 41 ? -14.977 19.656 -5.73 1 97.94 41 ASP B N 1
ATOM 2669 C CA . ASP B 1 41 ? -15.766 20.641 -4.996 1 97.94 41 ASP B CA 1
ATOM 2670 C C . ASP B 1 41 ? -15.477 20.578 -3.5 1 97.94 41 ASP B C 1
ATOM 2672 O O . ASP B 1 41 ? -15.992 19.688 -2.801 1 97.94 41 ASP B O 1
ATOM 2676 N N . PHE B 1 42 ? -14.781 21.562 -2.986 1 98.56 42 PHE B N 1
ATOM 2677 C CA . PHE B 1 42 ? -14.422 21.578 -1.573 1 98.56 42 PHE B CA 1
ATOM 2678 C C . PHE B 1 42 ? -15.656 21.812 -0.706 1 98.56 42 PHE B C 1
ATOM 2680 O O . PHE B 1 42 ? -15.719 21.344 0.431 1 98.56 42 PHE B O 1
ATOM 2687 N N . THR B 1 43 ? -16.594 22.516 -1.212 1 98.38 43 THR B N 1
ATOM 2688 C CA . THR B 1 43 ? -17.766 22.859 -0.421 1 98.38 43 THR B CA 1
ATOM 2689 C C . THR B 1 43 ? -18.625 21.625 -0.135 1 98.38 43 THR B C 1
ATOM 2691 O O . THR B 1 43 ? -19.453 21.641 0.777 1 98.38 43 THR B O 1
ATOM 2694 N N . ALA B 1 44 ? -18.422 20.594 -0.912 1 98.19 44 ALA B N 1
ATOM 2695 C CA . ALA B 1 44 ? -19.125 19.328 -0.692 1 98.19 44 ALA B CA 1
ATOM 2696 C C . ALA B 1 44 ? -18.391 18.453 0.326 1 98.19 44 ALA B C 1
ATOM 2698 O O . ALA B 1 44 ? -18.906 17.422 0.758 1 98.19 44 ALA B O 1
ATOM 2699 N N . LEU B 1 45 ? -17.234 18.906 0.75 1 98.56 45 LEU B N 1
ATOM 2700 C CA . LEU B 1 45 ? -16.406 18.062 1.61 1 98.56 45 LEU B CA 1
ATOM 2701 C C . LEU B 1 45 ? -16.172 18.75 2.955 1 98.56 45 LEU B C 1
ATOM 2703 O O . LEU B 1 45 ? -16.125 18.078 3.992 1 98.56 45 LEU B O 1
ATOM 2707 N N . LEU B 1 46 ? -16.031 20.109 2.973 1 98.75 46 LEU B N 1
ATOM 2708 C CA . LEU B 1 46 ? -15.586 20.828 4.164 1 98.75 46 LEU B CA 1
ATOM 2709 C C . LEU B 1 46 ? -16.688 21.734 4.699 1 98.75 46 LEU B C 1
ATOM 2711 O O . LEU B 1 46 ? -17.453 22.312 3.922 1 98.75 46 LEU B O 1
ATOM 2715 N N . PRO B 1 47 ? -16.719 21.938 5.965 1 98.5 47 PRO B N 1
ATOM 2716 C CA . PRO B 1 47 ? -17.641 22.922 6.535 1 98.5 47 PRO B CA 1
ATOM 2717 C C . PRO B 1 47 ? -17.344 24.344 6.066 1 98.5 47 PRO B C 1
ATOM 2719 O O . PRO B 1 47 ? -16.203 24.656 5.703 1 98.5 47 PRO B O 1
ATOM 2722 N N . LYS B 1 48 ? -18.312 25.109 6.145 1 97.38 48 LYS B N 1
ATOM 2723 C CA . LYS B 1 48 ? -18.125 26.531 5.895 1 97.38 48 LYS B CA 1
ATOM 2724 C C . LYS B 1 48 ? -17.109 27.125 6.863 1 97.38 48 LYS B C 1
ATOM 2726 O O . LYS B 1 48 ? -17.125 26.828 8.055 1 97.38 48 LYS B O 1
ATOM 2731 N N . GLY B 1 49 ? -16.219 27.906 6.297 1 96.81 49 GLY B N 1
ATOM 2732 C CA . GLY B 1 49 ? -15.297 28.641 7.145 1 96.81 49 GLY B CA 1
ATOM 2733 C C . GLY B 1 49 ? -14.078 27.828 7.535 1 96.81 49 GLY B C 1
ATOM 2734 O O . GLY B 1 49 ? -13.195 28.328 8.242 1 96.81 49 GLY B O 1
ATOM 2735 N N . THR B 1 50 ? -13.969 26.578 7.113 1 98.62 50 THR B N 1
ATOM 2736 C CA . THR B 1 50 ? -12.773 25.781 7.387 1 98.62 50 THR B CA 1
ATOM 2737 C C . THR B 1 50 ? -11.523 26.469 6.871 1 98.62 50 THR B C 1
ATOM 2739 O O . THR B 1 50 ? -11.445 26.828 5.691 1 98.62 50 THR B O 1
ATOM 2742 N N . ARG B 1 51 ? -10.602 26.688 7.754 1 98.75 51 ARG B N 1
ATOM 2743 C CA . ARG B 1 51 ? -9.32 27.219 7.301 1 98.75 51 ARG B CA 1
ATOM 2744 C C . ARG B 1 51 ? -8.531 26.156 6.535 1 98.75 51 ARG B C 1
ATOM 2746 O O . ARG B 1 51 ? -8.359 25.047 7.016 1 98.75 51 ARG B O 1
ATOM 2753 N N . VAL B 1 52 ? -8.055 26.516 5.371 1 98.94 52 VAL B N 1
ATOM 2754 C CA . VAL B 1 52 ? -7.301 25.578 4.543 1 98.94 52 VAL B CA 1
ATOM 2755 C C . VAL B 1 52 ? -5.855 26.062 4.406 1 98.94 52 VAL B C 1
ATOM 2757 O O . VAL B 1 52 ? -5.605 27.141 3.875 1 98.94 52 VAL B O 1
ATOM 2760 N N . TYR B 1 53 ? -4.957 25.234 4.953 1 98.88 53 TYR B N 1
ATOM 2761 C CA . TYR B 1 53 ? -3.527 25.484 4.789 1 98.88 53 TYR B CA 1
ATOM 2762 C C . TYR B 1 53 ? -3.041 24.984 3.434 1 98.88 53 TYR B C 1
ATOM 2764 O O . TYR B 1 53 ? -3.445 23.906 2.979 1 98.88 53 TYR B O 1
ATOM 2772 N N . ILE B 1 54 ? -2.205 25.719 2.773 1 98.88 54 ILE B N 1
ATOM 2773 C CA . ILE B 1 54 ? -1.591 25.25 1.535 1 98.88 54 ILE B CA 1
ATOM 2774 C C . ILE B 1 54 ? -0.091 25.062 1.744 1 98.88 54 ILE B C 1
ATOM 2776 O O . ILE B 1 54 ? 0.649 26.031 1.914 1 98.88 54 ILE B O 1
ATOM 2780 N N . ALA B 1 55 ? 0.26 23.859 1.72 1 98 55 ALA B N 1
ATOM 2781 C CA . ALA B 1 55 ? 1.669 23.547 1.928 1 98 55 ALA B CA 1
ATOM 2782 C C . ALA B 1 55 ? 2.506 23.938 0.714 1 98 55 ALA B C 1
ATOM 2784 O O . ALA B 1 55 ? 2.162 23.594 -0.421 1 98 55 ALA B O 1
ATOM 2785 N N . HIS B 1 56 ? 3.568 24.641 0.94 1 98 56 HIS B N 1
ATOM 2786 C CA . HIS B 1 56 ? 4.508 25.016 -0.11 1 98 56 HIS B CA 1
ATOM 2787 C C . HIS B 1 56 ? 5.789 24.188 -0.023 1 98 56 HIS B C 1
ATOM 2789 O O . HIS B 1 56 ? 6.68 24.5 0.772 1 98 56 HIS B O 1
ATOM 2795 N N . ILE B 1 57 ? 5.832 23.266 -0.838 1 93.5 57 ILE B N 1
ATOM 2796 C CA . ILE B 1 57 ? 7 22.391 -0.891 1 93.5 57 ILE B CA 1
ATOM 2797 C C . ILE B 1 57 ? 7.98 22.891 -1.944 1 93.5 57 ILE B C 1
ATOM 2799 O O . ILE B 1 57 ? 7.57 23.484 -2.949 1 93.5 57 ILE B O 1
ATOM 2803 N N . GLU B 1 58 ? 9.258 22.688 -1.637 1 94.25 58 GLU B N 1
ATOM 2804 C CA . GLU B 1 58 ? 10.273 23.078 -2.602 1 94.25 58 GLU B CA 1
ATOM 2805 C C . GLU B 1 58 ? 9.961 22.547 -3.992 1 94.25 58 GLU B C 1
ATOM 2807 O O . GLU B 1 58 ? 9.586 21.375 -4.145 1 94.25 58 GLU B O 1
ATOM 2812 N N . GLY B 1 59 ? 10.125 23.391 -4.984 1 94.75 59 GLY B N 1
ATOM 2813 C CA . GLY B 1 59 ? 9.891 22.984 -6.363 1 94.75 59 GLY B CA 1
ATOM 2814 C C . GLY B 1 59 ? 8.508 23.359 -6.867 1 94.75 59 GLY B C 1
ATOM 2815 O O . GLY B 1 59 ? 8.258 23.344 -8.07 1 94.75 59 GLY B O 1
ATOM 2816 N N . THR B 1 60 ? 7.582 23.719 -6.02 1 96.44 60 THR B N 1
ATOM 2817 C CA . THR B 1 60 ? 6.254 24.156 -6.426 1 96.44 60 THR B CA 1
ATOM 2818 C C . THR B 1 60 ? 6.27 25.625 -6.816 1 96.44 60 THR B C 1
ATOM 2820 O O . THR B 1 60 ? 6.59 26.484 -6 1 96.44 60 THR B O 1
ATOM 2823 N N . PRO B 1 61 ? 5.875 25.906 -8.039 1 97.56 61 PRO B N 1
ATOM 2824 C CA . PRO B 1 61 ? 5.848 27.312 -8.453 1 97.56 61 PRO B CA 1
ATOM 2825 C C . PRO B 1 61 ? 4.848 28.141 -7.648 1 97.56 61 PRO B C 1
ATOM 2827 O O . PRO B 1 61 ? 3.76 27.672 -7.324 1 97.56 61 PRO B O 1
ATOM 2830 N N . ILE B 1 62 ? 5.234 29.391 -7.305 1 98.44 62 ILE B N 1
ATOM 2831 C CA . ILE B 1 62 ? 4.395 30.297 -6.523 1 98.44 62 ILE B CA 1
ATOM 2832 C C . ILE B 1 62 ? 3.07 30.516 -7.25 1 98.44 62 ILE B C 1
ATOM 2834 O O . ILE B 1 62 ? 2.021 30.656 -6.613 1 98.44 62 ILE B O 1
ATOM 2838 N N . GLU B 1 63 ? 3.045 30.453 -8.57 1 98.5 63 GLU B N 1
ATOM 2839 C CA . GLU B 1 63 ? 1.829 30.641 -9.352 1 98.5 63 GLU B CA 1
ATOM 2840 C C . GLU B 1 63 ? 0.794 29.562 -9.047 1 98.5 63 GLU B C 1
ATOM 2842 O O . GLU B 1 63 ? -0.405 29.844 -8.992 1 98.5 63 GLU B O 1
ATOM 2847 N N . ASP B 1 64 ? 1.297 28.328 -8.828 1 98.62 64 ASP B N 1
ATOM 2848 C CA . ASP B 1 64 ? 0.398 27.219 -8.484 1 98.62 64 ASP B CA 1
ATOM 2849 C C . ASP B 1 64 ? -0.183 27.406 -7.086 1 98.62 64 ASP B C 1
ATOM 2851 O O . ASP B 1 64 ? -1.355 27.094 -6.852 1 98.62 64 ASP B O 1
ATOM 2855 N N . MET B 1 65 ? 0.666 27.875 -6.203 1 98.75 65 MET B N 1
ATOM 2856 C CA . MET B 1 65 ? 0.213 28.172 -4.848 1 98.75 65 MET B CA 1
ATOM 2857 C C . MET B 1 65 ? -0.899 29.219 -4.867 1 98.75 65 MET B C 1
ATOM 2859 O O . MET B 1 65 ? -1.959 29.016 -4.27 1 98.75 65 MET B O 1
ATOM 2863 N N . VAL B 1 66 ? -0.674 30.266 -5.594 1 98.88 66 VAL B N 1
ATOM 2864 C CA . VAL B 1 66 ? -1.593 31.391 -5.637 1 98.88 66 VAL B CA 1
ATOM 2865 C C . VAL B 1 66 ? -2.889 30.984 -6.332 1 98.88 66 VAL B C 1
ATOM 2867 O O . VAL B 1 66 ? -3.98 31.359 -5.898 1 98.88 66 VAL B O 1
ATOM 2870 N N . ALA B 1 67 ? -2.764 30.188 -7.367 1 98.81 67 ALA B N 1
ATOM 2871 C CA . ALA B 1 67 ? -3.955 29.703 -8.062 1 98.81 67 ALA B CA 1
ATOM 2872 C C . ALA B 1 67 ? -4.824 28.859 -7.133 1 98.81 67 ALA B C 1
ATOM 2874 O O . ALA B 1 67 ? -6.051 28.969 -7.152 1 98.81 67 ALA B O 1
ATOM 2875 N N . THR B 1 68 ? -4.18 28.047 -6.371 1 98.88 68 THR B N 1
ATOM 2876 C CA . THR B 1 68 ? -4.906 27.234 -5.414 1 98.88 68 THR B CA 1
ATOM 2877 C C . THR B 1 68 ? -5.574 28.094 -4.348 1 98.88 68 THR B C 1
ATOM 2879 O O . THR B 1 68 ? -6.734 27.875 -3.998 1 98.88 68 THR B O 1
ATOM 2882 N N . ALA B 1 69 ? -4.855 29.094 -3.854 1 98.94 69 ALA B N 1
ATOM 2883 C CA . ALA B 1 69 ? -5.41 30.031 -2.869 1 98.94 69 ALA B CA 1
ATOM 2884 C C . ALA B 1 69 ? -6.645 30.734 -3.418 1 98.94 69 ALA B C 1
ATOM 2886 O O . ALA B 1 69 ? -7.648 30.875 -2.721 1 98.94 69 ALA B O 1
ATOM 2887 N N . LYS B 1 70 ? -6.543 31.156 -4.637 1 98.88 70 LYS B N 1
ATOM 2888 C CA . LYS B 1 70 ? -7.656 31.844 -5.281 1 98.88 70 LYS B CA 1
ATOM 2889 C C . LYS B 1 70 ? -8.891 30.953 -5.359 1 98.88 70 LYS B C 1
ATOM 2891 O O . LYS B 1 70 ? -9.992 31.359 -4.996 1 98.88 70 LYS B O 1
ATOM 2896 N N . ARG B 1 71 ? -8.648 29.734 -5.82 1 98.69 71 ARG B N 1
ATOM 2897 C CA . ARG B 1 71 ? -9.742 28.781 -5.945 1 98.69 71 ARG B CA 1
ATOM 2898 C C . ARG B 1 71 ? -10.445 28.578 -4.605 1 98.69 71 ARG B C 1
ATOM 2900 O O . ARG B 1 71 ? -11.672 28.656 -4.523 1 98.69 71 ARG B O 1
ATOM 2907 N N . LEU B 1 72 ? -9.703 28.359 -3.578 1 98.75 72 LEU B N 1
ATOM 2908 C CA . LEU B 1 72 ? -10.25 28.094 -2.25 1 98.75 72 LEU B CA 1
ATOM 2909 C C . LEU B 1 72 ? -10.953 29.344 -1.698 1 98.75 72 LEU B C 1
ATOM 2911 O O . LEU B 1 72 ? -12.023 29.234 -1.093 1 98.75 72 LEU B O 1
ATOM 2915 N N . SER B 1 73 ? -10.336 30.484 -1.9 1 98.62 73 SER B N 1
ATOM 2916 C CA . SER B 1 73 ? -10.945 31.734 -1.45 1 98.62 73 SER B CA 1
ATOM 2917 C C . SER B 1 73 ? -12.281 31.984 -2.146 1 98.62 73 SER B C 1
ATOM 2919 O O . SER B 1 73 ? -13.242 32.406 -1.513 1 98.62 73 SER B O 1
ATOM 2921 N N . GLU B 1 74 ? -12.32 31.703 -3.408 1 97.88 74 GLU B N 1
ATOM 2922 C CA . GLU B 1 74 ? -13.547 31.875 -4.176 1 97.88 74 GLU B CA 1
ATOM 2923 C C . GLU B 1 74 ? -14.648 30.938 -3.664 1 97.88 74 GLU B C 1
ATOM 2925 O O . GLU B 1 74 ? -15.828 31.266 -3.734 1 97.88 74 GLU B O 1
ATOM 2930 N N . ASP B 1 75 ? -14.219 29.828 -3.141 1 97.06 75 ASP B N 1
ATOM 2931 C CA . ASP B 1 75 ? -15.164 28.875 -2.555 1 97.06 75 ASP B CA 1
ATOM 2932 C C . ASP B 1 75 ? -15.602 29.328 -1.16 1 97.06 75 ASP B C 1
ATOM 2934 O O . ASP B 1 75 ? -16.438 28.688 -0.53 1 97.06 75 ASP B O 1
ATOM 2938 N N . GLY B 1 76 ? -14.953 30.391 -0.617 1 97.44 76 GLY B N 1
ATOM 2939 C CA . GLY B 1 76 ? -15.391 30.984 0.641 1 97.44 76 GLY B CA 1
ATOM 2940 C C . GLY B 1 76 ? -14.539 30.547 1.824 1 97.44 76 GLY B C 1
ATOM 2941 O O . GLY B 1 76 ? -14.898 30.812 2.975 1 97.44 76 GLY B O 1
ATOM 2942 N N . TYR B 1 77 ? -13.445 29.938 1.604 1 98.62 77 TYR B N 1
ATOM 2943 C CA . TYR B 1 77 ? -12.625 29.438 2.699 1 98.62 77 TYR B CA 1
ATOM 2944 C C . TYR B 1 77 ? -11.508 30.422 3.041 1 98.62 77 TYR B C 1
ATOM 2946 O O . TYR B 1 77 ? -10.898 31 2.146 1 98.62 77 TYR B O 1
ATOM 2954 N N . PRO B 1 78 ? -11.305 30.688 4.352 1 98.56 78 PRO B N 1
ATOM 2955 C CA . PRO B 1 78 ? -10.047 31.344 4.707 1 98.56 78 PRO B CA 1
ATOM 2956 C C . PRO B 1 78 ? -8.82 30.5 4.34 1 98.56 78 PRO B C 1
ATOM 2958 O O . PRO B 1 78 ? -8.789 29.297 4.617 1 98.56 78 PRO B O 1
ATOM 2961 N N . VAL B 1 79 ? -7.863 31.109 3.691 1 98.81 79 VAL B N 1
ATOM 2962 C CA . VAL B 1 79 ? -6.715 30.375 3.158 1 98.81 79 VAL B CA 1
ATOM 2963 C C . VAL B 1 79 ? -5.449 30.812 3.889 1 98.81 79 VAL B C 1
ATOM 2965 O O . VAL B 1 79 ? -5.234 32 4.117 1 98.81 79 VAL B O 1
ATOM 2968 N N . MET B 1 80 ? -4.656 29.812 4.262 1 98.88 80 MET B N 1
ATOM 2969 C CA . MET B 1 80 ? -3.402 30.078 4.965 1 98.88 80 MET B CA 1
ATOM 2970 C C . MET B 1 80 ? -2.234 29.391 4.266 1 98.88 80 MET B C 1
ATOM 2972 O O . MET B 1 80 ? -1.885 28.25 4.598 1 98.88 80 MET B O 1
ATOM 2976 N N . PRO B 1 81 ? -1.598 30.062 3.367 1 98.88 81 PRO B N 1
ATOM 2977 C CA . PRO B 1 81 ? -0.439 29.469 2.699 1 98.88 81 PRO B CA 1
ATOM 2978 C C . PRO B 1 81 ? 0.778 29.344 3.615 1 98.88 81 PRO B C 1
ATOM 2980 O O . PRO B 1 81 ? 0.956 30.172 4.512 1 98.88 81 PRO B O 1
ATOM 2983 N N . HIS B 1 82 ? 1.559 28.312 3.367 1 98.81 82 HIS B N 1
ATOM 2984 C CA . HIS B 1 82 ? 2.873 28.203 3.99 1 98.81 82 HIS B CA 1
ATOM 2985 C C . HIS B 1 82 ? 3.848 29.219 3.402 1 98.81 82 HIS B C 1
ATOM 2987 O O . HIS B 1 82 ? 3.869 29.438 2.189 1 98.81 82 HIS B O 1
ATOM 2993 N N . PHE B 1 83 ? 4.625 29.828 4.227 1 98.81 83 PHE B N 1
ATOM 2994 C CA . PHE B 1 83 ? 5.809 30.578 3.836 1 98.81 83 PHE B CA 1
ATOM 2995 C C . PHE B 1 83 ? 7.07 29.938 4.41 1 98.81 83 PHE B C 1
ATOM 2997 O O . PHE B 1 83 ? 7.445 30.219 5.551 1 98.81 83 PHE B O 1
ATOM 3004 N N . PRO B 1 84 ? 7.684 29.094 3.645 1 98.25 84 PRO B N 1
ATOM 3005 C CA . PRO B 1 84 ? 8.93 28.484 4.102 1 98.25 84 PRO B CA 1
ATOM 3006 C C . PRO B 1 84 ? 10.141 29.391 3.91 1 98.25 84 PRO B C 1
ATOM 3008 O O . PRO B 1 84 ? 10.531 29.688 2.773 1 98.25 84 PRO B O 1
ATOM 3011 N N . ALA B 1 85 ? 10.734 29.766 4.938 1 98.31 85 ALA B N 1
ATOM 3012 C CA . ALA B 1 85 ? 11.805 30.766 4.938 1 98.31 85 ALA B CA 1
ATOM 3013 C C . ALA B 1 85 ? 12.945 30.344 4.008 1 98.31 85 ALA B C 1
ATOM 3015 O O . ALA B 1 85 ? 13.422 31.141 3.199 1 98.31 85 ALA B O 1
ATOM 3016 N N . ARG B 1 86 ? 13.25 29.078 3.982 1 97.69 86 ARG B N 1
ATOM 3017 C CA . ARG B 1 86 ? 14.5 28.641 3.369 1 97.69 86 ARG B CA 1
ATOM 3018 C C . ARG B 1 86 ? 14.367 28.562 1.853 1 97.69 86 ARG B C 1
ATOM 3020 O O . ARG B 1 86 ? 15.359 28.375 1.146 1 97.69 86 ARG B O 1
ATOM 3027 N N . ILE B 1 87 ? 13.156 28.734 1.357 1 97.69 87 ILE B N 1
ATOM 3028 C CA . ILE B 1 87 ? 13.039 28.734 -0.097 1 97.69 87 ILE B CA 1
ATOM 3029 C C . ILE B 1 87 ? 12.641 30.125 -0.579 1 97.69 87 ILE B C 1
ATOM 3031 O O . ILE B 1 87 ? 12.297 30.312 -1.749 1 97.69 87 ILE B O 1
ATOM 3035 N N . ILE B 1 88 ? 12.555 31.109 0.294 1 98.19 88 ILE B N 1
ATOM 3036 C CA . ILE B 1 88 ? 12.359 32.5 -0.045 1 98.19 88 ILE B CA 1
ATOM 3037 C C . ILE B 1 88 ? 13.703 33.219 -0.109 1 98.19 88 ILE B C 1
ATOM 3039 O O . ILE B 1 88 ? 14.383 33.375 0.912 1 98.19 88 ILE B O 1
ATOM 3043 N N . LYS B 1 89 ? 14.031 33.688 -1.246 1 97.12 89 LYS B N 1
ATOM 3044 C CA . LYS B 1 89 ? 15.375 34.156 -1.545 1 97.12 89 LYS B CA 1
ATOM 3045 C C . LYS B 1 89 ? 15.719 35.406 -0.724 1 97.12 89 LYS B C 1
ATOM 3047 O O . LYS B 1 89 ? 16.844 35.562 -0.255 1 97.12 89 LYS B O 1
ATOM 3052 N N . AS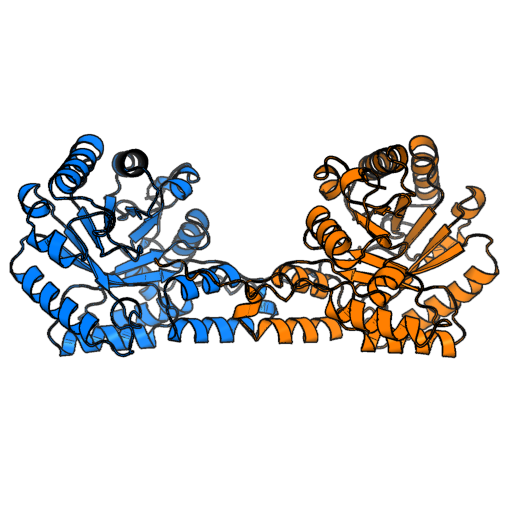P B 1 90 ? 14.82 36.344 -0.649 1 97.94 90 ASP B N 1
ATOM 3053 C CA . ASP B 1 90 ? 15.086 37.625 -0.017 1 97.94 90 ASP B CA 1
ATOM 3054 C C . ASP B 1 90 ? 13.781 38.344 0.328 1 97.94 90 ASP B C 1
ATOM 3056 O O . ASP B 1 90 ? 12.695 37.844 0.091 1 97.94 90 ASP B O 1
ATOM 3060 N N . ALA B 1 91 ? 13.914 39.562 0.864 1 98.19 91 ALA B N 1
ATOM 3061 C CA . ALA B 1 91 ? 12.773 40.344 1.306 1 98.19 91 ALA B CA 1
ATOM 3062 C C . ALA B 1 91 ? 11.883 40.719 0.128 1 98.19 91 ALA B C 1
ATOM 3064 O O . ALA B 1 91 ? 10.656 40.75 0.259 1 98.19 91 ALA B O 1
ATOM 3065 N N . ALA B 1 92 ? 12.516 40.969 -0.987 1 98.31 92 ALA B N 1
ATOM 3066 C CA . ALA B 1 92 ? 11.742 41.344 -2.172 1 98.31 92 ALA B CA 1
ATOM 3067 C C . ALA B 1 92 ? 10.844 40.188 -2.623 1 98.31 92 ALA B C 1
ATOM 3069 O O . ALA B 1 92 ? 9.688 40.406 -2.979 1 98.31 92 ALA B O 1
ATOM 3070 N N . THR B 1 93 ? 11.406 39 -2.623 1 98.5 93 THR B N 1
ATOM 3071 C CA . THR B 1 93 ? 10.633 37.812 -2.979 1 98.5 93 THR B CA 1
ATOM 3072 C C . THR B 1 93 ? 9.477 37.625 -2.002 1 98.5 93 THR B C 1
ATOM 3074 O O . THR B 1 93 ? 8.352 37.312 -2.414 1 98.5 93 THR B O 1
ATOM 3077 N N . LEU B 1 94 ? 9.742 37.781 -0.716 1 98.69 94 LEU B N 1
ATOM 3078 C CA . LEU B 1 94 ? 8.711 37.656 0.309 1 98.69 94 LEU B CA 1
ATOM 3079 C C . LEU B 1 94 ? 7.57 38.625 0.061 1 98.69 94 LEU B C 1
ATOM 3081 O O . LEU B 1 94 ? 6.398 38.25 0.045 1 98.69 94 LEU B O 1
ATOM 3085 N N . GLU B 1 95 ? 7.918 39.844 -0.176 1 98.56 95 GLU B N 1
ATOM 3086 C CA . GLU B 1 95 ? 6.914 40.875 -0.412 1 98.56 95 GLU B CA 1
ATOM 3087 C C . GLU B 1 95 ? 6.117 40.594 -1.682 1 98.56 95 GLU B C 1
ATOM 3089 O O . GLU B 1 95 ? 4.906 40.844 -1.729 1 98.56 95 GLU B O 1
ATOM 3094 N N . ASN B 1 96 ? 6.828 40.125 -2.648 1 98.69 96 ASN B N 1
ATOM 3095 C CA . ASN B 1 96 ? 6.148 39.75 -3.887 1 98.69 96 ASN B CA 1
ATOM 3096 C C . ASN B 1 96 ? 5.141 38.625 -3.66 1 98.69 96 ASN B C 1
ATOM 3098 O O . ASN B 1 96 ? 4.02 38.688 -4.16 1 98.69 96 ASN B O 1
ATOM 3102 N N . TRP B 1 97 ? 5.562 37.562 -2.939 1 98.81 97 TRP B N 1
ATOM 3103 C CA . TRP B 1 97 ? 4.645 36.469 -2.645 1 98.81 97 TRP B CA 1
ATOM 3104 C C . TRP B 1 97 ? 3.42 36.969 -1.889 1 98.81 97 TRP B C 1
ATOM 3106 O O . TRP B 1 97 ? 2.287 36.625 -2.223 1 98.81 97 TRP B O 1
ATOM 3116 N N . ILE B 1 98 ? 3.611 37.812 -0.896 1 98.81 98 ILE B N 1
ATOM 3117 C CA . ILE B 1 98 ? 2.52 38.375 -0.115 1 98.81 98 ILE B CA 1
ATOM 3118 C C . ILE B 1 98 ? 1.562 39.125 -1.037 1 98.81 98 ILE B C 1
ATOM 3120 O O . ILE B 1 98 ? 0.346 38.938 -0.973 1 98.81 98 ILE B O 1
ATOM 3124 N N . ALA B 1 99 ? 2.137 39.938 -1.93 1 98.75 99 ALA B N 1
ATOM 3125 C CA . ALA B 1 99 ? 1.33 40.719 -2.852 1 98.75 99 ALA B CA 1
ATOM 3126 C C . ALA B 1 99 ? 0.514 39.844 -3.779 1 98.75 99 ALA B C 1
ATOM 3128 O O . ALA B 1 99 ? -0.655 40.125 -4.055 1 98.75 99 ALA B O 1
ATOM 3129 N N . MET B 1 100 ? 1.104 38.812 -4.258 1 98.81 100 MET B N 1
ATOM 3130 C CA . MET B 1 100 ? 0.415 37.875 -5.148 1 98.81 100 MET B CA 1
ATOM 3131 C C . MET B 1 100 ? -0.753 37.219 -4.434 1 98.81 100 MET B C 1
ATOM 3133 O O . MET B 1 100 ? -1.862 37.156 -4.969 1 98.81 100 MET B O 1
ATOM 3137 N N . TYR B 1 101 ? -0.536 36.75 -3.24 1 98.88 101 TYR B N 1
ATOM 3138 C CA . TYR B 1 101 ? -1.579 36.094 -2.467 1 98.88 101 TYR B CA 1
ATOM 3139 C C . TYR B 1 101 ? -2.723 37.031 -2.16 1 98.88 101 TYR B C 1
ATOM 3141 O O . TYR B 1 101 ? -3.896 36.688 -2.266 1 98.88 101 TYR B O 1
ATOM 3149 N N . GLN B 1 102 ? -2.379 38.25 -1.731 1 98.69 102 GLN B N 1
ATOM 3150 C CA . GLN B 1 102 ? -3.406 39.25 -1.378 1 98.69 102 GLN B CA 1
ATOM 3151 C C . GLN B 1 102 ? -4.164 39.719 -2.615 1 98.69 102 GLN B C 1
ATOM 3153 O O . GLN B 1 102 ? -5.395 39.812 -2.594 1 98.69 102 GLN B O 1
ATOM 3158 N N . GLY B 1 103 ? -3.445 40 -3.658 1 98.31 103 GLY B N 1
ATOM 3159 C CA . GLY B 1 103 ? -4.055 40.531 -4.871 1 98.31 103 GLY B CA 1
ATOM 3160 C C . GLY B 1 103 ? -5.004 39.562 -5.531 1 98.31 103 GLY B C 1
ATOM 3161 O O . GLY B 1 103 ? -6.086 39.938 -5.984 1 98.31 103 GLY B O 1
ATOM 3162 N N . GLU B 1 104 ? -4.656 38.312 -5.539 1 98 104 GLU B N 1
ATOM 3163 C CA . GLU B 1 104 ? -5.422 37.344 -6.305 1 98 104 GLU B CA 1
ATOM 3164 C C . GLU B 1 104 ? -6.441 36.625 -5.422 1 98 104 GLU B C 1
ATOM 3166 O O . GLU B 1 104 ? -7.484 36.188 -5.902 1 98 104 GLU B O 1
ATOM 3171 N N . ALA B 1 105 ? -6.152 36.531 -4.125 1 98.31 105 ALA B N 1
ATOM 3172 C CA . ALA B 1 105 ? -6.957 35.594 -3.32 1 98.31 105 ALA B CA 1
ATOM 3173 C C . ALA B 1 105 ? -7.395 36.25 -2.014 1 98.31 105 ALA B C 1
ATOM 3175 O O . ALA B 1 105 ? -8.07 35.625 -1.195 1 98.31 105 ALA B O 1
ATOM 3176 N N . GLY B 1 106 ? -6.977 37.438 -1.78 1 98.5 106 GLY B N 1
ATOM 3177 C CA . GLY B 1 106 ? -7.375 38.156 -0.569 1 98.5 106 GLY B CA 1
ATOM 3178 C C . GLY B 1 106 ? -6.832 37.5 0.694 1 98.5 106 GLY B C 1
ATOM 3179 O O . GLY B 1 106 ? -7.477 37.562 1.745 1 98.5 106 GLY B O 1
ATOM 3180 N N . VAL B 1 107 ? -5.656 36.938 0.658 1 98.75 107 VAL B N 1
ATOM 3181 C CA . VAL B 1 107 ? -5.074 36.188 1.771 1 98.75 107 VAL B CA 1
ATOM 3182 C C . VAL B 1 107 ? -4.562 37.156 2.832 1 98.75 107 VAL B C 1
ATOM 3184 O O . VAL B 1 107 ? -3.871 38.125 2.516 1 98.75 107 VAL B O 1
ATOM 3187 N N . ASP B 1 108 ? -4.91 36.844 4.07 1 98.69 108 ASP B N 1
ATOM 3188 C CA . ASP B 1 108 ? -4.414 37.656 5.176 1 98.69 108 ASP B CA 1
ATOM 3189 C C . ASP B 1 108 ? -3.973 36.781 6.348 1 98.69 108 ASP B C 1
ATOM 3191 O O . ASP B 1 108 ? -3.967 37.219 7.496 1 98.69 108 ASP B O 1
ATOM 3195 N N . GLN B 1 109 ? -3.721 35.562 6.105 1 98.62 109 GLN B N 1
ATOM 3196 C CA . GLN B 1 109 ? -3.209 34.594 7.078 1 98.62 109 GLN B CA 1
ATOM 3197 C C . GLN B 1 109 ? -2.041 33.812 6.504 1 98.62 109 GLN B C 1
ATOM 3199 O O . GLN B 1 109 ? -1.974 33.594 5.297 1 98.62 109 GLN B O 1
ATOM 3204 N N . ALA B 1 110 ? -1.097 33.375 7.391 1 98.88 110 ALA B N 1
ATOM 3205 C CA . ALA B 1 110 ? 0.081 32.656 6.914 1 98.88 110 ALA B CA 1
ATOM 3206 C C . ALA B 1 110 ? 0.599 31.672 7.973 1 98.88 110 ALA B C 1
ATOM 3208 O O . ALA B 1 110 ? 0.503 31.953 9.172 1 98.88 110 ALA B O 1
ATOM 3209 N N . LEU B 1 111 ? 1.053 30.578 7.527 1 98.88 111 LEU B N 1
ATOM 3210 C CA . LEU B 1 111 ? 1.898 29.719 8.352 1 98.88 111 LEU B CA 1
ATOM 3211 C C . LEU B 1 111 ? 3.371 29.906 8.008 1 98.88 111 LEU B C 1
ATOM 3213 O O . LEU B 1 111 ? 3.789 29.641 6.875 1 98.88 111 LEU B O 1
ATOM 3217 N N . LEU B 1 112 ? 4.16 30.406 8.93 1 98.69 112 LEU B N 1
ATOM 3218 C CA . LEU B 1 112 ? 5.582 30.672 8.734 1 98.69 112 LEU B CA 1
ATOM 3219 C C . LEU B 1 112 ? 6.434 29.531 9.258 1 98.69 112 LEU B C 1
ATOM 3221 O O . LEU B 1 112 ? 6.297 29.125 10.422 1 98.69 112 LEU B O 1
ATOM 3225 N N . LEU B 1 113 ? 7.281 29.016 8.398 1 97 113 LEU B N 1
ATOM 3226 C CA . LEU B 1 113 ? 8.117 27.859 8.703 1 97 113 LEU B CA 1
ATOM 3227 C C . LEU B 1 113 ? 9.555 28.109 8.273 1 97 113 LEU B C 1
ATOM 3229 O O . LEU B 1 113 ? 9.828 29.016 7.484 1 97 113 LEU B O 1
ATOM 3233 N N . ALA B 1 114 ? 10.477 27.328 8.828 1 94.75 114 ALA B N 1
ATOM 3234 C CA . ALA B 1 114 ? 11.836 27.344 8.297 1 94.75 114 ALA B CA 1
ATOM 3235 C C . ALA B 1 114 ? 11.883 26.766 6.883 1 94.75 114 ALA B C 1
ATOM 3237 O O . ALA B 1 114 ? 12.438 27.391 5.973 1 94.75 114 ALA B O 1
ATOM 3238 N N . GLY B 1 115 ? 11.164 25.625 6.723 1 91.69 115 GLY B N 1
ATOM 3239 C CA . GLY B 1 115 ? 11.219 24.891 5.469 1 91.69 115 GLY B CA 1
ATOM 3240 C C . GLY B 1 115 ? 12.125 23.672 5.523 1 91.69 115 GLY B C 1
ATOM 3241 O O . GLY B 1 115 ? 13.008 23.594 6.375 1 91.69 115 GLY B O 1
ATOM 3242 N N . GLY B 1 116 ? 12.031 22.766 4.539 1 87.38 116 GLY B N 1
ATOM 3243 C CA . GLY B 1 116 ? 12.609 21.422 4.652 1 87.38 116 GLY B CA 1
ATOM 3244 C C . GLY B 1 116 ? 13.945 21.297 3.939 1 87.38 116 GLY B C 1
ATOM 3245 O O . GLY B 1 116 ? 14.594 20.25 4.02 1 87.38 116 GLY B O 1
ATOM 3246 N N . VAL B 1 117 ? 14.406 22.359 3.312 1 91.06 117 VAL B N 1
ATOM 3247 C CA . VAL B 1 117 ? 15.672 22.234 2.594 1 91.06 117 VAL B CA 1
ATOM 3248 C C . VAL B 1 117 ? 16.828 22.469 3.553 1 91.06 117 VAL B C 1
ATOM 3250 O O . VAL B 1 117 ? 16.75 23.312 4.453 1 91.06 117 VAL B O 1
ATOM 3253 N N . THR B 1 118 ? 17.906 21.828 3.357 1 88.81 118 THR B N 1
ATOM 3254 C CA . THR B 1 118 ? 19.078 21.906 4.234 1 88.81 118 THR B CA 1
ATOM 3255 C C . THR B 1 118 ? 19.812 23.234 4.027 1 88.81 118 THR B C 1
ATOM 3257 O O . THR B 1 118 ? 20.25 23.875 4.992 1 88.81 118 THR B O 1
ATOM 3260 N N . THR B 1 119 ? 19.922 23.562 2.742 1 93.75 119 THR B N 1
ATOM 3261 C CA . THR B 1 119 ? 20.609 24.797 2.41 1 93.75 119 THR B CA 1
ATOM 3262 C C . THR B 1 119 ? 19.609 25.875 1.978 1 93.75 119 THR B C 1
ATOM 3264 O O . THR B 1 119 ? 18.953 25.719 0.952 1 93.75 119 THR B O 1
ATOM 3267 N N . PRO B 1 120 ? 19.531 26.938 2.721 1 96.19 120 PRO B N 1
ATOM 3268 C CA . PRO B 1 120 ? 18.609 28.016 2.342 1 96.19 120 PRO B CA 1
ATOM 3269 C C . PRO B 1 120 ? 18.922 28.594 0.967 1 96.19 120 PRO B C 1
ATOM 3271 O O . PRO B 1 120 ? 20.094 28.688 0.581 1 96.19 120 PRO B O 1
ATOM 3274 N N . HIS B 1 121 ? 17.922 29 0.237 1 97.06 121 HIS B N 1
ATOM 3275 C CA . HIS B 1 121 ? 18.062 29.594 -1.088 1 97.06 121 HIS B CA 1
ATOM 3276 C C . HIS B 1 121 ? 18.594 31.016 -1.001 1 97.06 121 HIS B C 1
ATOM 3278 O O . HIS B 1 121 ? 19.094 31.562 -1.991 1 97.06 121 HIS B O 1
ATOM 3284 N N . GLY B 1 122 ? 18.562 31.641 0.221 1 97.56 122 GLY B N 1
ATOM 3285 C CA . GLY B 1 122 ? 18.938 33.062 0.324 1 97.56 122 GLY B CA 1
ATOM 3286 C C . GLY B 1 122 ? 19.078 33.531 1.758 1 97.56 122 GLY B C 1
ATOM 3287 O O . GLY B 1 122 ? 19.719 32.875 2.578 1 97.56 122 GLY B O 1
ATOM 3288 N N . ASP B 1 123 ? 18.391 34.719 2.029 1 97.5 123 ASP B N 1
ATOM 3289 C CA . ASP B 1 123 ? 18.688 35.469 3.23 1 97.5 123 ASP B CA 1
ATOM 3290 C C . ASP B 1 123 ? 17.969 34.906 4.449 1 97.5 123 ASP B C 1
ATOM 3292 O O . ASP B 1 123 ? 18.328 35.219 5.59 1 97.5 123 ASP B O 1
ATOM 3296 N N . PHE B 1 124 ? 16.922 34.156 4.227 1 98 124 PHE B N 1
ATOM 3297 C CA . PHE B 1 124 ? 16.078 33.656 5.316 1 98 124 PHE B CA 1
ATOM 3298 C C . PHE B 1 124 ? 16.391 32.188 5.637 1 98 124 PHE B C 1
ATOM 3300 O O . PHE B 1 124 ? 16.625 31.391 4.73 1 98 124 PHE B O 1
ATOM 3307 N N . HIS B 1 125 ? 16.438 31.844 6.914 1 95.62 125 HIS B N 1
ATOM 3308 C CA . HIS B 1 125 ? 16.688 30.453 7.266 1 95.62 125 HIS B CA 1
ATOM 3309 C C . HIS B 1 125 ? 15.773 30 8.398 1 95.62 125 HIS B C 1
ATOM 3311 O O . HIS B 1 125 ? 15.797 28.828 8.789 1 95.62 125 HIS B O 1
ATOM 3317 N N . SER B 1 126 ? 14.977 30.922 8.961 1 96 126 SER B N 1
ATOM 3318 C CA . SER B 1 126 ? 14.086 30.562 10.055 1 96 126 SER B CA 1
ATOM 3319 C C . SER B 1 126 ? 12.773 31.344 9.977 1 96 126 SER B C 1
ATOM 3321 O O . SER B 1 126 ? 12.727 32.438 9.398 1 96 126 SER B O 1
ATOM 3323 N N . SER B 1 127 ? 11.719 30.766 10.586 1 97.5 127 SER B N 1
ATOM 3324 C CA . SER B 1 127 ? 10.43 31.469 10.672 1 97.5 127 SER B CA 1
ATOM 3325 C C . SER B 1 127 ? 10.547 32.75 11.477 1 97.5 127 SER B C 1
ATOM 3327 O O . SER B 1 127 ? 9.828 33.719 11.227 1 97.5 127 SER B O 1
ATOM 3329 N N . MET B 1 128 ? 11.422 32.844 12.43 1 97.56 128 MET B N 1
ATOM 3330 C CA . MET B 1 128 ? 11.617 34 13.273 1 97.56 128 MET B CA 1
ATOM 3331 C C . MET B 1 128 ? 12.062 35.219 12.438 1 97.56 128 MET B C 1
ATOM 3333 O O . MET B 1 128 ? 11.617 36.344 12.672 1 97.56 128 MET B O 1
ATOM 3337 N N . GLN B 1 129 ? 12.891 34.938 11.453 1 97.94 129 GLN B N 1
ATOM 3338 C CA . GLN B 1 129 ? 13.336 36 10.57 1 97.94 129 GLN B CA 1
ATOM 3339 C C . GLN B 1 129 ? 12.172 36.562 9.758 1 97.94 129 GLN B C 1
ATOM 3341 O O . GLN B 1 129 ? 12.109 37.781 9.508 1 97.94 129 GLN B O 1
ATOM 3346 N N . LEU B 1 130 ? 11.281 35.688 9.375 1 98.44 130 LEU B N 1
ATOM 3347 C CA . LEU B 1 130 ? 10.102 36.156 8.633 1 98.44 130 LEU B CA 1
ATOM 3348 C C . LEU B 1 130 ? 9.211 37 9.516 1 98.44 130 LEU B C 1
ATOM 3350 O O . LEU B 1 130 ? 8.664 38 9.047 1 98.44 130 LEU B O 1
ATOM 3354 N N . LEU B 1 131 ? 9.062 36.656 10.75 1 98.12 131 LEU B N 1
ATOM 3355 C CA . LEU B 1 131 ? 8.266 37.406 11.703 1 98.12 131 LEU B CA 1
ATOM 3356 C C . LEU B 1 131 ? 8.898 38.781 11.977 1 98.12 131 LEU B C 1
ATOM 3358 O O . LEU B 1 131 ? 8.219 39.781 11.961 1 98.12 131 LEU B O 1
ATOM 3362 N N . GLU B 1 132 ? 10.156 38.781 12.133 1 96.75 132 GLU B N 1
ATOM 3363 C CA . GLU B 1 132 ? 10.898 39.969 12.492 1 96.75 132 GLU B CA 1
ATOM 3364 C C . GLU B 1 132 ? 10.945 40.969 11.328 1 96.75 132 GLU B C 1
ATOM 3366 O O . GLU B 1 132 ? 11.016 42.188 11.531 1 96.75 132 GLU B O 1
ATOM 3371 N N . ASN B 1 133 ? 10.953 40.406 10.172 1 96.38 133 ASN B N 1
ATOM 3372 C CA . ASN B 1 133 ? 11.039 41.219 8.961 1 96.38 133 ASN B CA 1
ATOM 3373 C C . ASN B 1 133 ? 9.953 42.281 8.93 1 96.38 133 ASN B C 1
ATOM 3375 O O . ASN B 1 133 ? 10.156 43.375 8.391 1 96.38 133 ASN B O 1
ATOM 3379 N N . GLY B 1 134 ? 8.703 42 9.359 1 96.44 134 GLY B N 1
ATOM 3380 C CA . GLY B 1 134 ? 7.621 42.969 9.469 1 96.44 134 GLY B CA 1
ATOM 3381 C C . GLY B 1 134 ? 6.781 43.062 8.203 1 96.44 134 GLY B C 1
ATOM 3382 O O . GLY B 1 134 ? 5.789 43.781 8.164 1 96.44 134 GLY B O 1
ATOM 3383 N N . ALA B 1 135 ? 7.148 42.375 7.168 1 98.19 135 ALA B N 1
ATOM 3384 C CA . ALA B 1 135 ? 6.426 42.438 5.902 1 98.19 135 ALA B CA 1
ATOM 3385 C C . ALA B 1 135 ? 4.961 42.031 6.09 1 98.19 135 ALA B C 1
ATOM 3387 O O . ALA B 1 135 ? 4.07 42.625 5.477 1 98.19 135 ALA B O 1
ATOM 3388 N N . PHE B 1 136 ? 4.684 41.094 6.922 1 98.38 136 PHE B N 1
ATOM 3389 C CA . PHE B 1 136 ? 3.32 40.625 7.156 1 98.38 136 PHE B CA 1
ATOM 3390 C C . PHE B 1 136 ? 2.508 41.688 7.883 1 98.38 136 PHE B C 1
ATOM 3392 O O . PHE B 1 136 ? 1.343 41.938 7.555 1 98.38 136 PHE B O 1
ATOM 3399 N N . ASP B 1 137 ? 3.102 42.344 8.828 1 96.38 137 ASP B N 1
ATOM 3400 C CA . ASP B 1 137 ? 2.432 43.406 9.539 1 96.38 137 ASP B CA 1
ATOM 3401 C C . ASP B 1 137 ? 2.105 44.562 8.594 1 96.38 137 ASP B C 1
ATOM 3403 O O . ASP B 1 137 ? 0.987 45.094 8.609 1 96.38 137 ASP B O 1
ATOM 3407 N N . ARG B 1 138 ? 3.082 44.906 7.801 1 97.25 138 ARG B N 1
ATOM 3408 C CA . ARG B 1 138 ? 2.879 46 6.852 1 97.25 138 ARG B CA 1
ATOM 3409 C C . ARG B 1 138 ? 1.758 45.688 5.871 1 97.25 138 ARG B C 1
ATOM 3411 O O . ARG B 1 138 ? 1.033 46.562 5.426 1 97.25 138 ARG B O 1
ATOM 3418 N N . ALA B 1 139 ? 1.593 44.469 5.602 1 98.31 139 ALA B N 1
ATOM 3419 C CA . ALA B 1 139 ? 0.594 44.031 4.629 1 98.31 139 ALA B CA 1
ATOM 3420 C C . ALA B 1 139 ? -0.753 43.781 5.301 1 98.31 139 ALA B C 1
ATOM 3422 O O . ALA B 1 139 ? -1.74 43.469 4.629 1 98.31 139 ALA B O 1
ATOM 3423 N N . GLY B 1 140 ? -0.868 43.812 6.609 1 98.06 140 GLY B N 1
ATOM 3424 C CA . GLY B 1 140 ? -2.135 43.75 7.32 1 98.06 140 GLY B CA 1
ATOM 3425 C C . GLY B 1 140 ? -2.578 42.312 7.598 1 98.06 140 GLY B C 1
ATOM 3426 O O . GLY B 1 140 ? -3.777 42.031 7.688 1 98.06 140 GLY B O 1
ATOM 3427 N N . PHE B 1 141 ? -1.609 41.406 7.684 1 98.5 141 PHE B N 1
ATOM 3428 C CA . PHE B 1 141 ? -1.957 40 8.016 1 98.5 141 PHE B CA 1
ATOM 3429 C C . PHE B 1 141 ? -2.564 39.938 9.414 1 98.5 141 PHE B C 1
ATOM 3431 O O . PHE B 1 141 ? -2.049 40.531 10.359 1 98.5 141 PHE B O 1
ATOM 3438 N N . LYS B 1 142 ? -3.641 39.156 9.531 1 98.5 142 LYS B N 1
ATOM 3439 C CA . LYS B 1 142 ? -4.426 39.125 10.758 1 98.5 142 LYS B CA 1
ATOM 3440 C C . LYS B 1 142 ? -4.09 37.875 11.578 1 98.5 142 LYS B C 1
ATOM 3442 O O . LYS B 1 142 ? -4.379 37.812 12.773 1 98.5 142 LYS B O 1
ATOM 3447 N N . ARG B 1 143 ? -3.549 36.906 10.922 1 98.56 143 ARG B N 1
ATOM 3448 C CA . ARG B 1 143 ? -3.217 35.656 11.586 1 98.56 143 ARG B CA 1
ATOM 3449 C C . ARG B 1 143 ? -1.874 35.125 11.109 1 98.56 143 ARG B C 1
ATOM 3451 O O . ARG B 1 143 ? -1.622 35.062 9.898 1 98.56 143 ARG B O 1
ATOM 3458 N N . LEU B 1 144 ? -0.994 34.812 12.039 1 98.81 144 LEU B N 1
ATOM 3459 C CA . LEU B 1 144 ? 0.318 34.219 11.75 1 98.81 144 LEU B CA 1
ATOM 3460 C C . LEU B 1 144 ? 0.566 33 12.602 1 98.81 144 LEU B C 1
ATOM 3462 O O . LEU B 1 144 ? 0.761 33.094 13.812 1 98.81 144 LEU B O 1
ATOM 3466 N N . HIS B 1 145 ? 0.554 31.844 11.945 1 98.88 145 HIS B N 1
ATOM 3467 C CA . HIS B 1 145 ? 0.829 30.594 12.641 1 98.88 145 HIS B CA 1
ATOM 3468 C C . HIS B 1 145 ? 2.285 30.172 12.469 1 98.88 145 HIS B C 1
ATOM 3470 O O . HIS B 1 145 ? 2.947 30.594 11.516 1 98.88 145 HIS B O 1
ATOM 3476 N N . VAL B 1 146 ? 2.779 29.469 13.438 1 98.44 146 VAL B N 1
ATOM 3477 C CA . VAL B 1 146 ? 4.137 28.922 13.422 1 98.44 146 VAL B CA 1
ATOM 3478 C C . VAL B 1 146 ? 4.117 27.453 13.828 1 98.44 146 VAL B C 1
ATOM 3480 O O . VAL B 1 146 ? 3.092 26.953 14.281 1 98.44 146 VAL B O 1
ATOM 3483 N N . ALA B 1 147 ? 5.238 26.797 13.641 1 96.56 147 ALA B N 1
ATOM 3484 C CA . ALA B 1 147 ? 5.293 25.359 13.836 1 96.56 147 ALA B CA 1
ATOM 3485 C C . ALA B 1 147 ? 5.484 25.016 15.312 1 96.56 147 ALA B C 1
ATOM 3487 O O . ALA B 1 147 ? 6.141 25.75 16.047 1 96.56 147 ALA B O 1
ATOM 3488 N N . GLY B 1 148 ? 4.871 23.938 15.727 1 95.44 148 GLY B N 1
ATOM 3489 C CA . GLY B 1 148 ? 5.141 23.281 16.984 1 95.44 148 GLY B CA 1
ATOM 3490 C C . GLY B 1 148 ? 5.562 21.828 16.828 1 95.44 148 GLY B C 1
ATOM 3491 O O . GLY B 1 148 ? 5.086 21.141 15.93 1 95.44 148 GLY B O 1
ATOM 3492 N N . HIS B 1 149 ? 6.395 21.375 17.766 1 93.62 149 HIS B N 1
ATOM 3493 C CA . HIS B 1 149 ? 6.938 20.016 17.672 1 93.62 149 HIS B CA 1
ATOM 3494 C C . HIS B 1 149 ? 6.809 19.281 19 1 93.62 149 HIS B C 1
ATOM 3496 O O . HIS B 1 149 ? 7.785 19.172 19.75 1 93.62 149 HIS B O 1
ATOM 3502 N N . PRO B 1 150 ? 5.668 18.672 19.188 1 92.44 150 PRO B N 1
ATOM 3503 C CA . PRO B 1 150 ? 5.449 17.984 20.469 1 92.44 150 PRO B CA 1
ATOM 3504 C C . PRO B 1 150 ? 6.484 16.891 20.75 1 92.44 150 PRO B C 1
ATOM 3506 O O . PRO B 1 150 ? 6.766 16.578 21.906 1 92.44 150 PRO B O 1
ATOM 3509 N N . GLU B 1 151 ? 7.016 16.297 19.688 1 88.19 151 GLU B N 1
ATOM 3510 C CA . GLU B 1 151 ? 7.965 15.195 19.859 1 88.19 151 GLU B CA 1
ATOM 3511 C C . GLU B 1 151 ? 9.391 15.648 19.562 1 88.19 151 GLU B C 1
ATOM 3513 O O . GLU B 1 151 ? 10.281 14.82 19.359 1 88.19 151 GLU B O 1
ATOM 3518 N N . GLY B 1 152 ? 9.539 16.891 19.531 1 84.62 152 GLY B N 1
ATOM 3519 C CA . GLY B 1 152 ? 10.852 17.406 19.156 1 84.62 152 GLY B CA 1
ATOM 3520 C C . GLY B 1 152 ? 11.094 17.406 17.672 1 84.62 152 GLY B C 1
ATOM 3521 O O . GLY B 1 152 ? 10.211 17.062 16.891 1 84.62 152 GLY B O 1
ATOM 3522 N N . ASN B 1 153 ? 12.242 17.891 17.281 1 84.25 153 ASN B N 1
ATOM 3523 C CA . ASN B 1 153 ? 12.68 17.938 15.898 1 84.25 153 ASN B CA 1
ATOM 3524 C C . ASN B 1 153 ? 14.195 17.812 15.781 1 84.25 153 ASN B C 1
ATOM 3526 O O . ASN B 1 153 ? 14.93 18.688 16.234 1 84.25 153 ASN B O 1
ATOM 3530 N N . LYS B 1 154 ? 14.57 16.828 15.078 1 82.19 154 LYS B N 1
ATOM 3531 C CA . LYS B 1 154 ? 16 16.531 15.008 1 82.19 154 LYS B CA 1
ATOM 3532 C C . LYS B 1 154 ? 16.703 17.516 14.086 1 82.19 154 LYS B C 1
ATOM 3534 O O . LYS B 1 154 ? 17.922 17.688 14.172 1 82.19 154 LYS B O 1
ATOM 3539 N N . ASP B 1 155 ? 15.969 18.141 13.211 1 79.75 155 ASP B N 1
ATOM 3540 C CA . ASP B 1 155 ? 16.562 19.156 12.336 1 79.75 155 ASP B CA 1
ATOM 3541 C C . ASP B 1 155 ? 16.953 20.391 13.133 1 79.75 155 ASP B C 1
ATOM 3543 O O . ASP B 1 155 ? 17.891 21.109 12.75 1 79.75 155 ASP B O 1
ATOM 3547 N N . ILE B 1 156 ? 16.266 20.641 14.227 1 80.88 156 ILE B N 1
ATOM 3548 C CA . ILE B 1 156 ? 16.5 21.812 15.055 1 80.88 156 ILE B CA 1
ATOM 3549 C C . ILE B 1 156 ? 17.438 21.438 16.203 1 80.88 156 ILE B C 1
ATOM 3551 O O . ILE B 1 156 ? 18.344 22.203 16.547 1 80.88 156 ILE B O 1
ATOM 3555 N N . ASP B 1 157 ? 17.219 20.234 16.75 1 87.94 157 ASP B N 1
ATOM 3556 C CA . ASP B 1 157 ? 18.062 19.703 17.812 1 87.94 157 ASP B CA 1
ATOM 3557 C C . ASP B 1 157 ? 18.734 18.406 17.391 1 87.94 157 ASP B C 1
ATOM 3559 O O . ASP B 1 157 ? 18.312 17.312 17.797 1 87.94 157 ASP B O 1
ATOM 3563 N N . PRO B 1 158 ? 19.797 18.547 16.625 1 81.81 158 PRO B N 1
ATOM 3564 C CA . PRO B 1 158 ? 20.406 17.359 16.031 1 81.81 158 PRO B CA 1
ATOM 3565 C C . PRO B 1 158 ? 21 16.422 17.078 1 81.81 158 PRO B C 1
ATOM 3567 O O . PRO B 1 158 ? 21.125 15.219 16.844 1 81.81 158 PRO B O 1
ATOM 3570 N N . ASN B 1 159 ? 21.391 16.906 18.219 1 84.06 159 ASN B N 1
ATOM 3571 C CA . ASN B 1 159 ? 22.016 16.094 19.25 1 84.06 159 ASN B CA 1
ATOM 3572 C C . ASN B 1 159 ? 20.984 15.586 20.266 1 84.06 159 ASN B C 1
ATOM 3574 O O . ASN B 1 159 ? 21.344 15.078 21.328 1 84.06 159 ASN B O 1
ATOM 3578 N N . GLY B 1 160 ? 19.828 15.758 20 1 79.5 160 GLY B N 1
ATOM 3579 C CA . GLY B 1 160 ? 18.781 15.312 20.906 1 79.5 160 GLY B CA 1
ATOM 3580 C C . GLY B 1 160 ? 18.312 16.391 21.859 1 79.5 160 GLY B C 1
ATOM 3581 O O . GLY B 1 160 ? 18.938 17.453 21.953 1 79.5 160 GLY B O 1
ATOM 3582 N N . GLY B 1 161 ? 17.172 16.125 22.422 1 82 161 GLY B N 1
ATOM 3583 C CA . GLY B 1 161 ? 16.609 17.109 23.328 1 82 161 GLY B CA 1
ATOM 3584 C C . GLY B 1 161 ? 15.727 18.125 22.641 1 82 161 GLY B C 1
ATOM 3585 O O . GLY B 1 161 ? 15.266 17.891 21.516 1 82 161 GLY B O 1
ATOM 3586 N N . THR B 1 162 ? 15.352 19.219 23.422 1 87.75 162 THR B N 1
ATOM 3587 C CA . THR B 1 162 ? 14.438 20.219 22.859 1 87.75 162 THR B CA 1
ATOM 3588 C C . THR B 1 162 ? 14.898 21.625 23.188 1 87.75 162 THR B C 1
ATOM 3590 O O . THR B 1 162 ? 14.102 22.578 23.156 1 87.75 162 THR B O 1
ATOM 3593 N N . ALA B 1 163 ? 16.141 21.828 23.422 1 88.88 163 ALA B N 1
ATOM 3594 C CA . ALA B 1 163 ? 16.625 23.109 23.922 1 88.88 163 ALA B CA 1
ATOM 3595 C C . ALA B 1 163 ? 16.391 24.219 22.891 1 88.88 163 ALA B C 1
ATOM 3597 O O . ALA B 1 163 ? 15.883 25.281 23.219 1 88.88 163 ALA B O 1
ATOM 3598 N N . MET B 1 164 ? 16.828 23.969 21.703 1 89.38 164 MET B N 1
ATOM 3599 C CA . MET B 1 164 ? 16.703 24.984 20.656 1 89.38 164 MET B CA 1
ATOM 3600 C C . MET B 1 164 ? 15.234 25.219 20.297 1 89.38 164 MET B C 1
ATOM 3602 O O . MET B 1 164 ? 14.82 26.359 20.062 1 89.38 164 MET B O 1
ATOM 3606 N N . VAL B 1 165 ? 14.453 24.203 20.281 1 90.5 165 VAL B N 1
ATOM 3607 C CA . VAL B 1 165 ? 13.031 24.312 20 1 90.5 165 VAL B CA 1
ATOM 3608 C C . VAL B 1 165 ? 12.352 25.125 21.109 1 90.5 165 VAL B C 1
ATOM 3610 O O . VAL B 1 165 ? 11.508 25.984 20.812 1 90.5 165 VAL B O 1
ATOM 3613 N N . ASP B 1 166 ? 12.781 24.891 22.328 1 91.44 166 ASP B N 1
ATOM 3614 C CA . ASP B 1 166 ? 12.203 25.609 23.469 1 91.44 166 ASP B CA 1
ATOM 3615 C C . ASP B 1 166 ? 12.547 27.094 23.406 1 91.44 166 ASP B C 1
ATOM 3617 O O . ASP B 1 166 ? 11.695 27.938 23.672 1 91.44 166 ASP B O 1
ATOM 3621 N N . GLU B 1 167 ? 13.742 27.312 23.094 1 93.62 167 GLU B N 1
ATOM 3622 C CA . GLU B 1 167 ? 14.164 28.719 22.969 1 93.62 167 GLU B CA 1
ATOM 3623 C C . GLU B 1 167 ? 13.398 29.438 21.875 1 93.62 167 GLU B C 1
ATOM 3625 O O . GLU B 1 167 ? 12.984 30.578 22.047 1 93.62 167 GLU B O 1
ATOM 3630 N N . ALA B 1 168 ? 13.242 28.812 20.797 1 95.19 168 ALA B N 1
ATOM 3631 C CA . ALA B 1 168 ? 12.477 29.375 19.703 1 95.19 168 ALA B CA 1
ATOM 3632 C C . ALA B 1 168 ? 11.031 29.656 20.125 1 95.19 168 ALA B C 1
ATOM 3634 O O . ALA B 1 168 ? 10.469 30.688 19.766 1 95.19 168 ALA B O 1
ATOM 3635 N N . LEU B 1 169 ? 10.484 28.781 20.906 1 96.81 169 LEU B N 1
ATOM 3636 C CA . LEU B 1 169 ? 9.102 28.938 21.344 1 96.81 169 LEU B CA 1
ATOM 3637 C C . LEU B 1 169 ? 8.977 30.125 22.312 1 96.81 169 LEU B C 1
ATOM 3639 O O . LEU B 1 169 ? 7.992 30.859 22.266 1 96.81 169 LEU B O 1
ATOM 3643 N N . ARG B 1 170 ? 9.945 30.266 23.156 1 96.94 170 ARG B N 1
ATOM 3644 C CA . ARG B 1 170 ? 9.938 31.422 24.047 1 96.94 170 ARG B CA 1
ATOM 3645 C C . ARG B 1 170 ? 10.008 32.719 23.266 1 96.94 170 ARG B C 1
ATOM 3647 O O . ARG B 1 170 ? 9.305 33.688 23.594 1 96.94 170 ARG B O 1
ATOM 3654 N N . TRP B 1 171 ? 10.852 32.688 22.328 1 97.5 171 TRP B N 1
ATOM 3655 C CA . TRP B 1 171 ? 10.945 33.844 21.484 1 97.5 171 TRP B CA 1
ATOM 3656 C C . TRP B 1 171 ? 9.617 34.156 20.797 1 97.5 171 TRP B C 1
ATOM 3658 O O . TRP B 1 171 ? 9.164 35.281 20.766 1 97.5 171 TRP B O 1
ATOM 3668 N N . LYS B 1 172 ? 8.977 33.188 20.312 1 98 172 LYS B N 1
ATOM 3669 C CA . LYS B 1 172 ? 7.719 33.344 19.594 1 98 172 LYS B CA 1
ATOM 3670 C C . LYS B 1 172 ? 6.602 33.781 20.531 1 98 172 LYS B C 1
ATOM 3672 O O . LYS B 1 172 ? 5.719 34.562 20.125 1 98 172 LYS B O 1
ATOM 3677 N N . GLN B 1 173 ? 6.645 33.281 21.719 1 98 173 GLN B N 1
ATOM 3678 C CA . GLN B 1 173 ? 5.707 33.75 22.734 1 98 173 GLN B CA 1
ATOM 3679 C C . GLN B 1 173 ? 5.855 35.25 22.953 1 98 173 GLN B C 1
ATOM 3681 O O . GLN B 1 173 ? 4.863 35.969 22.984 1 98 173 GLN B O 1
ATOM 3686 N N . LYS B 1 174 ? 7.07 35.688 23.062 1 97.5 174 LYS B N 1
ATOM 3687 C CA . LYS B 1 174 ? 7.316 37.125 23.25 1 97.5 174 LYS B CA 1
ATOM 3688 C C . LYS B 1 174 ? 6.824 37.906 22.031 1 97.5 174 LYS B C 1
ATOM 3690 O O . LYS B 1 174 ? 6.199 38.969 22.188 1 97.5 174 LYS B O 1
ATOM 3695 N N . PHE B 1 175 ? 7.105 37.406 20.891 1 97.88 175 PHE B N 1
ATOM 3696 C CA . PHE B 1 175 ? 6.629 38.062 19.672 1 97.88 175 PHE B CA 1
ATOM 3697 C C . PHE B 1 175 ? 5.109 38.156 19.672 1 97.88 175 PHE B C 1
ATOM 3699 O O . PHE B 1 175 ? 4.551 39.188 19.281 1 97.88 175 PHE B O 1
ATOM 3706 N N . SER B 1 176 ? 4.434 37.094 20.109 1 97.5 176 SER B N 1
ATOM 3707 C CA . SER B 1 176 ? 2.977 37.062 20.109 1 97.5 176 SER B CA 1
ATOM 3708 C C . SER B 1 176 ? 2.389 38.156 21 1 97.5 176 SER B C 1
ATOM 3710 O O . SER B 1 176 ? 1.245 38.562 20.797 1 97.5 176 SER B O 1
ATOM 3712 N N . GLU B 1 177 ? 3.125 38.719 21.875 1 96.19 177 GLU B N 1
ATOM 3713 C CA . GLU B 1 177 ? 2.689 39.75 22.797 1 96.19 177 GLU B CA 1
ATOM 3714 C C . GLU B 1 177 ? 2.875 41.125 22.172 1 96.19 177 GLU B C 1
ATOM 3716 O O . GLU B 1 177 ? 2.35 42.125 22.688 1 96.19 177 GLU B O 1
ATOM 3721 N N . THR B 1 178 ? 3.568 41.188 21.109 1 95.12 178 THR B N 1
ATOM 3722 C CA . THR B 1 178 ? 3.918 42.5 20.562 1 95.12 178 THR B CA 1
ATOM 3723 C C . THR B 1 178 ? 3.238 42.719 19.219 1 95.12 178 THR B C 1
ATOM 3725 O O . THR B 1 178 ? 3.305 43.812 18.656 1 95.12 178 THR B O 1
ATOM 3728 N N . THR B 1 179 ? 2.629 41.719 18.688 1 96 179 THR B N 1
ATOM 3729 C CA . THR B 1 179 ? 1.946 41.812 17.406 1 96 179 THR B CA 1
ATOM 3730 C C . THR B 1 179 ? 0.433 41.844 17.594 1 96 179 THR B C 1
ATOM 3732 O O . THR B 1 179 ? -0.085 41.312 18.594 1 96 179 THR B O 1
ATOM 3735 N N . ASP B 1 180 ? -0.296 42.438 16.641 1 96 180 ASP B N 1
ATOM 3736 C CA . ASP B 1 180 ? -1.756 42.438 16.688 1 96 180 ASP B CA 1
ATOM 3737 C C . ASP B 1 180 ? -2.318 41.281 15.875 1 96 180 ASP B C 1
ATOM 3739 O O . ASP B 1 180 ? -3.535 41.062 15.812 1 96 180 ASP B O 1
ATOM 3743 N N . ALA B 1 181 ? -1.409 40.531 15.266 1 97.75 181 ALA B N 1
ATOM 3744 C CA . ALA B 1 181 ? -1.853 39.312 14.578 1 97.75 181 ALA B CA 1
ATOM 3745 C C . ALA B 1 181 ? -2.141 38.188 15.57 1 97.75 181 ALA B C 1
ATOM 3747 O O . ALA B 1 181 ? -1.412 38.031 16.547 1 97.75 181 ALA B O 1
ATOM 3748 N N . ASP B 1 182 ? -3.236 37.5 15.328 1 98.25 182 ASP B N 1
ATOM 3749 C CA . ASP B 1 182 ? -3.494 36.281 16.094 1 98.25 182 ASP B CA 1
ATOM 3750 C C . ASP B 1 182 ? -2.488 35.188 15.75 1 98.25 182 ASP B C 1
ATOM 3752 O O . ASP B 1 182 ? -2.324 34.844 14.578 1 98.25 182 ASP B O 1
ATOM 3756 N N . MET B 1 183 ? -1.841 34.625 16.75 1 98.56 183 MET B N 1
ATOM 3757 C CA . MET B 1 183 ? -0.854 33.594 16.5 1 98.56 183 MET B CA 1
ATOM 3758 C C . MET B 1 183 ? -1.329 32.25 17.047 1 98.56 183 MET B C 1
ATOM 3760 O O . MET B 1 183 ? -2.133 32.188 17.984 1 98.56 183 MET B O 1
ATOM 3764 N N . ALA B 1 184 ? -0.835 31.188 16.484 1 98.75 184 ALA B N 1
ATOM 3765 C CA . ALA B 1 184 ? -1.041 29.828 16.984 1 98.75 184 ALA B CA 1
ATOM 3766 C C . ALA B 1 184 ? 0.108 28.922 16.562 1 98.75 184 ALA B C 1
ATOM 3768 O O . ALA B 1 184 ? 0.857 29.234 15.641 1 98.75 184 ALA B O 1
ATOM 3769 N N . LEU B 1 185 ? 0.297 27.875 17.344 1 98.5 185 LEU B N 1
ATOM 3770 C CA . LEU B 1 185 ? 1.204 26.797 16.969 1 98.5 185 LEU B CA 1
ATOM 3771 C C . LEU B 1 185 ? 0.47 25.703 16.188 1 98.5 185 LEU B C 1
ATOM 3773 O O . LEU B 1 185 ? -0.501 25.125 16.688 1 98.5 185 LEU B O 1
ATOM 3777 N N . ALA B 1 186 ? 0.843 25.453 14.969 1 98.19 186 ALA B N 1
ATOM 3778 C CA . ALA B 1 186 ? 0.422 24.266 14.242 1 98.19 186 ALA B CA 1
ATOM 3779 C C . ALA B 1 186 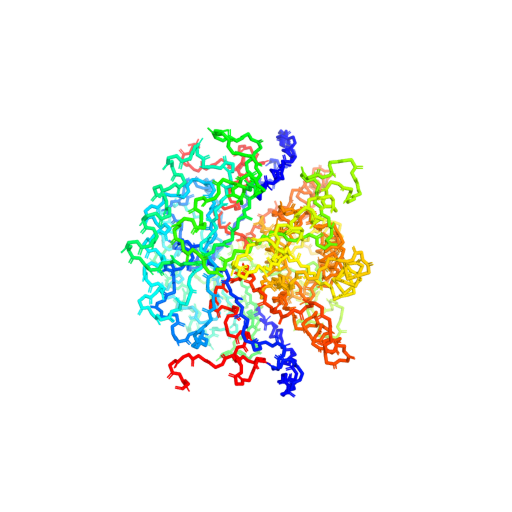? 1.442 23.141 14.391 1 98.19 186 ALA B C 1
ATOM 3781 O O . ALA B 1 186 ? 2.574 23.25 13.914 1 98.19 186 ALA B O 1
ATOM 3782 N N . THR B 1 187 ? 1.029 22.094 14.953 1 97.25 187 THR B N 1
ATOM 3783 C CA . THR B 1 187 ? 2.033 21.094 15.32 1 97.25 187 THR B CA 1
ATOM 3784 C C . THR B 1 187 ? 2.246 20.094 14.195 1 97.25 187 THR B C 1
ATOM 3786 O O . THR B 1 187 ? 1.383 19.938 13.328 1 97.25 187 THR B O 1
ATOM 3789 N N . GLN B 1 188 ? 3.443 19.469 14.234 1 92.62 188 GLN B N 1
ATOM 3790 C CA . GLN B 1 188 ? 3.611 18.203 13.516 1 92.62 188 GLN B CA 1
ATOM 3791 C C . GLN B 1 188 ? 2.615 17.156 14.008 1 92.62 188 GLN B C 1
ATOM 3793 O O . GLN B 1 188 ? 2.105 17.25 15.125 1 92.62 188 GLN B O 1
ATOM 3798 N N . PHE B 1 189 ? 2.314 16.203 13.148 1 91.69 189 PHE B N 1
ATOM 3799 C CA . PHE B 1 189 ? 1.328 15.219 13.57 1 91.69 189 PHE B CA 1
ATOM 3800 C C . PHE B 1 189 ? 1.943 14.219 14.547 1 91.69 189 PHE B C 1
ATOM 3802 O O . PHE B 1 189 ? 3.154 13.992 14.523 1 91.69 189 PHE B O 1
ATOM 3809 N N . ALA B 1 190 ? 1.103 13.742 15.43 1 90.06 190 ALA B N 1
ATOM 3810 C CA . ALA B 1 190 ? 1.403 12.656 16.359 1 90.06 190 ALA B CA 1
ATOM 3811 C C . ALA B 1 190 ? 0.255 11.648 16.422 1 90.06 190 ALA B C 1
ATOM 3813 O O . ALA B 1 190 ? -0.85 11.938 15.945 1 90.06 190 ALA B O 1
ATOM 3814 N N . PHE B 1 191 ? 0.542 10.5 17.031 1 92.5 191 PHE B N 1
ATOM 3815 C CA . PHE B 1 191 ? -0.428 9.422 16.938 1 92.5 191 PHE B CA 1
ATOM 3816 C C . PHE B 1 191 ? -0.999 9.078 18.312 1 92.5 191 PHE B C 1
ATOM 3818 O O . PHE B 1 191 ? -1.935 8.281 18.422 1 92.5 191 PHE B O 1
ATOM 3825 N N . GLU B 1 192 ? -0.476 9.703 19.328 1 93.62 192 GLU B N 1
ATOM 3826 C CA . GLU B 1 192 ? -0.966 9.453 20.688 1 93.62 192 GLU B CA 1
ATOM 3827 C C . GLU B 1 192 ? -1.242 10.758 21.422 1 93.62 192 GLU B C 1
ATOM 3829 O O . GLU B 1 192 ? -0.484 11.727 21.281 1 93.62 192 GLU B O 1
ATOM 3834 N N . ALA B 1 193 ? -2.273 10.695 22.188 1 96.31 193 ALA B N 1
ATOM 3835 C CA . ALA B 1 193 ? -2.713 11.891 22.891 1 96.31 193 ALA B CA 1
ATOM 3836 C C . ALA B 1 193 ? -1.779 12.227 24.047 1 96.31 193 ALA B C 1
ATOM 3838 O O . ALA B 1 193 ? -1.495 13.398 24.312 1 96.31 193 ALA B O 1
ATOM 3839 N N . GLY B 1 194 ? -1.275 11.219 24.703 1 94.75 194 GLY B N 1
ATOM 3840 C CA . GLY B 1 194 ? -0.478 11.414 25.906 1 94.75 194 GLY B CA 1
ATOM 3841 C C . GLY B 1 194 ? 0.675 12.375 25.703 1 94.75 194 GLY B C 1
ATOM 3842 O O . GLY B 1 194 ? 0.724 13.43 26.344 1 94.75 194 GLY B O 1
ATOM 3843 N N . PRO B 1 195 ? 1.52 12.055 24.781 1 93.31 195 PRO B N 1
ATOM 3844 C CA . PRO B 1 195 ? 2.664 12.938 24.531 1 93.31 195 PRO B CA 1
ATOM 3845 C C . PRO B 1 195 ? 2.248 14.344 24.109 1 93.31 195 PRO B C 1
ATOM 3847 O O . PRO B 1 195 ? 2.908 15.32 24.469 1 93.31 195 PRO B O 1
ATOM 3850 N N . ILE B 1 196 ? 1.223 14.469 23.391 1 96.12 196 ILE B N 1
ATOM 3851 C CA . ILE B 1 196 ? 0.714 15.766 22.969 1 96.12 196 ILE B CA 1
ATOM 3852 C C . ILE B 1 196 ? 0.272 16.578 24.188 1 96.12 196 ILE B C 1
ATOM 3854 O O . ILE B 1 196 ? 0.65 17.734 24.344 1 96.12 196 ILE B O 1
ATOM 3858 N N . ILE B 1 197 ? -0.473 15.93 25.031 1 97.62 197 ILE B N 1
ATOM 3859 C CA . ILE B 1 197 ? -1.011 16.562 26.219 1 97.62 197 ILE B CA 1
ATOM 3860 C C . ILE B 1 197 ? 0.132 16.984 27.141 1 97.62 197 ILE B C 1
ATOM 3862 O O . ILE B 1 197 ? 0.164 18.109 27.641 1 97.62 197 ILE B O 1
ATOM 3866 N N . GLU B 1 198 ? 1.045 16.094 27.328 1 96.25 198 GLU B N 1
ATOM 3867 C CA . GLU B 1 198 ? 2.191 16.406 28.188 1 96.25 198 GLU B CA 1
ATOM 3868 C C . GLU B 1 198 ? 2.973 17.594 27.656 1 96.25 198 GLU B C 1
ATOM 3870 O O . GLU B 1 198 ? 3.375 18.469 28.422 1 96.25 198 GLU B O 1
ATOM 3875 N N . TRP B 1 199 ? 3.174 17.625 26.406 1 96.12 199 TRP B N 1
ATOM 3876 C CA . TRP B 1 199 ? 3.887 18.719 25.766 1 96.12 199 TRP B CA 1
ATOM 3877 C C . TRP B 1 199 ? 3.123 20.031 25.938 1 96.12 199 TRP B C 1
ATOM 3879 O O . TRP B 1 199 ? 3.693 21.047 26.359 1 96.12 199 TRP B O 1
ATOM 3889 N N . ALA B 1 200 ? 1.862 20.078 25.688 1 97.62 200 ALA B N 1
ATOM 3890 C CA . ALA B 1 200 ? 1.033 21.266 25.812 1 97.62 200 ALA B CA 1
ATOM 3891 C C . ALA B 1 200 ? 1.051 21.812 27.234 1 97.62 200 ALA B C 1
ATOM 3893 O O . ALA B 1 200 ? 1.196 23.016 27.453 1 97.62 200 ALA B O 1
ATOM 3894 N N . GLU B 1 201 ? 0.933 20.891 28.156 1 97.06 201 GLU B N 1
ATOM 3895 C CA . GLU B 1 201 ? 0.944 21.297 29.562 1 97.06 201 GLU B CA 1
ATOM 3896 C C . GLU B 1 201 ? 2.301 21.859 29.969 1 97.06 201 GLU B C 1
ATOM 3898 O O . GLU B 1 201 ? 2.371 22.828 30.734 1 97.06 201 GLU B O 1
ATOM 3903 N N . SER B 1 202 ? 3.285 21.266 29.453 1 96.31 202 SER B N 1
ATOM 3904 C CA . SER B 1 202 ? 4.625 21.766 29.766 1 96.31 202 SER B CA 1
ATOM 3905 C C . SER B 1 202 ? 4.828 23.172 29.234 1 96.31 202 SER B C 1
ATOM 3907 O O . SER B 1 202 ? 5.527 23.984 29.859 1 96.31 202 SER B O 1
ATOM 3909 N N . LEU B 1 203 ? 4.301 23.5 28.062 1 97.12 203 LEU B N 1
ATOM 3910 C CA . LEU B 1 203 ? 4.379 24.844 27.531 1 97.12 203 LEU B CA 1
ATOM 3911 C C . LEU B 1 203 ? 3.666 25.844 28.438 1 97.12 203 LEU B C 1
ATOM 3913 O O . LEU B 1 203 ? 4.215 26.891 28.766 1 97.12 203 LEU B O 1
ATOM 3917 N N . LYS B 1 204 ? 2.525 25.453 28.844 1 95.75 204 LYS B N 1
ATOM 3918 C CA . LYS B 1 204 ? 1.754 26.312 29.734 1 95.75 204 LYS B CA 1
ATOM 3919 C C . LYS B 1 204 ? 2.518 26.578 31.031 1 95.75 204 LYS B C 1
ATOM 3921 O O . LYS B 1 204 ? 2.578 27.719 31.484 1 95.75 204 LYS B O 1
ATOM 3926 N N . GLU B 1 205 ? 3.111 25.625 31.547 1 95.69 205 GLU B N 1
ATOM 3927 C CA . GLU B 1 205 ? 3.896 25.75 32.781 1 95.69 205 GLU B CA 1
ATOM 3928 C C . GLU B 1 205 ? 5.094 26.672 32.562 1 95.69 205 GLU B C 1
ATOM 3930 O O . GLU B 1 205 ? 5.508 27.375 33.5 1 95.69 205 GLU B O 1
ATOM 3935 N N . ALA B 1 206 ? 5.566 26.703 31.375 1 95.69 206 ALA B N 1
ATOM 3936 C CA . ALA B 1 206 ? 6.723 27.531 31.047 1 95.69 206 ALA B CA 1
ATOM 3937 C C . ALA B 1 206 ? 6.297 28.938 30.656 1 95.69 206 ALA B C 1
ATOM 3939 O O . ALA B 1 206 ? 7.125 29.766 30.234 1 95.69 206 ALA B O 1
ATOM 3940 N N . GLY B 1 207 ? 5.039 29.172 30.625 1 95.75 207 GLY B N 1
ATOM 3941 C CA . GLY B 1 207 ? 4.527 30.516 30.344 1 95.75 207 GLY B CA 1
ATOM 3942 C C . GLY B 1 207 ? 4.25 30.734 28.875 1 95.75 207 GLY B C 1
ATOM 3943 O O . GLY B 1 207 ? 4.059 31.875 28.453 1 95.75 207 GLY B O 1
ATOM 3944 N N . ILE B 1 208 ? 4.309 29.766 28.141 1 97.44 208 ILE B N 1
ATOM 3945 C CA . ILE B 1 208 ? 3.963 29.859 26.719 1 97.44 208 ILE B CA 1
ATOM 3946 C C . ILE B 1 208 ? 2.475 29.578 26.531 1 97.44 208 ILE B C 1
ATOM 3948 O O . ILE B 1 208 ? 2.025 28.438 26.719 1 97.44 208 ILE B O 1
ATOM 3952 N N . THR B 1 209 ? 1.729 30.562 26.047 1 96.56 209 THR B N 1
ATOM 3953 C CA . THR B 1 209 ? 0.274 30.438 26.062 1 96.56 209 THR B CA 1
ATOM 3954 C C . THR B 1 209 ? -0.294 30.547 24.656 1 96.56 209 THR B C 1
ATOM 3956 O O . THR B 1 209 ? -1.512 30.578 24.469 1 96.56 209 THR B O 1
ATOM 3959 N N . ILE B 1 210 ? 0.593 30.656 23.672 1 98.12 210 ILE B N 1
ATOM 3960 C CA . ILE B 1 210 ? 0.121 30.656 22.297 1 98.12 210 ILE B CA 1
ATOM 3961 C C . ILE B 1 210 ? -0.797 29.469 22.062 1 98.12 210 ILE B C 1
ATOM 3963 O O . ILE B 1 210 ? -0.476 28.344 22.453 1 98.12 210 ILE B O 1
ATOM 3967 N N . PRO B 1 211 ? -1.992 29.703 21.5 1 98.5 211 PRO B N 1
ATOM 3968 C CA . PRO B 1 211 ? -2.893 28.578 21.234 1 98.5 211 PRO B CA 1
ATOM 3969 C C . PRO B 1 211 ? -2.248 27.5 20.344 1 98.5 211 PRO B C 1
ATOM 3971 O O . PRO B 1 211 ? -1.398 27.812 19.516 1 98.5 211 PRO B O 1
ATOM 3974 N N . ILE B 1 212 ? -2.686 26.281 20.609 1 98.75 212 ILE B N 1
ATOM 3975 C CA . ILE B 1 212 ? -2.117 25.141 19.891 1 98.75 212 ILE B CA 1
ATOM 3976 C C . ILE B 1 212 ? -3.176 24.516 18.984 1 98.75 212 ILE B C 1
ATOM 3978 O O . ILE B 1 212 ? -4.27 24.172 19.438 1 98.75 212 ILE B O 1
ATOM 3982 N N . HIS B 1 213 ? -2.869 24.422 17.688 1 98.69 213 HIS B N 1
ATOM 3983 C CA . HIS B 1 213 ? -3.604 23.609 16.719 1 98.69 213 HIS B CA 1
ATOM 3984 C C . HIS B 1 213 ? -2.906 22.281 16.469 1 98.69 213 HIS B C 1
ATOM 3986 O O . HIS B 1 213 ? -1.866 22.234 15.805 1 98.69 213 HIS B O 1
ATOM 3992 N N . ILE B 1 214 ? -3.518 21.219 16.969 1 98.38 214 ILE B N 1
ATOM 3993 C CA . ILE B 1 214 ? -2.836 19.938 17 1 98.38 214 ILE B CA 1
ATOM 3994 C C . ILE B 1 214 ? -2.912 19.281 15.625 1 98.38 214 ILE B C 1
ATOM 3996 O O . ILE B 1 214 ? -4.004 19.094 15.078 1 98.38 214 ILE B O 1
ATOM 4000 N N . GLY B 1 215 ? -1.713 18.984 15.102 1 97.94 215 GLY B N 1
ATOM 4001 C CA . GLY B 1 215 ? -1.633 18.234 13.852 1 97.94 215 GLY B CA 1
ATOM 4002 C C . GLY B 1 215 ? -2.033 16.781 14 1 97.94 215 GLY B C 1
ATOM 4003 O O . GLY B 1 215 ? -1.496 16.062 14.844 1 97.94 215 GLY B O 1
ATOM 4004 N N . ILE B 1 216 ? -2.939 16.375 13.156 1 98.12 216 ILE B N 1
ATOM 4005 C CA . ILE B 1 216 ? -3.465 15.008 13.172 1 98.12 216 ILE B CA 1
ATOM 4006 C C . ILE B 1 216 ? -3.396 14.406 11.773 1 98.12 216 ILE B C 1
ATOM 4008 O O . ILE B 1 216 ? -3.832 15.031 10.797 1 98.12 216 ILE B O 1
ATOM 4012 N N . ALA B 1 217 ? -2.76 13.234 11.734 1 97.25 217 ALA B N 1
ATOM 4013 C CA . ALA B 1 217 ? -2.779 12.516 10.469 1 97.25 217 ALA B CA 1
ATOM 4014 C C . ALA B 1 217 ? -4.164 11.945 10.18 1 97.25 217 ALA B C 1
ATOM 4016 O O . ALA B 1 217 ? -4.734 11.234 11.008 1 97.25 217 ALA B O 1
ATOM 4017 N N . GLY B 1 218 ? -4.734 12.305 9.016 1 98.06 218 GLY B N 1
ATOM 4018 C CA . GLY B 1 218 ? -5.977 11.68 8.602 1 98.06 218 GLY B CA 1
ATOM 4019 C C . GLY B 1 218 ? -5.82 10.211 8.266 1 98.06 218 GLY B C 1
ATOM 4020 O O . GLY B 1 218 ? -4.707 9.68 8.258 1 98.06 218 GLY B O 1
ATOM 4021 N N . PRO B 1 219 ? -6.953 9.578 7.992 1 97.81 219 PRO B N 1
ATOM 4022 C CA . PRO B 1 219 ? -6.898 8.148 7.676 1 97.81 219 PRO B CA 1
ATOM 4023 C C . PRO B 1 219 ? -5.988 7.84 6.484 1 97.81 219 PRO B C 1
ATOM 4025 O O . PRO B 1 219 ? -6.043 8.539 5.469 1 97.81 219 PRO B O 1
ATOM 4028 N N . ALA B 1 220 ? -5.141 6.871 6.664 1 97 220 ALA B N 1
ATOM 4029 C CA . ALA B 1 220 ? -4.238 6.445 5.598 1 97 220 ALA B CA 1
ATOM 4030 C C . ALA B 1 220 ? -3.74 5.02 5.836 1 97 220 ALA B C 1
ATOM 4032 O O . ALA B 1 220 ? -3.918 4.469 6.926 1 97 220 ALA B O 1
ATOM 4033 N N . LYS B 1 221 ? -3.232 4.457 4.812 1 92.81 221 LYS B N 1
ATOM 4034 C CA . LYS B 1 221 ? -2.586 3.154 4.953 1 92.81 221 LYS B CA 1
ATOM 4035 C C . LYS B 1 221 ? -1.366 3.242 5.867 1 92.81 221 LYS B C 1
ATOM 4037 O O . LYS B 1 221 ? -0.7 4.277 5.922 1 92.81 221 LYS B O 1
ATOM 4042 N N . LEU B 1 222 ? -1.08 2.143 6.512 1 91.75 222 LEU B N 1
ATOM 4043 C CA . LEU B 1 222 ? 0.027 2.096 7.461 1 91.75 222 LEU B CA 1
ATOM 4044 C C . LEU B 1 222 ? 1.34 2.469 6.781 1 91.75 222 LEU B C 1
ATOM 4046 O O . LEU B 1 222 ? 2.148 3.207 7.348 1 91.75 222 LEU B O 1
ATOM 4050 N N . GLN B 1 223 ? 1.585 1.99 5.609 1 89.31 223 GLN B N 1
ATOM 4051 C CA . GLN B 1 223 ? 2.803 2.299 4.867 1 89.31 223 GLN B CA 1
ATOM 4052 C C . GLN B 1 223 ? 2.955 3.803 4.66 1 89.31 223 GLN B C 1
ATOM 4054 O O . GLN B 1 223 ? 4.043 4.352 4.832 1 89.31 223 GLN B O 1
ATOM 4059 N N . THR B 1 224 ? 1.895 4.395 4.359 1 92.56 224 THR B N 1
ATOM 4060 C CA . THR B 1 224 ? 1.885 5.84 4.16 1 92.56 224 THR B CA 1
ATOM 4061 C C . THR B 1 224 ? 2.229 6.566 5.461 1 92.56 224 THR B C 1
ATOM 4063 O O . THR B 1 224 ? 3.061 7.477 5.465 1 92.56 224 THR B O 1
ATOM 4066 N N . MET B 1 225 ? 1.651 6.129 6.547 1 94.06 225 MET B N 1
ATOM 4067 C CA . MET B 1 225 ? 1.918 6.723 7.852 1 94.06 225 MET B CA 1
ATOM 4068 C C . MET B 1 225 ? 3.395 6.609 8.211 1 94.06 225 MET B C 1
ATOM 4070 O O . MET B 1 225 ? 4.004 7.574 8.672 1 94.06 225 MET B O 1
ATOM 4074 N N . ILE B 1 226 ? 3.928 5.516 7.977 1 91.31 226 ILE B N 1
ATOM 4075 C CA . ILE B 1 226 ? 5.324 5.254 8.305 1 91.31 226 ILE B CA 1
ATOM 4076 C C . ILE B 1 226 ? 6.23 6.16 7.477 1 91.31 226 ILE B C 1
ATOM 4078 O O . ILE B 1 226 ? 7.156 6.781 8.008 1 91.31 226 ILE B O 1
ATOM 4082 N N . LYS B 1 227 ? 5.953 6.219 6.199 1 90.44 227 LYS B N 1
ATOM 4083 C CA . LYS B 1 227 ? 6.742 7.059 5.301 1 90.44 227 LYS B CA 1
ATOM 4084 C C . LYS B 1 227 ? 6.789 8.5 5.797 1 90.44 227 LYS B C 1
ATOM 4086 O O . LYS B 1 227 ? 7.859 9.102 5.875 1 90.44 227 LYS B O 1
ATOM 4091 N N . PHE B 1 228 ? 5.684 9.023 6.219 1 90.75 228 PHE B N 1
ATOM 4092 C CA . PHE B 1 228 ? 5.609 10.414 6.652 1 90.75 228 PHE B CA 1
ATOM 4093 C C . PHE B 1 228 ? 6.207 10.578 8.047 1 90.75 228 PHE B C 1
ATOM 4095 O O . PHE B 1 228 ? 6.824 11.602 8.344 1 90.75 228 PHE B O 1
ATOM 4102 N N . ALA B 1 229 ? 6.004 9.617 8.875 1 90.06 229 ALA B N 1
ATOM 4103 C CA . ALA B 1 229 ? 6.613 9.664 10.203 1 90.06 229 ALA B CA 1
ATOM 4104 C C . ALA B 1 229 ? 8.133 9.719 10.102 1 90.06 229 ALA B C 1
ATOM 4106 O O . ALA B 1 229 ? 8.781 10.5 10.805 1 90.06 229 ALA B O 1
ATOM 4107 N N . ILE B 1 230 ? 8.648 8.945 9.242 1 85.81 230 ILE B N 1
ATOM 4108 C CA . ILE B 1 230 ? 10.086 8.922 9.031 1 85.81 230 ILE B CA 1
ATOM 4109 C C . ILE B 1 230 ? 10.555 10.25 8.445 1 85.81 230 ILE B C 1
ATOM 4111 O O . ILE B 1 230 ? 11.523 10.844 8.93 1 85.81 230 ILE B O 1
ATOM 4115 N N . ALA B 1 231 ? 9.859 10.727 7.496 1 85.5 231 ALA B N 1
ATOM 4116 C CA . ALA B 1 231 ? 10.219 11.969 6.824 1 85.5 231 ALA B CA 1
ATOM 4117 C C . ALA B 1 231 ? 10.219 13.141 7.801 1 85.5 231 ALA B C 1
ATOM 4119 O O . ALA B 1 231 ? 11.07 14.031 7.715 1 85.5 231 ALA B O 1
ATOM 4120 N N . CYS B 1 232 ? 9.336 13.133 8.727 1 84.81 232 CYS B N 1
ATOM 4121 C CA . CYS B 1 232 ? 9.195 14.227 9.68 1 84.81 232 CYS B CA 1
ATOM 4122 C C . CYS B 1 232 ? 10.078 14 10.906 1 84.81 232 CYS B C 1
ATOM 4124 O O . CYS B 1 232 ? 10.266 14.914 11.711 1 84.81 232 CYS B O 1
ATOM 4126 N N . GLY B 1 233 ? 10.562 12.789 11.055 1 80.12 233 GLY B N 1
ATOM 4127 C CA . GLY B 1 233 ? 11.438 12.469 12.172 1 80.12 233 GLY B CA 1
ATOM 4128 C C . GLY B 1 233 ? 10.703 12.367 13.5 1 80.12 233 GLY B C 1
ATOM 4129 O O . GLY B 1 233 ? 11.195 12.836 14.523 1 80.12 233 GLY B O 1
ATOM 4130 N N . VAL B 1 234 ? 9.531 11.805 13.5 1 80.56 234 VAL B N 1
ATOM 4131 C CA . VAL B 1 234 ? 8.75 11.664 14.727 1 80.56 234 VAL B CA 1
ATOM 4132 C C . VAL B 1 234 ? 8.969 10.273 15.312 1 80.56 234 VAL B C 1
ATOM 4134 O O . VAL B 1 234 ? 8.312 9.305 14.906 1 80.56 234 VAL B O 1
ATOM 4137 N N . GLY B 1 235 ? 9.844 10.109 16.312 1 77.56 235 GLY B N 1
ATOM 4138 C CA . GLY B 1 235 ? 10.266 8.844 16.891 1 77.56 235 GLY B CA 1
ATOM 4139 C C . GLY B 1 235 ? 9.172 8.156 17.688 1 77.56 235 GLY B C 1
ATOM 4140 O O . GLY B 1 235 ? 8.805 7.016 17.391 1 77.56 235 GLY B O 1
ATOM 4141 N N . PRO B 1 236 ? 8.648 8.836 18.734 1 79.25 236 PRO B N 1
ATOM 4142 C CA . PRO B 1 236 ? 7.59 8.211 19.531 1 79.25 236 PRO B CA 1
ATOM 4143 C C . PRO B 1 236 ? 6.398 7.758 18.688 1 79.25 236 PRO B C 1
ATOM 4145 O O . PRO B 1 236 ? 5.805 6.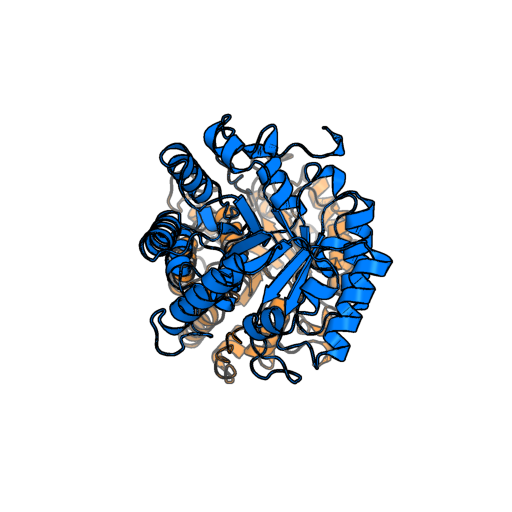715 18.969 1 79.25 236 PRO B O 1
ATOM 4148 N N . SER B 1 237 ? 6.125 8.5 17.703 1 85.69 237 SER B N 1
ATOM 4149 C CA . SER B 1 237 ? 5.035 8.141 16.797 1 85.69 237 SER B CA 1
ATOM 4150 C C . SER B 1 237 ? 5.344 6.855 16.031 1 85.69 237 SER B C 1
ATOM 4152 O O . SER B 1 237 ? 4.445 6.055 15.773 1 85.69 237 SER B O 1
ATOM 4154 N N . LEU B 1 238 ? 6.578 6.609 15.797 1 87 238 LEU B N 1
ATOM 4155 C CA . LEU B 1 238 ? 6.969 5.395 15.086 1 87 238 LEU B CA 1
ATOM 4156 C C . LEU B 1 238 ? 6.688 4.156 15.93 1 87 238 LEU B C 1
ATOM 4158 O O . LEU B 1 238 ? 6.34 3.102 15.398 1 87 238 LEU B O 1
ATOM 4162 N N . LYS B 1 239 ? 6.727 4.289 17.234 1 88.5 239 LYS B N 1
ATOM 4163 C CA . LYS B 1 239 ? 6.43 3.168 18.109 1 88.5 239 LYS B CA 1
ATOM 4164 C C . LYS B 1 239 ? 4.965 2.75 18 1 88.5 239 LYS B C 1
ATOM 4166 O O . LYS B 1 239 ? 4.652 1.558 18.031 1 88.5 239 LYS B O 1
ATOM 4171 N N . VAL B 1 240 ? 4.121 3.699 17.859 1 90.88 240 VAL B N 1
ATOM 4172 C CA . VAL B 1 240 ? 2.697 3.426 17.688 1 90.88 240 VAL B CA 1
ATOM 4173 C C . VAL B 1 240 ? 2.461 2.676 16.391 1 90.88 240 VAL B C 1
ATOM 4175 O O . VAL B 1 240 ? 1.707 1.699 16.344 1 90.88 240 VAL B O 1
ATOM 4178 N N . LEU B 1 241 ? 3.113 3.102 15.359 1 92 241 LEU B N 1
ATOM 4179 C CA . LEU B 1 241 ? 2.967 2.488 14.047 1 92 241 LEU B CA 1
ATOM 4180 C C . LEU B 1 241 ? 3.537 1.075 14.039 1 92 241 LEU B C 1
ATOM 4182 O O . LEU B 1 241 ? 2.98 0.179 13.398 1 92 241 LEU B O 1
ATOM 4186 N N . GLN B 1 242 ? 4.574 0.906 14.805 1 90.31 242 GLN B N 1
ATOM 4187 C CA . GLN B 1 242 ? 5.172 -0.42 14.938 1 90.31 242 GLN B CA 1
ATOM 4188 C C . GLN B 1 242 ? 4.207 -1.39 15.617 1 90.31 242 GLN B C 1
ATOM 4190 O O . GLN B 1 242 ? 4.098 -2.549 15.211 1 90.31 242 GLN B O 1
ATOM 4195 N N . LYS B 1 243 ? 3.617 -0.909 16.609 1 90.25 243 LYS B N 1
ATOM 4196 C CA . LYS B 1 243 ? 2.635 -1.74 17.297 1 90.25 243 LYS B CA 1
ATOM 4197 C C . LYS B 1 243 ? 1.493 -2.131 16.375 1 90.25 243 LYS B C 1
ATOM 4199 O O . LYS B 1 243 ? 1.04 -3.277 16.375 1 90.25 243 LYS B O 1
ATOM 4204 N N . ARG B 1 244 ? 1.052 -1.194 15.602 1 89.81 244 ARG B N 1
ATOM 4205 C CA . ARG B 1 244 ? 0.003 -1.459 14.617 1 89.81 244 ARG B CA 1
ATOM 4206 C C . ARG B 1 244 ? 0.46 -2.488 13.594 1 89.81 244 ARG B C 1
ATOM 4208 O O . ARG B 1 244 ? -0.312 -3.365 13.195 1 89.81 244 ARG B O 1
ATOM 4215 N N . ALA B 1 245 ? 1.636 -2.424 13.211 1 89.19 245 ALA B N 1
ATOM 4216 C CA . ALA B 1 245 ? 2.189 -3.289 12.172 1 89.19 245 ALA B CA 1
ATOM 4217 C C . ALA B 1 245 ? 2.268 -4.738 12.648 1 89.19 245 ALA B C 1
ATOM 4219 O O . ALA B 1 245 ? 2.287 -5.664 11.836 1 89.19 245 ALA B O 1
ATOM 4220 N N . LYS B 1 246 ? 2.258 -4.945 13.945 1 87.5 246 LYS B N 1
ATOM 4221 C CA . LYS B 1 246 ? 2.363 -6.289 14.508 1 87.5 246 LYS B CA 1
ATOM 4222 C C . LYS B 1 246 ? 1.082 -7.082 14.281 1 87.5 246 LYS B C 1
ATOM 4224 O O . LYS B 1 246 ? 1.097 -8.312 14.305 1 87.5 246 LYS B O 1
ATOM 4229 N N . ASP B 1 247 ? 0.054 -6.398 14 1 87.19 247 ASP B N 1
ATOM 4230 C CA . ASP B 1 247 ? -1.227 -7.051 13.742 1 87.19 247 ASP B CA 1
ATOM 4231 C C . ASP B 1 247 ? -1.53 -7.082 12.242 1 87.19 247 ASP B C 1
ATOM 4233 O O . ASP B 1 247 ? -2.072 -6.117 11.695 1 87.19 247 ASP B O 1
ATOM 4237 N N . VAL B 1 248 ? -1.37 -8.18 11.586 1 82.69 248 VAL B N 1
ATOM 4238 C CA . VAL B 1 248 ? -1.445 -8.336 10.133 1 82.69 248 VAL B CA 1
ATOM 4239 C C . VAL B 1 248 ? -2.875 -8.078 9.664 1 82.69 248 VAL B C 1
ATOM 4241 O O . VAL B 1 248 ? -3.09 -7.617 8.539 1 82.69 248 VAL B O 1
ATOM 4244 N N . THR B 1 249 ? -3.828 -8.367 10.469 1 81.19 249 THR B N 1
ATOM 4245 C CA . THR B 1 249 ? -5.215 -8.141 10.078 1 81.19 249 THR B CA 1
ATOM 4246 C C . THR B 1 249 ? -5.512 -6.648 9.969 1 81.19 249 THR B C 1
ATOM 4248 O O . THR B 1 249 ? -6.383 -6.238 9.203 1 81.19 249 THR B O 1
ATOM 4251 N N . LYS B 1 250 ? -4.758 -5.848 10.703 1 86.38 250 LYS B N 1
ATOM 4252 C CA . LYS B 1 250 ? -4.969 -4.402 10.711 1 86.38 250 LYS B CA 1
ATOM 4253 C C . LYS B 1 250 ? -4.223 -3.738 9.555 1 86.38 250 LYS B C 1
ATOM 4255 O O . LYS B 1 250 ? -4.516 -2.596 9.195 1 86.38 250 LYS B O 1
ATOM 4260 N N . LEU B 1 251 ? -3.314 -4.531 9.047 1 87.06 251 LEU B N 1
ATOM 4261 C CA . LEU B 1 251 ? -2.529 -3.98 7.941 1 87.06 251 LEU B CA 1
ATOM 4262 C C . LEU B 1 251 ? -3.408 -3.729 6.723 1 87.06 251 LEU B C 1
ATOM 4264 O O . LEU B 1 251 ? -3.043 -2.947 5.84 1 87.06 251 LEU B O 1
ATOM 4268 N N . LEU B 1 252 ? -4.516 -4.367 6.703 1 89.19 252 LEU B N 1
ATOM 4269 C CA . LEU B 1 252 ? -5.391 -4.246 5.539 1 89.19 252 LEU B CA 1
ATOM 4270 C C . LEU B 1 252 ? -6.387 -3.105 5.73 1 89.19 252 LEU B C 1
ATOM 4272 O O . LEU B 1 252 ? -7.059 -2.701 4.777 1 89.19 252 LEU B O 1
ATOM 4276 N N . LEU B 1 253 ? -6.398 -2.57 6.902 1 90.75 253 LEU B N 1
ATOM 4277 C CA . LEU B 1 253 ? -7.309 -1.476 7.223 1 90.75 253 LEU B CA 1
ATOM 4278 C C . LEU B 1 253 ? -6.555 -0.154 7.324 1 90.75 253 LEU B C 1
ATOM 4280 O O . LEU B 1 253 ? -5.387 -0.128 7.719 1 90.75 253 LEU B O 1
ATOM 4284 N N . PRO B 1 254 ? -7.211 0.915 6.918 1 93.12 254 PRO B N 1
ATOM 4285 C CA . PRO B 1 254 ? -6.547 2.205 7.121 1 93.12 254 PRO B CA 1
ATOM 4286 C C . PRO B 1 254 ? -6.312 2.521 8.594 1 93.12 254 PRO B C 1
ATOM 4288 O O . PRO B 1 254 ? -7.102 2.109 9.453 1 93.12 254 PRO B O 1
ATOM 4291 N N . PHE B 1 255 ? -5.215 3.156 8.859 1 94.12 255 PHE B N 1
ATOM 4292 C CA . PHE B 1 255 ? -4.977 3.727 10.18 1 94.12 255 PHE B CA 1
ATOM 4293 C C . PHE B 1 255 ? -5.766 5.02 10.359 1 94.12 255 PHE B C 1
ATOM 4295 O O . PHE B 1 255 ? -5.574 5.977 9.602 1 94.12 255 PHE B O 1
ATOM 4302 N N . GLU B 1 256 ? -6.688 5.051 11.305 1 96.5 256 GLU B N 1
ATOM 4303 C CA . GLU B 1 256 ? -7.562 6.199 11.531 1 96.5 256 GLU B CA 1
ATOM 4304 C C . GLU B 1 256 ? -7.188 6.938 12.812 1 96.5 256 GLU B C 1
ATOM 4306 O O . GLU B 1 256 ? -6.656 6.336 13.75 1 96.5 256 GLU B O 1
ATOM 4311 N N . PRO B 1 257 ? -7.5 8.211 12.891 1 97.31 257 PRO B N 1
ATOM 4312 C CA . PRO B 1 257 ? -7.125 9.023 14.055 1 97.31 257 PRO B CA 1
ATOM 4313 C C . PRO B 1 257 ? -8.164 8.977 15.172 1 97.31 257 PRO B C 1
ATOM 4315 O O . PRO B 1 257 ? -8.125 9.789 16.094 1 97.31 257 PRO B O 1
ATOM 4318 N N . THR B 1 258 ? -9.102 8.078 15.148 1 96.88 258 THR B N 1
ATOM 4319 C CA . THR B 1 258 ? -10.273 8.078 16.016 1 96.88 258 THR B CA 1
ATOM 4320 C C . THR B 1 258 ? -9.859 8.047 17.484 1 96.88 258 THR B C 1
ATOM 4322 O O . THR B 1 258 ? -10.328 8.859 18.297 1 96.88 258 THR B O 1
ATOM 4325 N N . GLN B 1 259 ? -8.961 7.184 17.844 1 95.44 259 GLN B N 1
ATOM 4326 C CA . GLN B 1 259 ? -8.602 7.023 19.25 1 95.44 259 GLN B CA 1
ATOM 4327 C C . GLN B 1 259 ? -7.859 8.25 19.781 1 95.44 259 GLN B C 1
ATOM 4329 O O . GLN B 1 259 ? -8.18 8.758 20.859 1 95.44 259 GLN B O 1
ATOM 4334 N N . VAL B 1 260 ? -6.887 8.75 19.047 1 96.81 260 VAL B N 1
ATOM 4335 C CA . VAL B 1 260 ? -6.109 9.898 19.5 1 96.81 260 VAL B CA 1
ATOM 4336 C C . VAL B 1 260 ? -7.023 11.109 19.641 1 96.81 260 VAL B C 1
ATOM 4338 O O . VAL B 1 260 ? -6.914 11.875 20.594 1 96.81 260 VAL B O 1
ATOM 4341 N N . LEU B 1 261 ? -7.949 11.281 18.734 1 98.44 261 LEU B N 1
ATOM 4342 C CA . LEU B 1 261 ? -8.844 12.43 18.781 1 98.44 261 LEU B CA 1
ATOM 4343 C C . LEU B 1 261 ? -9.859 12.289 19.906 1 98.44 261 LEU B C 1
ATOM 4345 O O . LEU B 1 261 ? -10.227 13.273 20.547 1 98.44 261 LEU B O 1
ATOM 4349 N N . THR B 1 262 ? -10.32 11.062 20.125 1 98 262 THR B N 1
ATOM 4350 C CA . THR B 1 262 ? -11.227 10.828 21.234 1 98 262 THR B CA 1
ATOM 4351 C C . THR B 1 262 ? -10.562 11.164 22.562 1 98 262 THR B C 1
ATOM 4353 O O . THR B 1 262 ? -11.148 11.844 23.422 1 98 262 THR B O 1
ATOM 4356 N N . ASP B 1 263 ? -9.328 10.703 22.703 1 98 263 ASP B N 1
ATOM 4357 C CA . ASP B 1 263 ? -8.578 10.969 23.922 1 98 263 ASP B CA 1
ATOM 4358 C C . ASP B 1 263 ? -8.312 12.461 24.094 1 98 263 ASP B C 1
ATOM 4360 O O . ASP B 1 263 ? -8.422 12.992 25.203 1 98 263 ASP B O 1
ATOM 4364 N N . LEU B 1 264 ? -7.977 13.164 23.062 1 98.38 264 LEU B N 1
ATOM 4365 C CA . LEU B 1 264 ? -7.723 14.602 23.125 1 98.38 264 LEU B CA 1
ATOM 4366 C C . LEU B 1 264 ? -9 15.367 23.438 1 98.38 264 LEU B C 1
ATOM 4368 O O . LEU B 1 264 ? -8.984 16.328 24.203 1 98.38 264 LEU B O 1
ATOM 4372 N N . ALA B 1 265 ? -10.078 14.945 22.828 1 98.38 265 ALA B N 1
ATOM 4373 C CA . ALA B 1 265 ? -11.375 15.562 23.094 1 98.38 265 ALA B CA 1
ATOM 4374 C C . ALA B 1 265 ? -11.742 15.445 24.562 1 98.38 265 ALA B C 1
ATOM 4376 O O . ALA B 1 265 ? -12.219 16.406 25.172 1 98.38 265 ALA B O 1
ATOM 4377 N N . ALA B 1 266 ? -11.555 14.25 25.062 1 98.12 266 ALA B N 1
ATOM 4378 C CA . ALA B 1 266 ? -11.836 14.023 26.484 1 98.12 266 ALA B CA 1
ATOM 4379 C C . ALA B 1 266 ? -10.984 14.938 27.359 1 98.12 266 ALA B C 1
ATOM 4381 O O . ALA B 1 266 ? -11.484 15.523 28.312 1 98.12 266 ALA B O 1
ATOM 4382 N N . HIS B 1 267 ? -9.75 15.047 27.062 1 98.31 267 HIS B N 1
ATOM 4383 C CA . HIS B 1 267 ? -8.852 15.906 27.812 1 98.31 267 HIS B CA 1
ATOM 4384 C C . HIS B 1 267 ? -9.312 17.359 27.75 1 98.31 267 HIS B C 1
ATOM 4386 O O . HIS B 1 267 ? -9.375 18.031 28.781 1 98.31 267 HIS B O 1
ATOM 4392 N N . LYS B 1 268 ? -9.609 17.844 26.562 1 97.94 268 LYS B N 1
ATOM 4393 C CA . LYS B 1 268 ? -10.047 19.234 26.406 1 97.94 268 LYS B CA 1
ATOM 4394 C C . LYS B 1 268 ? -11.312 19.516 27.203 1 97.94 268 LYS B C 1
ATOM 4396 O O . LYS B 1 268 ? -11.445 20.562 27.828 1 97.94 268 LYS B O 1
ATOM 4401 N N . SER B 1 269 ? -12.219 18.609 27.188 1 97.56 269 SER B N 1
ATOM 4402 C CA . SER B 1 269 ? -13.461 18.734 27.938 1 97.56 269 SER B CA 1
ATOM 4403 C C . SER B 1 269 ? -13.18 18.844 29.438 1 97.56 269 SER B C 1
ATOM 4405 O O . SER B 1 269 ? -13.805 19.641 30.141 1 97.56 269 SER B O 1
ATOM 4407 N N . ALA B 1 270 ? -12.281 18.047 29.859 1 97.81 270 ALA B N 1
ATOM 4408 C CA . ALA B 1 270 ? -11.945 18 31.281 1 97.81 270 ALA B CA 1
ATOM 4409 C C . ALA B 1 270 ? -11.07 19.188 31.672 1 97.81 270 ALA B C 1
ATOM 4411 O O . ALA B 1 270 ? -10.992 19.547 32.844 1 97.81 270 ALA B O 1
ATOM 4412 N N . ASN B 1 271 ? -10.445 19.797 30.719 1 97.62 271 ASN B N 1
ATOM 4413 C CA . ASN B 1 271 ? -9.531 20.906 30.922 1 97.62 271 ASN B CA 1
ATOM 4414 C C . ASN B 1 271 ? -9.805 22.047 29.953 1 97.62 271 ASN B C 1
ATOM 4416 O O . ASN B 1 271 ? -8.984 22.344 29.094 1 97.62 271 ASN B O 1
ATOM 4420 N N . PRO B 1 272 ? -10.852 22.781 30.156 1 95.5 272 PRO B N 1
ATOM 4421 C CA . PRO B 1 272 ? -11.266 23.812 29.188 1 95.5 272 PRO B CA 1
ATOM 4422 C C . PRO B 1 272 ? -10.219 24.922 29.016 1 95.5 272 PRO B C 1
ATOM 4424 O O . PRO B 1 272 ? -10.203 25.609 28 1 95.5 272 PRO B O 1
ATOM 4427 N N . ASP B 1 273 ? -9.305 25.031 29.938 1 95.56 273 ASP B N 1
ATOM 4428 C CA . ASP B 1 273 ? -8.305 26.094 29.891 1 95.56 273 ASP B CA 1
ATOM 4429 C C . ASP B 1 273 ? -7.039 25.625 29.172 1 95.56 273 ASP B C 1
ATOM 4431 O O . ASP B 1 273 ? -6.07 26.375 29.047 1 95.56 273 ASP B O 1
ATOM 4435 N N . SER B 1 274 ? -7.027 24.391 28.719 1 96.75 274 SER B N 1
ATOM 4436 C CA . SER B 1 274 ? -5.902 23.891 27.938 1 96.75 274 SER B CA 1
ATOM 4437 C C . SER B 1 274 ? -5.641 24.766 26.719 1 96.75 274 SER B C 1
ATOM 4439 O O . SER B 1 274 ? -6.578 25.25 26.078 1 96.75 274 SER B O 1
ATOM 4441 N N . ASN B 1 275 ? -4.348 24.906 26.391 1 96.94 275 ASN B N 1
ATOM 4442 C CA . ASN B 1 275 ? -4.012 25.734 25.234 1 96.94 275 ASN B CA 1
ATOM 4443 C C . ASN B 1 275 ? -4.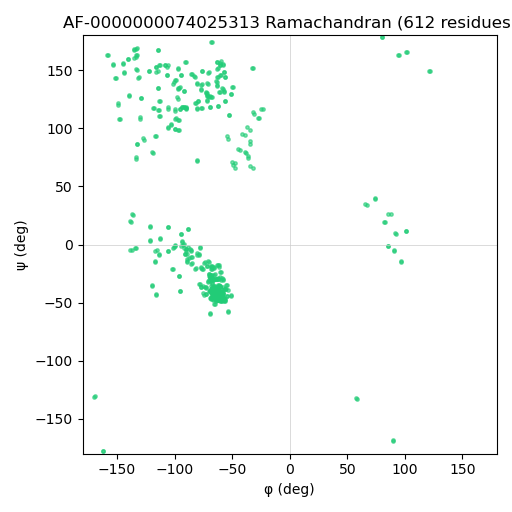258 24.984 23.922 1 96.94 275 ASN B C 1
ATOM 4445 O O . ASN B 1 275 ? -4.086 25.562 22.844 1 96.94 275 ASN B O 1
ATOM 4449 N N . ILE B 1 276 ? -4.676 23.75 24 1 98.06 276 ILE B N 1
ATOM 4450 C CA . ILE B 1 276 ? -5.141 23.047 22.812 1 98.06 276 ILE B CA 1
ATOM 4451 C C . ILE B 1 276 ? -6.461 23.656 22.344 1 98.06 276 ILE B C 1
ATOM 4453 O O . ILE B 1 276 ? -7.465 23.625 23.062 1 98.06 276 ILE B O 1
ATOM 4457 N N . GLU B 1 277 ? -6.375 24.156 21.156 1 97.62 277 GLU B N 1
ATOM 4458 C CA . GLU B 1 277 ? -7.52 24.953 20.734 1 97.62 277 GLU B CA 1
ATOM 4459 C C . GLU B 1 277 ? -8.234 24.312 19.547 1 97.62 277 GLU B C 1
ATOM 4461 O O . GLU B 1 277 ? -9.461 24.328 19.469 1 97.62 277 GLU B O 1
ATOM 4466 N N . ARG B 1 278 ? -7.449 23.812 18.578 1 97.94 278 ARG B N 1
ATOM 4467 C CA . ARG B 1 278 ? -8.031 23.312 17.344 1 97.94 278 ARG B CA 1
ATOM 4468 C C . ARG B 1 278 ? -7.312 22.047 16.875 1 97.94 278 ARG B C 1
ATOM 4470 O O . ARG B 1 278 ? -6.195 21.766 17.312 1 97.94 278 ARG B O 1
ATOM 4477 N N . VAL B 1 279 ? -8.078 21.344 16.016 1 98.69 279 VAL B N 1
ATOM 4478 C CA . VAL B 1 279 ? -7.484 20.234 15.281 1 98.69 279 VAL B CA 1
ATOM 4479 C C . VAL B 1 279 ? -7.043 20.703 13.898 1 98.69 279 VAL B C 1
ATOM 4481 O O . VAL B 1 279 ? -7.762 21.453 13.234 1 98.69 279 VAL B O 1
ATOM 4484 N N . HIS B 1 280 ? -5.848 20.312 13.508 1 98.88 280 HIS B N 1
ATOM 4485 C CA . HIS B 1 280 ? -5.352 20.516 12.156 1 98.88 280 HIS B CA 1
ATOM 4486 C C . HIS B 1 280 ? -5.059 19.188 11.469 1 98.88 280 HIS B C 1
ATOM 4488 O O . HIS B 1 280 ? -4.141 18.469 11.867 1 98.88 280 HIS B O 1
ATOM 4494 N N . PHE B 1 281 ? -5.777 18.891 10.367 1 98.75 281 PHE B N 1
ATOM 4495 C CA . PHE B 1 281 ? -5.645 17.594 9.711 1 98.75 281 PHE B CA 1
ATOM 4496 C C . PHE B 1 281 ? -4.578 17.656 8.617 1 98.75 281 PHE B C 1
ATOM 4498 O O . PHE B 1 281 ? -4.566 18.578 7.801 1 98.75 281 PHE B O 1
ATOM 4505 N N . PHE B 1 282 ? -3.742 16.688 8.664 1 98.31 282 PHE B N 1
ATOM 4506 C CA . PHE B 1 282 ? -2.941 16.297 7.508 1 98.31 282 PHE B CA 1
ATOM 4507 C C . PHE B 1 282 ? -3.596 15.141 6.758 1 98.31 282 PHE B C 1
ATOM 4509 O O . PHE B 1 282 ? -3.557 13.992 7.215 1 98.31 282 PHE B O 1
ATOM 4516 N N . PRO B 1 283 ? -4.148 15.398 5.605 1 98.25 283 PRO B N 1
ATOM 4517 C CA . PRO B 1 283 ? -4.867 14.336 4.898 1 98.25 283 PRO B CA 1
ATOM 4518 C C . PRO B 1 283 ? -3.928 13.391 4.145 1 98.25 283 PRO B C 1
ATOM 4520 O O . PRO B 1 283 ? -3.996 13.297 2.918 1 98.25 283 PRO B O 1
ATOM 4523 N N . LEU B 1 284 ? -3.244 12.602 4.879 1 96.94 284 LEU B N 1
ATOM 4524 C CA . LEU B 1 284 ? -2.178 11.773 4.324 1 96.94 284 LEU B CA 1
ATOM 4525 C C . LEU B 1 284 ? -2.746 10.703 3.404 1 96.94 284 LEU B C 1
ATOM 4527 O O . LEU B 1 284 ? -2.064 10.242 2.482 1 96.94 284 LEU B O 1
ATOM 4531 N N . GLY B 1 285 ? -3.941 10.258 3.65 1 96.94 285 GLY B N 1
ATOM 4532 C CA . GLY B 1 285 ? -4.586 9.273 2.795 1 96.94 285 GLY B CA 1
ATOM 4533 C C . GLY B 1 285 ? -5.457 9.891 1.722 1 96.94 285 GLY B C 1
ATOM 4534 O O . GLY B 1 285 ? -6.152 9.18 0.992 1 96.94 285 GLY B O 1
ATOM 4535 N N . GLY B 1 286 ? -5.508 11.227 1.655 1 97.75 286 GLY B N 1
ATOM 4536 C CA . GLY B 1 286 ? -6.336 11.945 0.701 1 97.75 286 GLY B CA 1
ATOM 4537 C C . GLY B 1 286 ? -7.332 12.883 1.36 1 97.75 286 GLY B C 1
ATOM 4538 O O . GLY B 1 286 ? -7.875 12.562 2.422 1 97.75 286 GLY B O 1
ATOM 4539 N N . ILE B 1 287 ? -7.605 13.914 0.641 1 98.69 287 ILE B N 1
ATOM 4540 C CA . ILE B 1 287 ? -8.477 14.961 1.167 1 98.69 287 ILE B CA 1
ATOM 4541 C C . ILE B 1 287 ? -9.891 14.422 1.338 1 98.69 287 ILE B C 1
ATOM 4543 O O . ILE B 1 287 ? -10.508 14.602 2.391 1 98.69 287 ILE B O 1
ATOM 4547 N N . LYS B 1 288 ? -10.359 13.758 0.312 1 98.38 288 LYS B N 1
ATOM 4548 C CA . LYS B 1 288 ? -11.711 13.219 0.366 1 98.38 288 LYS B CA 1
ATOM 4549 C C . LYS B 1 288 ? -11.859 12.203 1.494 1 98.38 288 LYS B C 1
ATOM 4551 O O . LYS B 1 288 ? -12.836 12.234 2.242 1 98.38 288 LYS B O 1
ATOM 4556 N N . THR B 1 289 ? -10.859 11.32 1.604 1 98.12 289 THR B N 1
ATOM 4557 C CA . THR B 1 289 ? -10.867 10.312 2.66 1 98.12 289 THR B CA 1
ATOM 4558 C C . THR B 1 289 ? -10.906 10.977 4.035 1 98.12 289 THR B C 1
ATOM 4560 O O . THR B 1 289 ? -11.688 10.562 4.902 1 98.12 289 THR B O 1
ATOM 4563 N N . ASN B 1 290 ? -10.125 11.977 4.238 1 98.62 290 ASN B N 1
ATOM 4564 C CA . ASN B 1 290 ? -10.078 12.695 5.508 1 98.62 290 ASN B CA 1
ATOM 4565 C C . ASN B 1 290 ? -11.398 13.406 5.793 1 98.62 290 ASN B C 1
ATOM 4567 O O . ASN B 1 290 ? -11.922 13.32 6.906 1 98.62 290 ASN B O 1
ATOM 4571 N N . ALA B 1 291 ? -11.906 14.078 4.809 1 98.56 291 ALA B N 1
ATOM 4572 C CA . ALA B 1 291 ? -13.172 14.797 4.969 1 98.56 291 ALA B CA 1
ATOM 4573 C C . ALA B 1 291 ? -14.305 13.836 5.32 1 98.56 291 ALA B C 1
ATOM 4575 O O . ALA B 1 291 ? -15.125 14.133 6.195 1 98.56 291 ALA B O 1
ATOM 4576 N N . ASN B 1 292 ? -14.352 12.688 4.656 1 98 292 ASN B N 1
ATOM 4577 C CA . ASN B 1 292 ? -15.398 11.711 4.93 1 98 292 ASN B CA 1
ATOM 4578 C C . ASN B 1 292 ? -15.312 11.18 6.359 1 98 292 ASN B C 1
ATOM 4580 O O . ASN B 1 292 ? -16.344 10.969 7.012 1 98 292 ASN B O 1
ATOM 4584 N N . TRP B 1 293 ? -14.094 10.961 6.785 1 98 293 TRP B N 1
ATOM 4585 C CA . TRP B 1 293 ? -13.93 10.562 8.18 1 98 293 TRP B CA 1
ATOM 4586 C C . TRP B 1 293 ? -14.5 11.625 9.117 1 98 293 TRP B C 1
ATOM 4588 O O . TRP B 1 293 ? -15.203 11.305 10.078 1 98 293 TRP B O 1
ATOM 4598 N N . ALA B 1 294 ? -14.164 12.938 8.898 1 98.44 294 ALA B N 1
ATOM 4599 C CA . ALA B 1 294 ? -14.648 14.031 9.734 1 98.44 294 ALA B CA 1
ATOM 4600 C C . ALA B 1 294 ? -16.172 14.102 9.703 1 98.44 294 ALA B C 1
ATOM 4602 O O . ALA B 1 294 ? -16.812 14.312 10.742 1 98.44 294 ALA B O 1
ATOM 4603 N N . ILE B 1 295 ? -16.75 13.914 8.523 1 97.62 295 ILE B N 1
ATOM 4604 C CA . ILE B 1 295 ? -18.203 13.945 8.367 1 97.62 295 ILE B CA 1
ATOM 4605 C C . ILE B 1 295 ? -18.828 12.828 9.203 1 97.62 295 ILE B C 1
ATOM 4607 O O . ILE B 1 295 ? -19.828 13.055 9.906 1 97.62 295 ILE B O 1
ATOM 4611 N N . GLU B 1 296 ? -18.219 11.68 9.141 1 96.69 296 GLU B N 1
ATOM 4612 C CA . GLU B 1 296 ? -18.75 10.508 9.836 1 96.69 296 GLU B CA 1
ATOM 4613 C C . GLU B 1 296 ? -18.656 10.664 11.344 1 96.69 296 GLU B C 1
ATOM 4615 O O . GLU B 1 296 ? -19.5 10.164 12.086 1 96.69 296 GLU B O 1
ATOM 4620 N N . HIS B 1 297 ? -17.672 11.438 11.836 1 96.88 297 HIS B N 1
ATOM 4621 C CA . HIS B 1 297 ? -17.375 11.398 13.258 1 96.88 297 HIS B CA 1
ATOM 4622 C C . HIS B 1 297 ? -17.625 12.75 13.914 1 96.88 297 HIS B C 1
ATOM 4624 O O . HIS B 1 297 ? -17.703 12.852 15.141 1 96.88 297 HIS B O 1
ATOM 4630 N N . GLY B 1 298 ? -17.766 13.797 13.102 1 96.81 298 GLY B N 1
ATOM 4631 C CA . GLY B 1 298 ? -17.719 15.141 13.648 1 96.81 298 GLY B CA 1
ATOM 4632 C C . GLY B 1 298 ? -19.094 15.766 13.828 1 96.81 298 GLY B C 1
ATOM 4633 O O . GLY B 1 298 ? -19.203 16.906 14.273 1 96.81 298 GLY B O 1
ATOM 4634 N N . GLY B 1 299 ? -20.203 15.031 13.414 1 94.69 299 GLY B N 1
ATOM 4635 C CA . GLY B 1 299 ? -21.547 15.586 13.547 1 94.69 299 GLY B CA 1
ATOM 4636 C C . GLY B 1 299 ? -21.719 16.906 12.82 1 94.69 299 GLY B C 1
ATOM 4637 O O . GLY B 1 299 ? -21.266 17.062 11.688 1 94.69 299 GLY B O 1
ATOM 4638 N N . ALA B 1 300 ? -22.297 17.859 13.531 1 94.5 300 ALA B N 1
ATOM 4639 C CA . ALA B 1 300 ? -22.578 19.156 12.938 1 94.5 300 ALA B CA 1
ATOM 4640 C C . ALA B 1 300 ? -21.297 19.938 12.672 1 94.5 300 ALA B C 1
ATOM 4642 O O . ALA B 1 300 ? -21.234 20.734 11.742 1 94.5 300 ALA B O 1
ATOM 4643 N N . SER B 1 301 ? -20.281 19.688 13.414 1 95.88 301 SER B N 1
ATOM 4644 C CA . SER B 1 301 ? -19.016 20.406 13.305 1 95.88 301 SER B CA 1
ATOM 4645 C C . SER B 1 301 ? -18.297 20.047 12.008 1 95.88 301 SER B C 1
ATOM 4647 O O . SER B 1 301 ? -17.375 20.75 11.594 1 95.88 301 SER B O 1
ATOM 4649 N N . ALA B 1 302 ? -18.766 18.922 11.359 1 96.19 302 ALA B N 1
ATOM 4650 C CA . ALA B 1 302 ? -18.078 18.484 10.156 1 96.19 302 ALA B CA 1
ATOM 4651 C C . ALA B 1 302 ? -19.016 18.453 8.953 1 96.19 302 ALA B C 1
ATOM 4653 O O . ALA B 1 302 ? -18.688 17.875 7.918 1 96.19 302 ALA B O 1
ATOM 4654 N N . ARG B 1 303 ? -20.141 19.094 9.094 1 96.56 303 ARG B N 1
ATOM 4655 C CA . ARG B 1 303 ? -21.094 19.156 7.996 1 96.56 303 ARG B CA 1
ATOM 4656 C C . ARG B 1 303 ? -20.562 20 6.844 1 96.56 303 ARG B C 1
ATOM 4658 O O . ARG B 1 303 ? -20.188 21.156 7.043 1 96.56 303 ARG B O 1
ATOM 4665 N N . PRO B 1 304 ? -20.562 19.469 5.676 1 97.5 304 PRO B N 1
ATOM 4666 C CA . PRO B 1 304 ? -20.094 20.234 4.527 1 97.5 304 PRO B CA 1
ATOM 4667 C C . PRO B 1 304 ? -20.906 21.5 4.289 1 97.5 304 PRO B C 1
ATOM 4669 O O . PRO B 1 304 ? -22.062 21.578 4.691 1 97.5 304 PRO B O 1
ATOM 4672 N N . ALA B 1 305 ? -20.297 22.375 3.658 1 96 305 ALA B N 1
ATOM 4673 C CA . ALA B 1 305 ? -20.922 23.672 3.406 1 96 305 ALA B CA 1
ATOM 4674 C C . ALA B 1 305 ? -22.188 23.516 2.564 1 96 305 ALA B C 1
ATOM 4676 O O . ALA B 1 305 ? -23.156 24.25 2.756 1 96 305 ALA B O 1
ATOM 4677 N N . THR B 1 306 ? -22.156 22.609 1.599 1 92.31 306 THR B N 1
ATOM 4678 C CA . THR B 1 306 ? -23.312 22.438 0.709 1 92.31 306 THR B CA 1
ATOM 4679 C C . THR B 1 306 ? -24.5 21.875 1.472 1 92.31 306 THR B C 1
ATOM 4681 O O . THR B 1 306 ? -25.641 21.938 0.986 1 92.31 306 THR B O 1
ATOM 4684 N N . GLU B 1 307 ? -24.312 21.312 2.584 1 86.56 307 GLU B N 1
ATOM 4685 C CA . GLU B 1 307 ? -25.375 20.719 3.373 1 86.56 307 GLU B CA 1
ATOM 4686 C C . GLU B 1 307 ? -25.719 21.578 4.586 1 86.56 307 GLU B C 1
ATOM 4688 O O . GLU B 1 307 ? -26.562 21.188 5.402 1 86.56 307 GLU B O 1
ATOM 4693 N N . SER B 1 308 ? -24.922 22.609 4.746 1 75.06 308 SER B N 1
ATOM 4694 C CA . SER B 1 308 ? -25.125 23.438 5.926 1 75.06 308 SER B CA 1
ATOM 4695 C C . SER B 1 308 ? -26.156 24.531 5.656 1 75.06 308 SER B C 1
ATOM 4697 O O . SER B 1 308 ? -26.312 24.984 4.52 1 75.06 308 SER B O 1
#

Solvent-accessible surface area (backbone atoms only — not comparable to full-atom values): 31806 Å² total; per-residue (Å²): 87,44,67,61,71,73,66,66,74,68,66,67,74,74,66,92,43,67,52,37,17,60,44,36,40,75,31,30,39,51,41,35,54,78,62,47,70,73,53,90,54,64,45,72,42,36,30,73,63,34,40,37,33,35,57,64,53,91,90,61,55,68,67,49,51,37,52,44,40,25,55,43,29,74,71,57,26,51,43,27,43,45,46,34,21,17,74,32,46,38,70,66,52,48,52,48,52,53,48,48,33,32,74,65,31,66,45,39,35,34,33,36,30,31,55,36,61,89,70,48,67,45,77,27,67,33,32,64,56,57,62,68,65,38,61,52,62,76,68,58,36,49,32,45,30,31,74,34,53,66,75,39,42,52,90,71,21,73,87,56,66,50,65,57,58,48,52,51,48,54,52,49,43,55,48,53,74,73,47,90,35,49,52,33,28,44,28,57,64,55,69,54,38,64,58,46,50,54,40,54,51,50,36,46,75,70,69,42,68,61,34,29,25,44,21,32,50,27,36,21,47,56,57,58,52,51,54,52,34,57,30,64,48,38,61,75,43,47,55,56,53,40,59,49,34,58,37,62,79,52,54,78,38,64,44,64,47,62,64,31,47,45,50,42,17,52,49,42,71,77,34,75,81,49,50,70,67,31,37,28,34,37,34,77,48,30,62,67,54,26,32,50,51,39,39,69,54,12,53,81,45,21,40,18,33,75,79,97,86,45,67,61,68,73,67,66,74,68,67,69,74,73,63,92,43,68,52,37,16,60,45,36,41,73,29,30,40,51,40,34,55,77,62,48,70,73,52,91,53,64,46,71,43,36,30,74,63,33,39,36,33,35,57,63,54,92,89,60,56,68,68,48,51,38,52,44,39,23,54,44,30,74,72,58,28,49,42,26,42,46,46,34,20,16,74,33,46,39,70,66,52,48,52,49,51,51,49,49,32,32,73,68,32,65,45,40,36,34,33,36,30,31,54,38,62,89,70,47,67,44,76,26,66,33,33,64,55,57,63,69,66,38,61,52,63,77,69,60,37,50,31,44,31,33,74,34,52,66,77,38,42,52,90,71,21,74,87,56,67,49,66,56,58,50,50,51,48,53,51,48,42,54,48,54,74,75,46,88,35,50,52,32,27,43,29,56,64,56,70,54,38,64,60,46,51,53,39,53,51,50,35,48,76,71,68,42,68,62,35,28,26,46,20,32,49,27,36,20,46,56,58,58,52,51,54,52,34,57,28,62,47,39,61,76,42,46,54,56,53,40,58,49,33,56,37,63,79,50,54,77,40,65,45,64,46,62,65,32,47,46,50,43,17,50,50,42,70,76,33,78,81,50,49,72,66,30,36,27,34,35,34,77,48,31,62,66,56,27,33,50,51,38,40,70,52,12,53,80,45,21,38,19,34,74,78,97

pLDDT: mean 92.48, std 13.52, range [22.39, 98.94]

Organism: NCBI:txid1655543

Radius of gyration: 30.21 Å; Cα contacts (8 Å, |Δi|>4): 1165; chains: 2; bounding box: 51×90×66 Å

Sequence (616 aa):
MSLLNFRKKVDEPAGENPQLEAFLDGYSIEVMPRTAEKVEDFTALLPKGTRVYIAHIEGTPIEDMVATAKRLSEDGYPVMPHFPARIIKDAATLENWIAMYQGEAGVDQALLLAGGVTTPHGDFHSSMQLLENGAFDRAGFKRLHVAGHPEGNKDIDPNGGTAMVDEALRWKQKFSETTDADMALATQFAFEAGPIIEWAESLKEAGITIPIHIGIAGPAKLQTMIKFAIACGVGPSLKVLQKRAKDVTKLLLPFEPTQVLTDLAAHKSANPDSNIERVHFFPLGGIKTNANWAIEHGGASARPATESMSLLNFRKKVDEPAGENPQLEAFLDGYSIEVMPRTAEKVEDFTALLPKGTRVYIAHIEGTPIEDMVATAKRLSEDGYPVMPHFPARIIKDAATLENWIAMYQGEAGVDQALLLAGGVTTPHGDFHSSMQLLENGAFDRAGFKRLHVAGHPEGNKDIDPNGGTAMVDEALRWKQKFSETTDADMALATQFAFEAGPIIEWAESLKEAGITIPIHIGIAGPAKLQTMIKFAIACGVGPSLKVLQKRAKDVTKLLLPFEPTQVLTDLAAHKSANPDSNIERVHFFPLGGIKTNANWAIEHGGASARPATES

Secondary structure (DSSP, 8-state):
-----------------HHHHHHHTT-EEEE-HHHHTT-S-GGGTS-TT--EEE---TT--HHHHHHHHHHHHHTT--EEEEEEGGG--SHHHHHHHHHHHHHHH---EEEEE--S-SS-SSS--SHHHHHHH-HHHHTT--EEEEEE-TT--TTT-TTSSSHHHHHHHHHHHHHHTT-SSEEEEEEEEES-HHHHHHHHHHHHHTT----EEEEEE-SB-HHHHHHHHHHHT-HHHHHHHHHHHT-TTGGGS-B-SHHHHHHHHHHHHH-TT-SEEEEEEE-TT-HHHHHHHHHHHHGGGG--GGG-/-----------------HHHHHHHTT-EEEE-HHHHTT-S-GGGTS-TT--EEE---TT--HHHHHHHHHHHHHTT--EEEEEEGGG--SHHHHHHHHHHHHHHH---EEEEE--S-SS-SSS--SHHHHHHH-HHHHHT--EEEEEE-TT--TTT-TTSSSHHHHHHHHHHHHHHTT-SSEEEEEEEEES-HHHHHHHHHHHHHTT----EEEEEE-SB-HHHHHHHHHHHT-HHHHHHHHHHHT-TTGGGS-B-SHHHHHHHHHHHHH-TT-SEEEEEEE-TT-HHHHHHHHHHHHGGGG--GGG-

Foldseek 3Di:
DPPPPLVPPPPPQQPADPLLLVQAFQAAEEDELVQLVVDPAQLQQFAAAHEYEYEDAPPDDLVSVLVSLLVVLVSRYQYAYEDAFQAQADPVSVLVSLCSNCVRRNHQHYEYAQHDDPHRNHDGRGSVCVLVVCSSVVSRRQAYEYEDELQAACSQVVPDDCVRVVVVLVVVQVSCVVDNHQYEYEYDAAQAQVSVQVSQVVCVVVVRQRAYAHEHEAWAQLVLVCVVCVSRVRPVRVVVSVVQVVDVSCNVPTDHNVVRSSVNSVVCVVPVSGSHDHYYYYHSHGSNRRSVVCCSHNPPSSRRNVRD/DPPPPLVPPPPPQQPADPLLLVQAFQAAEEDELVQLVVDPAQLQQFAAAHEYEYEDAPPDDLVSVLVSLLVVLVSRYQYAYEDAFQAQADPVSVLVSLCSNCVRRVHQHYEYAQHDDPHRNHDGRGSVCVLVVCSSVVSPRQAYEYEDELQAACSQVVPDDCVRVVVVLVVVQVSCVVDNHQYAYEYDAAQAQVSVQVSQVVCVVVVRQRAYAHEHEAWAQLVLVCVVCVSRVRPVRVVVSVVQVVDVSCNVPTDHNVVRSSVNSVVCVVPVSGSHDHYYYYHSHGSNRRSVVCCSHNPPSSRRNVRD

=== Feature glossary ===
Legend for the data blocks above and below:

— What the protein is —

The amino-acid sequence is the protein's primary structure: the linear order of residues from the N-terminus to the C-terminus, written in one-letter code. Everything else here — the 3D coordinates, the secondary structure, the domain annotations — is ultimately a consequence of this string.

Database cross-references. InterPro integrates a dozen domain/family signature databases into unified entries with residue-range hits. GO terms attach function/process/location labels with evidence codes. CATH codes position the fold in a four-level structural taxonomy. Organism is the NCBI-taxonomy species name.

— Where its atoms are —

The mmCIF block holds the 3D Cartesian coordinates of each backbone atom (N, Cα, C, O) in ångströms. mmCIF is the PDB's canonical archive format — a tagged-loop text representation of the atomic model.

The six renders are orthographic views along the three Cartesian axes in both directions. Representation (cartoon, sticks, or surface) and color scheme (sequence-rainbow or by-chain) vary across proteins so the training set covers all the common visualization conventions.

— Local backbone conformation —

Secondary structure is the local, repeating backbone conformation. DSSP classifies it into eight states by reading the hydrogen-bond network: three helix types (H, G, I), two β types (E, B), two non-regular types (T, S), and unstructured coil (-).

SS3 is a coarse helix/strand/coil call (letters a/b/c) made by the P-SEA algorithm from inter-Cα distances and dihedrals. It is less detailed than DSSP but needs only Cα positions.

Backbone dihedral angles. Every residue except chain termini has a φ (preceding-C → N → Cα → C) and a ψ (N → Cα → C → next-N). They are reported in degrees following the IUPAC sign convention. Secondary structure is essentially a statement about which (φ, ψ) basin each residue occupies.

— Global shape and packing —

The geometric summary reports three shape descriptors. Rg (radius of gyration) measures how spread out the Cα atoms are about their centre of mass; compact globular proteins have small Rg, elongated or unfolded ones large. Cα contacts (<8 Å, |i−j|>4) count long-range residue pairs in spatial proximity — high for tightly packed folds, near zero for rods or random coil. The bounding-box extents give the protein's footprint along x, y, z in Å.

Solvent accessibility: the surface area of each residue that a 1.4 Å water probe can touch, in Å². When only backbone atoms are present the absolute values are lower than full-atom SASA (side chains contribute most of the area) and are flagged as backbone-only.

Plot images: a contact map (which residues are close in 3D, as an N×N binary image), a Ramachandran scatter (backbone torsion angles, revealing secondary-structure composition at a glance), and — for AlphaFold structures — a PAE heatmap (pairwise prediction confidence).

— Structural neighborhood —

Foldseek's 3Di representation compresses backbone geometry into a per-residue letter drawn from a learned twenty-state alphabet. It captures the tertiary interaction pattern around each residue — which residues are packed against it in space, regardless of where they are in sequence.

Structural nearest neighbors (via Foldseek easy-search vs the PDB). Reported per hit: target PDB id, E-value, and alignment TM-score. A TM-score above ~0.5 is the conventional threshold for 'same fold'.

— Confidence and disorder —

pLDDT (predicted Local Distance Difference Test) is AlphaFold's per-residue confidence score, ranging from 0 to 100. Values above 90 indicate high confidence (typically well-packed cores); 70–90 is confident; 50–70 low confidence; below 50 usually means the region is disordered or the prediction is unreliable there. AlphaFold stores pLDDT in the mmCIF B-factor column.

For experimental (PDB) structures, the B-factor (temperature factor) quantifies the positional spread of each atom in the crystal — a combination of thermal vibration and static disorder — in units of Å². High B-factors mark flexible loops or poorly resolved regions; low B-factors mark the rigid, well-ordered core.

Predicted Aligned Error (PAE) is an AlphaFold confidence matrix: entry (i, j) is the expected error in the position of residue j, in ångströms, when the prediction is superimposed on the true structure at residue i. Low PAE within a block of residues means that block is internally rigid and well-predicted; high PAE between two blocks means their relative placement is uncertain even if each block individually is confident.